Protein AF-A0A0F7PSS3-F1 (afdb_monomer)

Secondary structure (DSSP, 8-state):
--EEEEETTEEEEEEEETTEEEEEEEETTEE-SSS-EEESSHHHHHHHHHHHHHHHHHHHHHH-SBTTB--HHHHHHHHHHS---HHHHHHHHHHHHHSEEEHHHHHHTTT-SSHHHHHHHHHHHHHHHHHHHT--PEEETTEEEEGGGGTEEEEPPGGGPPPEEEE-HHHHHHHHHTTSS-HHHHHHHHTTS---TT-TTS--EEEEEES---TTT--EEEESSHHHHHHHHHH--TT-EEEEEE-TT-SS-GGGBTBEEEEEEEEEEEEEGGGSS-HHHHHHHHTSTTTTTTT-EEEEEEEEEEEPTT---BHHHH-HHHH--SSSTT--HHHHHHH-EEPPGGGTHHHHT-EEEEE--TTS--------EEHHHHHH--PPPPP--S----------BEEEEEEEES-HHHHHT--GGGSTTEEEEEEEEES-HHHHHHHHHHHS-SSS-EEEEEEE-TTPPPBSSHHHHHHHHHHHHHHHHHTTPEEEETTEEEEEHHHHHHHHHHHHHHHHHHTT-----TT--HHHHHHHTT--

Nearest PDB structures (foldseek):
  4hbr-assembly4_D  TM=8.908E-01  e=3.730E+00  Bacteroides eggerthii DSM 20697
  1r7j-assembly1_A-2  TM=4.989E-01  e=1.096E+00  Saccharolobus solfataricus

pLDDT: mean 86.73, std 15.4, range [31.45, 98.56]

Foldseek 3Di:
DWDWDDALQWIKIWDADPNWIWIFTDQLNHTDDDRIQTDNDSVVRSVVVNVVVVVVLVVQCVVAPALLEGALVLLLSPLQNDDDDPLRLQLLQQCLLPQKDFLCSSCVSVPHPDSVVSQVVLLVVLVVSCSSSVGQAPQDPVGHHRSNSHFFDWDPDPPPDGIMTGGDLSNLSSCCSNVSYDVVSNCVRVPVVPPQCLPLVHHLEWEAEDLDDDQQAFQWFFALDVVLVVVLVVVGDQQRKYFYAYDCPRPPCNVRHQWGFWIFGWHADKAFRCVFGDPVSLVVQCVDPVRNSGRGTTTGTQWMKTQDPPLTDRCCVLQVQFQDDPDDPNGCRVVRHRRITGGNSVRSVSQQQGWIAIDDGGVHDDDDGRGTGGPSCVSPDPDDPPPCPDPDDPPPPQAFKKKFKKWKDDQVCVVVVHPSVVQPQKIKMFTDMDPDVPVVQVVVQVVDDPDRIGIDTPDIPPPDTGQGGVVLLVQLRVQLVVQCVVVVFDDPDDRITIDHPVSNVRSNVRSVVRSCVVSVNDDPDPDDDPVVVVVVVVVD

Mean predicted aligned error: 18.33 Å

Sequence (540 aa):
MRQEEEHKGYQIIGDVRNGKAQAVILSSGKPVGPRRFEADTVDAALAEAKAWVDASRGQTAQARRSPNIATAAEYEEYFRSVELADHERSMLAAHAANTILTAGKLSDAVGWQDYRGANRYYGELGMKIAKHFGLTPLSGNHADNVWTTVLAEGQEGEGGEFYRWTIHPEVVEGLAAAGVISRPTVASIIGKVFPDPFDTANPNIWLTSMWGFDALNWGFVGFTNEADRKWLLDQISPGCLLAVYVTDDSKRAPALHGKLAGFLQLNEQIGFAKDFMPGDAYARIEANSEESGRWNYAIGASRAWQIVDGAQPRIDLIAPETVGPSSGPGNMRQLIGRRGVRFAASEIANIRELPVIEVPCFGGRRTFNTTPQPLVRSVQTSSAVPRSSEPYTVQEDDGPKHLYMLQLDGDLSHFLGRPAAAVHSLSIIKVGYSGEPTARCYAFNKALPACAFHWHLLRIEDGNPPWANWKVAQVGEDAMKYQLQRLDAEPLGGEFFLATSGQIEHAWMRGRNAAMAANGIVISHPDLSLQEIAQRLRTA

Structure (mmCIF, N/CA/C/O backbone):
data_AF-A0A0F7PSS3-F1
#
_entry.id   AF-A0A0F7PSS3-F1
#
loop_
_atom_site.group_PDB
_atom_site.id
_atom_site.type_symbol
_atom_site.label_atom_id
_atom_site.label_alt_id
_atom_site.label_comp_id
_atom_site.label_asym_id
_atom_site.label_entity_id
_atom_site.label_seq_id
_atom_site.pdbx_PDB_ins_code
_atom_site.Cartn_x
_atom_site.Cartn_y
_atom_site.Cartn_z
_atom_site.occupancy
_atom_site.B_iso_or_equiv
_atom_site.auth_seq_id
_atom_site.auth_comp_id
_atom_site.auth_asym_id
_atom_site.auth_atom_id
_atom_site.pdbx_PDB_model_num
ATOM 1 N N . MET A 1 1 ? -57.475 -0.569 18.179 1.00 85.12 1 MET A N 1
ATOM 2 C CA . MET A 1 1 ? -57.224 -0.197 16.771 1.00 85.12 1 MET A CA 1
ATOM 3 C C . MET A 1 1 ? -55.723 -0.280 16.556 1.00 85.12 1 MET A C 1
ATOM 5 O O . MET A 1 1 ? -55.009 0.215 17.417 1.00 85.12 1 MET A O 1
ATOM 9 N N . ARG A 1 2 ? -55.260 -0.985 15.517 1.00 96.12 2 ARG A N 1
ATOM 10 C CA . ARG A 1 2 ? -53.837 -1.098 15.164 1.00 96.12 2 ARG A CA 1
ATOM 11 C C . ARG A 1 2 ? -53.613 -0.292 13.888 1.00 96.12 2 ARG A C 1
ATOM 13 O O . ARG A 1 2 ? -54.378 -0.472 12.945 1.00 96.12 2 ARG A O 1
ATOM 20 N N . GLN A 1 3 ? -52.625 0.588 13.895 1.00 97.19 3 GLN A N 1
ATOM 21 C CA . GLN A 1 3 ? -52.194 1.384 12.751 1.00 97.19 3 GLN A CA 1
ATOM 22 C C . GLN A 1 3 ? -50.732 1.049 12.450 1.00 97.19 3 GLN A C 1
ATOM 24 O O . GLN A 1 3 ? -49.947 0.820 13.371 1.00 97.19 3 GLN A O 1
ATOM 29 N N . GLU A 1 4 ? -50.377 0.993 11.172 1.00 97.44 4 GLU A N 1
ATOM 30 C CA . GLU A 1 4 ? -49.014 0.721 10.718 1.00 97.44 4 GLU A CA 1
ATOM 31 C C . GLU A 1 4 ? -48.626 1.745 9.666 1.00 97.44 4 GLU A C 1
ATOM 33 O O . GLU A 1 4 ? -49.378 1.975 8.721 1.00 97.44 4 GLU A O 1
ATOM 38 N N . GLU A 1 5 ? -47.452 2.342 9.832 1.00 96.75 5 GLU A N 1
ATOM 39 C CA . GLU A 1 5 ? -46.927 3.343 8.914 1.00 96.75 5 GLU A CA 1
ATOM 40 C C . GLU A 1 5 ? -45.443 3.104 8.636 1.00 96.75 5 GLU A C 1
ATOM 42 O O . GLU A 1 5 ? -44.689 2.732 9.535 1.00 96.75 5 GLU A O 1
ATOM 47 N N . GLU A 1 6 ? -45.006 3.360 7.404 1.00 93.44 6 GLU A N 1
ATOM 48 C CA . GLU A 1 6 ? -43.581 3.449 7.084 1.00 93.44 6 GLU A CA 1
ATOM 49 C C . GLU A 1 6 ? -43.092 4.889 7.249 1.00 93.44 6 GLU A C 1
ATOM 51 O O . GLU A 1 6 ? -43.653 5.825 6.678 1.00 93.44 6 GLU A O 1
ATOM 56 N N . HIS A 1 7 ? -42.010 5.074 8.003 1.00 92.00 7 HIS A N 1
ATOM 57 C CA . HIS A 1 7 ? -41.370 6.372 8.187 1.00 92.00 7 HIS A CA 1
ATOM 58 C C . HIS A 1 7 ? -39.851 6.233 8.123 1.00 92.00 7 HIS A C 1
ATOM 60 O O . HIS A 1 7 ? -39.233 5.617 8.989 1.00 92.00 7 HIS A O 1
ATOM 66 N N . LYS A 1 8 ? -39.238 6.808 7.079 1.00 84.06 8 LYS A N 1
ATOM 67 C CA . LYS A 1 8 ? -37.777 6.825 6.860 1.00 84.06 8 LYS A CA 1
ATOM 68 C C . LYS A 1 8 ? -37.112 5.444 6.977 1.00 84.06 8 LYS A C 1
ATOM 70 O O . LYS A 1 8 ? -36.051 5.320 7.576 1.00 84.06 8 LYS A O 1
ATOM 75 N N . GLY A 1 9 ? -37.734 4.416 6.402 1.00 79.38 9 GLY A N 1
ATOM 76 C CA . GLY A 1 9 ? -37.210 3.044 6.414 1.00 79.38 9 GLY A CA 1
ATOM 77 C C . GLY A 1 9 ? -37.527 2.241 7.680 1.00 79.38 9 GLY A C 1
ATOM 78 O O . GLY A 1 9 ? -37.144 1.078 7.750 1.00 79.38 9 GLY A O 1
ATOM 79 N N . TYR A 1 10 ? -38.246 2.823 8.644 1.00 87.25 10 TYR A N 1
ATOM 80 C CA . TYR A 1 10 ? -38.776 2.111 9.805 1.00 87.25 10 TYR A CA 1
ATOM 81 C C . TYR A 1 10 ? -40.264 1.834 9.641 1.00 87.25 10 TYR A C 1
ATOM 83 O O . TYR A 1 10 ? -41.006 2.670 9.126 1.00 87.25 10 TYR A O 1
ATOM 91 N N . GLN A 1 11 ? -40.708 0.693 10.155 1.00 93.94 11 GLN A N 1
ATOM 92 C CA . GLN A 1 11 ? -42.125 0.406 10.331 1.00 93.94 11 GLN A CA 1
ATOM 93 C C . GLN A 1 11 ? -42.531 0.844 11.739 1.00 93.94 11 GLN A C 1
ATOM 95 O O . GLN A 1 11 ? -41.999 0.343 12.728 1.00 93.94 11 GLN A O 1
ATOM 100 N N . ILE A 1 12 ? -43.469 1.778 11.848 1.00 96.75 12 ILE A N 1
ATOM 101 C CA . ILE A 1 12 ? -44.004 2.248 13.123 1.00 96.75 12 ILE A CA 1
ATOM 102 C C . ILE A 1 12 ? -45.390 1.640 13.305 1.00 96.75 12 ILE A C 1
ATOM 104 O O . ILE A 1 12 ? -46.283 1.839 12.483 1.00 96.75 12 ILE A O 1
ATOM 108 N N . ILE A 1 13 ? -45.563 0.877 14.383 1.00 97.44 13 ILE A N 1
ATOM 109 C CA . ILE A 1 13 ? -46.819 0.196 14.704 1.00 97.44 13 ILE A CA 1
ATOM 110 C C . ILE A 1 13 ? -47.420 0.840 15.943 1.00 97.44 13 ILE A C 1
ATOM 112 O O . ILE A 1 13 ? -46.842 0.754 17.027 1.00 97.44 13 ILE A O 1
ATOM 116 N N . GLY A 1 14 ? -48.590 1.448 15.778 1.00 97.31 14 GLY A N 1
ATOM 117 C CA . GLY A 1 14 ? -49.410 1.990 16.853 1.00 97.31 14 GLY A CA 1
ATOM 118 C C . GLY A 1 14 ? -50.532 1.024 17.235 1.00 97.31 14 GLY A C 1
ATOM 119 O O . GLY A 1 14 ? -51.256 0.542 16.366 1.00 97.31 14 GLY A O 1
ATOM 120 N N . ASP A 1 15 ? -50.714 0.726 18.519 1.00 97.56 15 ASP A N 1
ATOM 121 C CA . ASP A 1 15 ? -51.856 -0.043 19.027 1.00 97.56 15 ASP A CA 1
ATOM 122 C C . ASP A 1 15 ? -52.345 0.477 20.392 1.00 97.56 15 ASP A C 1
ATOM 124 O O . ASP A 1 15 ? -51.806 1.424 20.960 1.00 97.56 15 ASP A O 1
ATOM 128 N N . VAL A 1 16 ? -53.430 -0.111 20.907 1.00 96.69 16 VAL A N 1
ATOM 129 C CA . VAL A 1 16 ? -53.926 0.158 22.265 1.00 96.69 16 VAL A CA 1
ATOM 130 C C . VAL A 1 16 ? -53.764 -1.111 23.090 1.00 96.69 16 VAL A C 1
ATOM 132 O O . VAL A 1 16 ? -54.329 -2.147 22.733 1.00 96.69 16 VAL A O 1
ATOM 135 N N . ARG A 1 17 ? -53.031 -1.038 24.207 1.00 92.69 17 ARG A N 1
ATOM 136 C CA . ARG A 1 17 ? -52.885 -2.143 25.168 1.00 92.69 17 ARG A CA 1
ATOM 137 C C . ARG A 1 17 ? -53.146 -1.665 26.585 1.00 92.69 17 ARG A C 1
ATOM 139 O O . ARG A 1 17 ? -52.653 -0.622 26.994 1.00 92.69 17 ARG A O 1
ATOM 146 N N . ASN A 1 18 ? -53.919 -2.446 27.340 1.00 91.38 18 ASN A N 1
ATOM 147 C CA . ASN A 1 18 ? -54.299 -2.133 28.724 1.00 91.38 18 ASN A CA 1
ATOM 148 C C . ASN A 1 18 ? -54.882 -0.715 28.891 1.00 91.38 18 ASN A C 1
ATOM 150 O O . ASN A 1 18 ? -54.602 -0.036 29.873 1.00 91.38 18 ASN A O 1
ATOM 154 N N . GLY A 1 19 ? -55.665 -0.256 27.908 1.00 92.19 19 GLY A N 1
ATOM 155 C CA . GLY A 1 19 ? -56.285 1.072 27.925 1.00 92.19 19 GLY A CA 1
ATOM 156 C C . GLY A 1 19 ? -55.357 2.240 27.575 1.00 92.19 19 GLY A C 1
ATOM 157 O O . GLY A 1 19 ? -55.821 3.372 27.591 1.00 92.19 19 GLY A O 1
ATOM 158 N N . LYS A 1 20 ? -54.088 1.992 27.228 1.00 94.94 20 LYS A N 1
ATOM 159 C CA . LYS A 1 20 ? -53.137 3.024 26.796 1.00 94.94 20 LYS A CA 1
ATOM 160 C C . LYS A 1 20 ? -52.812 2.898 25.316 1.00 94.94 20 LYS A C 1
ATOM 162 O O . LYS A 1 20 ? -52.583 1.783 24.834 1.00 94.94 20 LYS A O 1
ATOM 167 N N . ALA A 1 21 ? -52.785 4.023 24.607 1.00 97.38 21 ALA A N 1
ATOM 168 C CA . ALA A 1 21 ? -52.274 4.054 23.248 1.00 97.38 21 ALA A CA 1
ATOM 169 C C . ALA A 1 21 ? -50.746 4.054 23.273 1.00 97.38 21 ALA A C 1
ATOM 171 O O . ALA A 1 21 ? -50.121 4.710 24.108 1.00 97.38 21 ALA A O 1
ATOM 172 N N . GLN A 1 22 ? -50.149 3.278 22.378 1.00 97.31 22 GLN A N 1
ATOM 173 C CA . GLN A 1 22 ? -48.709 3.111 22.325 1.00 97.31 22 GLN A CA 1
ATOM 174 C C . GLN A 1 22 ? -48.218 2.903 20.893 1.00 97.31 22 GLN A C 1
ATOM 176 O O . GLN A 1 22 ? -48.956 2.385 20.057 1.00 97.31 22 GLN A O 1
ATOM 181 N N . ALA A 1 23 ? -46.961 3.250 20.627 1.00 97.75 23 ALA A N 1
ATOM 182 C CA . ALA A 1 23 ? -46.284 2.982 19.364 1.00 97.75 23 ALA A CA 1
ATOM 183 C C . ALA A 1 23 ? -44.922 2.309 19.577 1.00 97.75 23 ALA A C 1
ATOM 185 O O . ALA A 1 23 ? -44.243 2.535 20.582 1.00 97.75 23 ALA A O 1
ATOM 186 N N . VAL A 1 24 ? -44.529 1.467 18.622 1.00 96.88 24 VAL A N 1
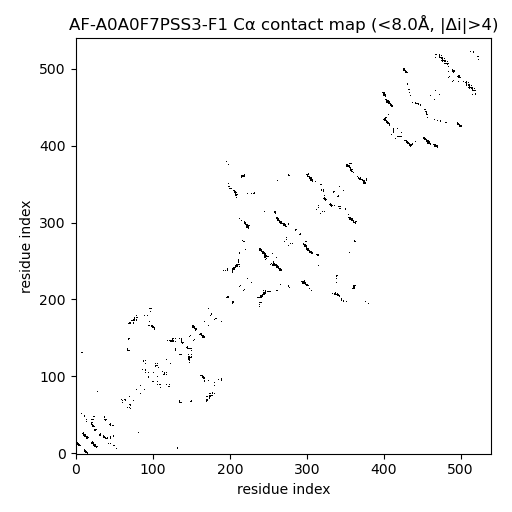ATOM 187 C CA . VAL A 1 24 ? -43.226 0.790 18.569 1.00 96.88 24 VAL A CA 1
ATOM 188 C C . VAL A 1 24 ? -42.607 1.023 17.199 1.00 96.88 24 VAL A C 1
ATOM 190 O O . VAL A 1 24 ? -43.295 0.929 16.186 1.00 96.88 24 VAL A O 1
ATOM 193 N N . ILE A 1 25 ? -41.304 1.290 17.177 1.00 94.62 25 ILE A N 1
ATOM 194 C CA . ILE A 1 25 ? -40.518 1.453 15.954 1.00 94.62 25 ILE A CA 1
ATOM 195 C C . ILE A 1 25 ? -39.814 0.129 15.666 1.00 94.62 25 ILE A C 1
ATOM 197 O O . ILE A 1 25 ? -39.152 -0.427 16.544 1.00 94.62 25 ILE A O 1
ATOM 201 N N . LEU A 1 26 ? -39.954 -0.374 14.445 1.00 89.94 26 LEU A N 1
ATOM 202 C CA . LEU A 1 26 ? -39.322 -1.598 13.976 1.00 89.94 26 LEU A CA 1
ATOM 203 C C . LEU A 1 26 ? -38.366 -1.306 12.812 1.00 89.94 26 LEU A C 1
ATOM 205 O O . LEU A 1 26 ? -38.723 -0.602 11.869 1.00 89.94 26 LEU A O 1
ATOM 209 N N . SER A 1 27 ? -37.180 -1.911 12.856 1.00 83.44 27 SER A N 1
ATOM 210 C CA . SER A 1 27 ? -36.225 -2.010 11.744 1.00 83.44 27 SER A CA 1
ATOM 211 C C . SER A 1 27 ? -36.119 -3.480 11.341 1.00 83.44 27 SER A C 1
ATOM 213 O O . SER A 1 27 ? -35.773 -4.328 12.170 1.00 83.44 27 SER A O 1
ATOM 215 N N . SER A 1 28 ? -36.543 -3.815 10.118 1.00 77.75 28 SER A N 1
ATOM 216 C CA . SER A 1 28 ? -36.703 -5.203 9.640 1.00 77.75 28 SER A CA 1
ATOM 217 C C . SER A 1 28 ? -37.387 -6.129 10.657 1.00 77.75 28 SER A C 1
ATOM 219 O O . SER A 1 28 ? -36.896 -7.206 10.998 1.00 77.75 28 SER A O 1
ATOM 221 N N . GLY A 1 29 ? -38.513 -5.666 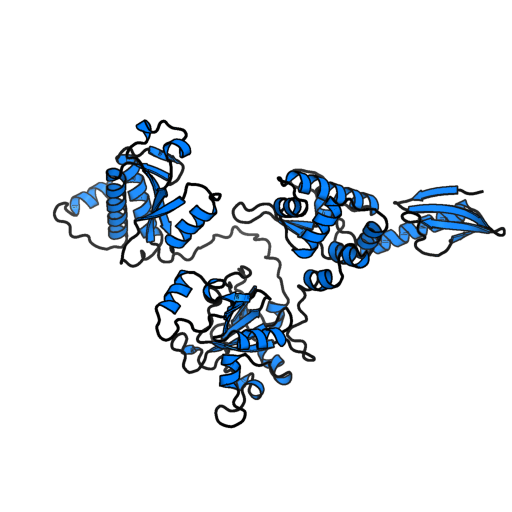11.209 1.00 83.38 29 GLY A N 1
ATOM 222 C CA . GLY A 1 29 ? -39.327 -6.418 12.168 1.00 83.38 29 GLY A CA 1
ATOM 223 C C . GLY A 1 29 ? -38.756 -6.517 13.590 1.00 83.38 29 GLY A C 1
ATOM 224 O O . GLY A 1 29 ? -39.390 -7.129 14.449 1.00 83.38 29 GLY A O 1
ATOM 225 N N . LYS A 1 30 ? -37.596 -5.910 13.878 1.00 82.44 30 LYS A N 1
ATOM 226 C CA . LYS A 1 30 ? -36.998 -5.867 15.223 1.00 82.44 30 LYS A CA 1
ATOM 227 C C . LYS A 1 30 ? -37.205 -4.496 15.879 1.00 82.44 30 LYS A C 1
ATOM 229 O O . LYS A 1 30 ? -36.983 -3.490 15.212 1.00 82.44 30 LYS A O 1
ATOM 234 N N . PRO A 1 31 ? -37.581 -4.426 17.171 1.00 87.50 31 PRO A N 1
ATOM 235 C CA . PRO A 1 31 ? -37.731 -3.153 17.874 1.00 87.50 31 PRO A CA 1
ATOM 236 C C . PRO A 1 31 ? -36.423 -2.364 17.938 1.00 87.50 31 PRO A C 1
ATOM 238 O O . PRO A 1 31 ? -35.391 -2.925 18.310 1.00 87.50 31 PRO A O 1
ATOM 241 N N . VAL A 1 32 ? -36.487 -1.068 17.638 1.00 83.50 32 VAL A N 1
ATOM 242 C CA . VAL A 1 32 ? -35.367 -0.123 17.754 1.00 83.50 32 VAL A CA 1
ATOM 243 C C . VAL A 1 32 ? -35.772 1.090 18.596 1.00 83.50 32 VAL A C 1
ATOM 245 O O . VAL A 1 32 ? -36.921 1.525 18.562 1.00 83.50 32 VAL A O 1
ATOM 248 N N . GLY A 1 33 ? -34.825 1.632 19.366 1.00 82.06 33 GLY A N 1
ATOM 249 C CA . GLY A 1 33 ? -35.065 2.790 20.232 1.00 82.06 33 GLY A CA 1
ATOM 250 C C . GLY A 1 33 ? -35.804 2.467 21.543 1.00 82.06 33 GLY A C 1
ATOM 251 O O . GLY A 1 33 ? -35.721 1.341 22.049 1.00 82.06 33 GLY A O 1
ATOM 252 N N . PRO A 1 34 ? -36.486 3.463 22.146 1.00 82.62 34 PRO A N 1
ATOM 253 C CA . PRO A 1 34 ? -37.325 3.274 23.322 1.00 82.62 34 PRO A CA 1
ATOM 254 C C . PRO A 1 34 ? -38.310 2.128 23.116 1.00 82.62 34 PRO A C 1
ATOM 256 O O . PRO A 1 34 ? -38.901 1.981 22.049 1.00 82.62 34 PRO A O 1
ATOM 259 N N . ARG A 1 35 ? -38.515 1.317 24.162 1.00 84.12 35 ARG A N 1
ATOM 260 C CA . ARG A 1 35 ? -39.356 0.115 24.061 1.00 84.12 35 ARG A CA 1
ATOM 261 C C . ARG A 1 35 ? -40.755 0.421 23.530 1.00 84.12 35 ARG A C 1
ATOM 263 O O . ARG A 1 35 ? -41.277 -0.418 22.800 1.00 84.12 35 ARG A O 1
ATOM 270 N N . ARG A 1 36 ? -41.352 1.547 23.949 1.00 92.81 36 ARG A N 1
ATOM 271 C CA . ARG A 1 36 ? -42.677 2.044 23.545 1.00 92.81 36 ARG A CA 1
ATOM 272 C C . ARG A 1 36 ? -42.768 3.555 23.742 1.00 92.81 36 ARG A C 1
ATOM 274 O O . ARG A 1 36 ? -42.197 4.070 24.699 1.00 92.81 36 ARG A O 1
ATOM 281 N N . PHE A 1 37 ? -43.533 4.211 22.881 1.00 95.75 37 PHE A N 1
ATOM 282 C CA . PHE A 1 37 ? -44.012 5.584 23.053 1.00 95.75 37 PHE A CA 1
ATOM 283 C C . PHE A 1 37 ? -45.453 5.490 23.540 1.00 95.75 37 PHE A C 1
ATOM 285 O O . PHE A 1 37 ? -46.232 4.808 22.885 1.00 95.75 37 PHE A O 1
ATOM 292 N N . GLU A 1 38 ? -45.796 6.071 24.688 1.00 96.31 38 GLU A N 1
ATOM 293 C CA . GLU A 1 38 ? -47.154 6.030 25.253 1.00 96.31 38 GLU A CA 1
ATOM 294 C C . GLU A 1 38 ? -47.785 7.419 25.168 1.00 96.31 38 GLU A C 1
ATOM 296 O O . GLU A 1 38 ? -47.162 8.392 25.577 1.00 96.31 38 GLU A O 1
ATOM 301 N N . ALA A 1 39 ? -49.028 7.497 24.695 1.00 95.06 39 ALA A N 1
ATOM 302 C CA . ALA A 1 39 ? -49.779 8.748 24.620 1.00 95.06 39 ALA A CA 1
ATOM 303 C C . ALA A 1 39 ? -51.283 8.510 24.837 1.00 95.06 39 ALA A C 1
ATOM 305 O O . ALA A 1 39 ? -51.746 7.371 24.946 1.00 95.06 39 ALA A O 1
ATOM 306 N N . ASP A 1 40 ? -52.063 9.593 24.864 1.00 95.31 40 ASP A N 1
ATOM 307 C CA . ASP A 1 40 ? -53.521 9.529 25.039 1.00 95.31 40 ASP A CA 1
ATOM 308 C C . ASP A 1 40 ? -54.246 8.956 23.809 1.00 95.31 40 ASP A C 1
ATOM 310 O O . ASP A 1 40 ? -55.351 8.422 23.912 1.00 95.31 40 ASP A O 1
ATOM 314 N N . THR A 1 41 ? -53.627 9.043 22.628 1.00 96.75 41 THR A N 1
ATOM 315 C CA . THR A 1 41 ? -54.176 8.536 21.363 1.00 96.75 41 THR A CA 1
ATOM 316 C C . THR A 1 41 ? -53.110 7.805 20.551 1.00 96.75 41 THR A C 1
ATOM 318 O O . THR A 1 41 ? -51.913 8.034 20.727 1.00 96.75 41 THR A O 1
ATOM 321 N N . VAL A 1 42 ? -53.543 6.909 19.655 1.00 96.88 42 VAL A N 1
ATOM 322 C CA . VAL A 1 42 ? -52.625 6.167 18.770 1.00 96.88 42 VAL A CA 1
ATOM 323 C C . VAL A 1 42 ? -51.864 7.134 17.863 1.00 96.88 42 VAL A C 1
ATOM 325 O O . VAL A 1 42 ? -50.653 7.004 17.732 1.00 96.88 42 VAL A O 1
ATOM 328 N N . ASP A 1 43 ? -52.543 8.150 17.329 1.00 96.81 43 ASP A N 1
ATOM 329 C CA . ASP A 1 43 ? -51.938 9.154 16.449 1.00 96.81 43 ASP A CA 1
ATOM 330 C C . ASP A 1 43 ? -50.861 9.976 17.176 1.00 96.81 43 ASP A C 1
ATOM 332 O O . ASP A 1 43 ? -49.795 10.227 16.615 1.00 96.81 43 ASP A O 1
ATOM 336 N N . ALA A 1 44 ? -51.092 10.341 18.444 1.00 96.56 44 ALA A N 1
ATOM 337 C CA . ALA A 1 44 ? -50.089 11.025 19.261 1.00 96.56 44 ALA A CA 1
ATOM 338 C C . ALA A 1 44 ? -48.865 10.133 19.530 1.00 96.56 44 ALA A C 1
ATOM 340 O O . ALA A 1 44 ? -47.733 10.584 19.365 1.00 96.56 44 ALA A O 1
ATOM 341 N N . ALA A 1 45 ? -49.074 8.851 19.851 1.00 96.62 45 ALA A N 1
ATOM 342 C CA . ALA A 1 45 ? -47.974 7.907 20.056 1.00 96.62 45 ALA A CA 1
ATOM 343 C C . ALA A 1 45 ? -47.161 7.680 18.764 1.00 96.62 45 ALA A C 1
ATOM 345 O O . ALA A 1 45 ? -45.932 7.615 18.802 1.00 96.62 45 ALA A O 1
ATOM 346 N N . LEU A 1 46 ? -47.831 7.599 17.607 1.00 97.19 46 LEU A N 1
ATOM 347 C CA . LEU A 1 46 ? -47.186 7.514 16.293 1.00 97.19 46 LEU A CA 1
ATOM 348 C C . LEU A 1 46 ? -46.388 8.782 15.967 1.00 97.19 46 LEU A C 1
ATOM 350 O O . LEU A 1 46 ? -45.267 8.684 15.466 1.00 97.19 46 LEU A O 1
ATOM 354 N N . ALA A 1 47 ? -46.936 9.966 16.253 1.00 96.62 47 ALA A N 1
ATOM 355 C CA . ALA A 1 47 ? -46.255 11.239 16.035 1.00 96.62 47 ALA A CA 1
ATOM 356 C C . ALA A 1 47 ? -44.987 11.366 16.894 1.00 96.62 47 ALA A C 1
ATOM 358 O O . ALA A 1 47 ? -43.941 11.759 16.376 1.00 96.62 47 ALA A O 1
ATOM 359 N N . GLU A 1 48 ? -45.044 10.972 18.169 1.00 96.06 48 GLU A N 1
ATOM 360 C CA . GLU A 1 48 ? -43.867 10.933 19.043 1.00 96.06 48 GLU A CA 1
ATOM 361 C C . GLU A 1 48 ? -42.809 9.942 18.547 1.00 96.06 48 GLU A C 1
ATOM 363 O O . GLU A 1 48 ? -41.624 10.280 18.494 1.00 96.06 48 GLU A O 1
ATOM 368 N N . ALA A 1 49 ? -43.224 8.748 18.114 1.00 96.06 49 ALA A N 1
ATOM 369 C CA . ALA A 1 49 ? -42.315 7.764 17.535 1.00 96.06 49 ALA A CA 1
ATOM 370 C C . ALA A 1 49 ? -41.618 8.305 16.269 1.00 96.06 49 ALA A C 1
ATOM 372 O O . ALA A 1 49 ? -40.402 8.172 16.131 1.00 96.06 49 ALA A O 1
ATOM 373 N N . LYS A 1 50 ? -42.352 8.979 15.369 1.00 95.88 50 LYS A N 1
ATOM 374 C CA . LYS A 1 50 ? -41.784 9.635 14.173 1.00 95.88 50 LYS A CA 1
ATOM 375 C C . LYS A 1 50 ? -40.813 10.755 14.540 1.00 95.88 50 LYS A C 1
ATOM 377 O O . LYS A 1 50 ? -39.720 10.814 13.980 1.00 95.88 50 LYS A O 1
ATOM 382 N N . ALA A 1 51 ? -41.179 11.603 15.500 1.00 94.31 51 ALA A N 1
ATOM 383 C CA . ALA A 1 51 ? -40.321 12.682 15.981 1.00 94.31 51 ALA A CA 1
ATOM 384 C C . ALA A 1 51 ? -39.017 12.139 16.583 1.00 94.31 51 ALA A C 1
ATOM 386 O O . ALA A 1 51 ? -37.946 12.701 16.353 1.00 94.31 51 ALA A O 1
ATOM 387 N N . TRP A 1 52 ? -39.083 11.009 17.293 1.00 94.06 52 TRP A N 1
ATOM 388 C CA . TRP A 1 52 ? -37.895 10.325 17.791 1.00 94.06 52 TRP A CA 1
ATOM 389 C C . TRP A 1 52 ? -37.018 9.784 16.656 1.00 94.06 52 TRP A C 1
ATOM 391 O O . TRP A 1 52 ? -35.807 10.000 16.689 1.00 94.06 52 TRP A O 1
ATOM 401 N N . VAL A 1 53 ? -37.600 9.148 15.627 1.00 90.44 53 VAL A N 1
ATOM 402 C CA . VAL A 1 53 ? -36.852 8.699 14.432 1.00 90.44 53 VAL A CA 1
ATOM 403 C C . VAL A 1 53 ? -36.156 9.881 13.759 1.00 90.44 53 VAL A C 1
ATOM 405 O O . VAL A 1 53 ? -34.986 9.789 13.390 1.00 90.44 53 VAL A O 1
ATOM 408 N N . ASP A 1 54 ? -36.851 11.009 13.624 1.00 90.06 54 ASP A N 1
ATOM 409 C CA . ASP A 1 54 ? -36.316 12.214 12.997 1.00 90.06 54 ASP A CA 1
ATOM 410 C C . ASP A 1 54 ? -35.162 12.818 13.799 1.00 90.06 54 ASP A C 1
ATOM 412 O O . ASP A 1 54 ? -34.119 13.135 13.224 1.00 90.06 54 ASP A O 1
ATOM 416 N N . ALA A 1 55 ? -35.318 12.923 15.119 1.00 87.94 55 ALA A N 1
ATOM 417 C CA . ALA A 1 55 ? -34.275 13.407 16.015 1.00 87.94 55 ALA A CA 1
ATOM 418 C C . ALA A 1 55 ? -33.059 12.469 16.026 1.00 87.94 55 ALA A C 1
ATOM 420 O O . ALA A 1 55 ? -31.923 12.934 15.913 1.00 87.94 55 ALA A O 1
ATOM 421 N N . SER A 1 56 ? -33.291 11.154 16.098 1.00 86.00 56 SER A N 1
ATOM 422 C CA . SER A 1 56 ? -32.234 10.142 16.072 1.00 86.00 56 SER A CA 1
ATOM 423 C C . SER A 1 56 ? -31.457 10.192 14.757 1.00 86.00 56 SER A C 1
ATOM 425 O O . SER A 1 56 ? -30.230 10.262 14.783 1.00 86.00 56 SER A O 1
ATOM 427 N N . ARG A 1 57 ? -32.140 10.274 13.607 1.00 83.88 57 ARG A N 1
ATOM 428 C CA . ARG A 1 57 ? -31.466 10.428 12.310 1.00 83.88 57 ARG A CA 1
ATOM 429 C C . ARG A 1 57 ? -30.754 11.764 12.162 1.00 83.88 57 ARG A C 1
ATOM 431 O O . ARG A 1 57 ? -29.692 11.800 11.551 1.00 83.88 57 ARG A O 1
ATOM 438 N N . GLY A 1 58 ? -31.298 12.844 12.719 1.00 83.44 58 GLY A N 1
ATOM 439 C CA . GLY A 1 58 ? -30.643 14.152 12.729 1.00 83.44 58 GLY A CA 1
ATOM 440 C C . GLY A 1 58 ? -29.309 14.127 13.476 1.00 83.44 58 GLY A C 1
ATOM 441 O O . GLY A 1 58 ? -28.311 14.626 12.962 1.00 83.44 58 GLY A O 1
ATOM 442 N N . GLN A 1 59 ? -29.271 13.488 14.649 1.00 81.69 59 GLN A N 1
ATOM 443 C CA . GLN A 1 59 ? -28.040 13.312 15.425 1.00 81.69 59 GLN A CA 1
ATOM 444 C C . GLN A 1 59 ? -27.032 12.415 14.699 1.00 81.69 59 GLN A C 1
ATOM 446 O O . GLN A 1 59 ? -25.868 12.788 14.566 1.00 81.69 59 GLN A O 1
ATOM 451 N N . THR A 1 60 ? -27.469 11.271 14.163 1.00 82.69 60 THR A N 1
ATOM 452 C CA . THR A 1 60 ? -26.572 10.364 13.433 1.00 82.69 60 THR A CA 1
ATOM 453 C C . THR A 1 60 ? -26.022 11.005 12.159 1.00 82.69 60 THR A C 1
ATOM 455 O O . THR A 1 60 ? -24.838 10.865 11.870 1.00 82.69 60 THR A O 1
ATOM 458 N N . ALA A 1 61 ? -26.833 11.778 11.430 1.00 84.81 61 ALA A N 1
ATOM 459 C CA . ALA A 1 61 ? -26.386 12.495 10.239 1.00 84.81 61 ALA A CA 1
ATOM 460 C C . ALA A 1 61 ? -25.280 13.521 10.542 1.00 84.81 61 ALA A C 1
ATOM 462 O O . ALA A 1 61 ? -24.378 13.683 9.724 1.00 84.81 61 ALA A O 1
ATOM 463 N N . GLN A 1 62 ? -25.311 14.170 11.712 1.00 85.12 62 GLN A N 1
ATOM 464 C CA . GLN A 1 62 ? -24.244 15.078 12.159 1.00 85.12 62 GLN A CA 1
ATOM 465 C C . GLN A 1 62 ? -22.946 14.344 12.525 1.00 85.12 62 GLN A C 1
ATOM 467 O O . GLN A 1 62 ? -21.875 14.939 12.453 1.00 85.12 62 GLN A O 1
ATOM 472 N N . ALA A 1 63 ? -23.031 13.066 12.903 1.00 87.38 63 ALA A N 1
ATOM 473 C CA . ALA A 1 63 ? -21.874 12.235 13.229 1.00 87.38 63 ALA A CA 1
ATOM 474 C C . ALA A 1 63 ? -21.198 11.614 11.992 1.00 87.38 63 ALA A C 1
ATOM 476 O O . ALA A 1 63 ? -20.124 11.022 12.110 1.00 87.38 63 ALA A O 1
ATOM 477 N N . ARG A 1 64 ? -21.807 11.721 10.804 1.00 93.50 64 ARG A N 1
ATOM 478 C CA . ARG A 1 64 ? -21.224 11.207 9.560 1.00 93.50 64 ARG A CA 1
ATOM 479 C C . ARG A 1 64 ? -19.994 12.024 9.176 1.00 93.50 64 ARG A C 1
ATOM 481 O O . ARG A 1 64 ? -20.026 13.251 9.164 1.00 93.50 64 ARG A O 1
ATOM 488 N N . ARG A 1 65 ? -18.931 11.333 8.758 1.00 93.12 65 ARG A N 1
ATOM 489 C CA . ARG A 1 65 ? -17.712 11.964 8.226 1.00 93.12 65 ARG A CA 1
ATOM 490 C C . ARG A 1 65 ? -17.972 12.747 6.933 1.00 93.12 65 ARG A C 1
ATOM 492 O O . ARG A 1 65 ? -17.284 13.726 6.664 1.00 93.12 65 ARG A O 1
ATOM 499 N N . SER A 1 66 ? -18.944 12.313 6.129 1.00 94.31 66 SER A N 1
ATOM 500 C CA . SER A 1 66 ? -19.350 12.962 4.878 1.00 94.31 66 SER A CA 1
ATOM 501 C C . SER A 1 66 ? -20.809 12.612 4.536 1.00 94.31 66 SER A C 1
ATOM 503 O O . SER A 1 66 ? -21.251 11.520 4.897 1.00 94.31 66 SER A O 1
ATOM 505 N N . PRO A 1 67 ? -21.570 13.457 3.807 1.00 93.75 67 PRO A N 1
ATOM 506 C CA . PRO A 1 67 ? -22.974 13.188 3.463 1.00 93.75 67 PRO A CA 1
ATOM 507 C C . PRO A 1 67 ? -23.229 11.894 2.672 1.00 93.75 67 PRO A C 1
ATOM 509 O O . PRO A 1 67 ? -24.345 11.371 2.700 1.00 93.75 67 PRO A O 1
ATOM 512 N N . ASN A 1 68 ? -22.217 11.377 1.969 1.00 96.69 68 ASN A N 1
ATOM 513 C CA . ASN A 1 68 ? -22.286 10.116 1.227 1.00 96.69 68 ASN A CA 1
ATOM 514 C C . ASN A 1 68 ? -21.954 8.878 2.075 1.00 96.69 68 ASN A C 1
ATOM 516 O O . ASN A 1 68 ? -22.142 7.773 1.578 1.00 96.69 68 ASN A O 1
ATOM 520 N N . ILE A 1 69 ? -21.445 9.030 3.302 1.00 96.94 69 ILE A N 1
ATOM 521 C CA . ILE A 1 69 ? -20.888 7.933 4.109 1.00 96.94 69 ILE A CA 1
ATOM 522 C C . ILE A 1 69 ? -21.746 7.751 5.362 1.00 96.94 69 ILE A C 1
ATOM 524 O O . ILE A 1 69 ? -21.877 8.676 6.163 1.00 96.94 69 ILE A O 1
ATOM 528 N N . ALA A 1 70 ? -22.329 6.564 5.543 1.00 96.56 70 ALA A N 1
ATOM 529 C CA . ALA A 1 70 ? -23.031 6.228 6.780 1.00 96.56 70 ALA A CA 1
ATOM 530 C C . ALA A 1 70 ? -22.043 6.059 7.948 1.00 96.56 70 ALA A C 1
ATOM 532 O O . ALA A 1 70 ? -20.858 5.790 7.751 1.00 96.56 70 ALA A O 1
ATOM 533 N N . THR A 1 71 ? -22.525 6.180 9.179 1.00 94.88 71 THR A N 1
ATOM 534 C CA . THR A 1 71 ? -21.733 5.803 10.359 1.00 94.88 71 THR A CA 1
ATOM 535 C C . THR A 1 71 ? -21.557 4.281 10.444 1.00 94.88 71 THR A C 1
ATOM 537 O O . THR A 1 71 ? -22.334 3.520 9.863 1.00 94.88 71 THR A O 1
ATOM 540 N N . ALA A 1 72 ? -20.576 3.808 11.217 1.00 94.12 72 ALA A N 1
ATOM 541 C CA . ALA A 1 72 ? -20.387 2.374 11.455 1.00 94.12 72 ALA A CA 1
ATOM 542 C C . ALA A 1 72 ? -21.642 1.692 12.037 1.00 94.12 72 ALA A C 1
ATOM 544 O O . ALA A 1 72 ? -21.983 0.579 11.639 1.00 94.12 72 ALA A O 1
ATOM 545 N N . ALA A 1 73 ? -22.365 2.384 12.925 1.00 90.44 73 ALA A N 1
ATOM 546 C CA . ALA A 1 73 ? -23.614 1.896 13.512 1.00 90.44 73 ALA A CA 1
ATOM 547 C C . ALA A 1 73 ? -24.748 1.782 12.476 1.00 90.44 73 ALA A C 1
ATOM 549 O O . ALA A 1 73 ? -25.510 0.819 12.505 1.00 90.44 73 ALA A O 1
ATOM 550 N N . GLU A 1 74 ? -24.839 2.722 11.530 1.00 93.94 74 GLU A N 1
ATOM 551 C CA . GLU A 1 74 ? -25.790 2.632 10.413 1.00 93.94 74 GLU A CA 1
ATOM 552 C C . GLU A 1 74 ? -25.443 1.453 9.490 1.00 93.94 74 GLU A C 1
ATOM 554 O O . GLU A 1 74 ? -26.319 0.672 9.121 1.00 93.94 74 GLU A O 1
ATOM 559 N N . TYR A 1 75 ? -24.164 1.245 9.165 1.00 96.69 75 TYR A N 1
ATOM 560 C CA . TYR A 1 75 ? -23.758 0.062 8.401 1.00 96.69 75 TYR A CA 1
ATOM 561 C C . TYR A 1 75 ? -24.073 -1.248 9.136 1.00 96.69 75 TYR A C 1
ATOM 563 O O . TYR A 1 75 ? -24.614 -2.169 8.525 1.00 96.69 75 TYR A O 1
ATOM 571 N N . GLU A 1 76 ? -23.788 -1.336 10.439 1.00 94.31 76 GLU A N 1
ATOM 572 C CA . GLU A 1 76 ? -24.158 -2.487 11.274 1.00 94.31 76 GLU A CA 1
ATOM 573 C C . GLU A 1 76 ? -25.668 -2.755 11.230 1.00 94.31 76 GLU A C 1
ATOM 575 O O . GLU A 1 76 ? -26.085 -3.900 11.026 1.00 94.31 76 GLU A O 1
ATOM 580 N N . GLU A 1 77 ? -26.486 -1.711 11.412 1.00 90.06 77 GLU A N 1
ATOM 581 C CA . GLU A 1 77 ? -27.945 -1.805 11.343 1.00 90.06 77 GLU A CA 1
ATOM 582 C C . GLU A 1 77 ? -28.383 -2.377 9.993 1.00 90.06 77 GLU A C 1
ATOM 584 O O . GLU A 1 77 ? -29.138 -3.353 9.952 1.00 90.06 77 GLU A O 1
ATOM 589 N N . TYR A 1 78 ? -27.876 -1.830 8.888 1.00 94.06 78 TYR A N 1
ATOM 590 C CA . TYR A 1 78 ? -28.231 -2.284 7.546 1.00 94.06 78 TYR A CA 1
ATOM 591 C C . TYR A 1 78 ? -27.843 -3.748 7.315 1.00 94.06 78 TYR A C 1
ATOM 593 O O . TYR A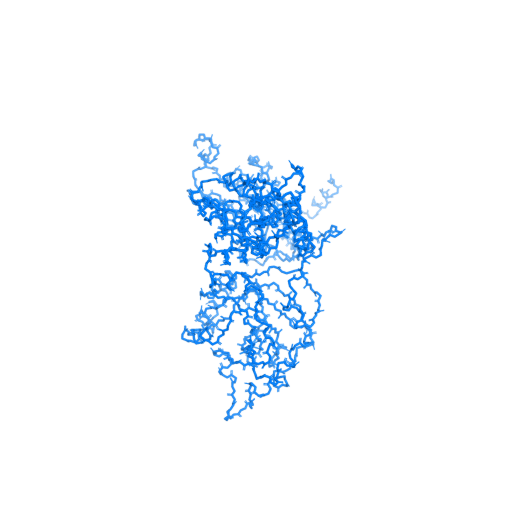 1 78 ? -28.674 -4.558 6.910 1.00 94.06 78 TYR A O 1
ATOM 601 N N . PHE A 1 79 ? -26.608 -4.130 7.637 1.00 95.25 79 PHE A N 1
ATOM 602 C CA . PHE A 1 79 ? -26.120 -5.491 7.400 1.00 95.25 79 PHE A CA 1
ATOM 603 C C . PHE A 1 79 ? -26.771 -6.552 8.299 1.00 95.25 79 PHE A C 1
ATOM 605 O O . PHE A 1 79 ? -26.738 -7.736 7.965 1.00 95.25 79 PHE A O 1
ATOM 612 N N . ARG A 1 80 ? -27.379 -6.161 9.427 1.00 91.94 80 ARG A N 1
ATOM 613 C CA . ARG A 1 80 ? -28.198 -7.060 10.263 1.00 91.94 80 ARG A CA 1
ATOM 614 C C . ARG A 1 80 ? -29.660 -7.134 9.842 1.00 91.94 80 ARG A C 1
ATOM 616 O O . ARG A 1 80 ? -30.345 -8.088 10.221 1.00 91.94 80 ARG A O 1
ATOM 623 N N . SER A 1 81 ? -30.153 -6.095 9.182 1.00 85.00 81 SER A N 1
ATOM 624 C CA . SER A 1 81 ? -31.568 -5.918 8.858 1.00 85.00 81 SER A CA 1
ATOM 625 C C . SER A 1 81 ? -31.897 -6.355 7.429 1.00 85.00 81 SER A C 1
ATOM 627 O O . SER A 1 81 ? -33.043 -6.717 7.161 1.00 85.00 81 SER A O 1
ATOM 629 N N . VAL A 1 82 ? -30.906 -6.383 6.535 1.00 90.00 82 VAL A N 1
ATOM 630 C CA . VAL A 1 82 ? -31.045 -6.787 5.134 1.00 90.00 82 VAL A CA 1
ATOM 631 C C . VAL A 1 82 ? -30.217 -8.042 4.866 1.00 90.00 82 VAL A C 1
ATOM 633 O O . VAL A 1 82 ? -29.032 -8.107 5.192 1.00 90.00 82 VAL A O 1
ATOM 636 N N . GLU A 1 83 ? -30.835 -9.048 4.246 1.00 92.50 83 GLU A N 1
ATOM 637 C CA . GLU A 1 83 ? -30.120 -10.228 3.762 1.00 92.50 83 GLU A CA 1
ATOM 638 C C . GLU A 1 83 ? -29.281 -9.853 2.534 1.00 92.50 83 GLU A C 1
ATOM 640 O O . GLU A 1 83 ? -29.813 -9.532 1.472 1.00 92.50 83 GLU A O 1
ATOM 645 N N . LEU A 1 84 ? -27.957 -9.858 2.702 1.00 95.44 84 LEU A N 1
ATOM 646 C CA . LEU A 1 84 ? -27.015 -9.642 1.605 1.00 95.44 84 LEU A CA 1
ATOM 647 C C . LEU A 1 84 ? -27.005 -10.850 0.675 1.00 95.44 84 LEU A C 1
ATOM 649 O O . LEU A 1 84 ? -26.854 -11.982 1.144 1.00 95.44 84 LEU A O 1
ATOM 653 N N . ALA A 1 85 ? -27.055 -10.598 -0.631 1.00 95.88 85 ALA A N 1
ATOM 654 C CA . ALA A 1 85 ? -26.820 -11.646 -1.613 1.00 95.88 85 ALA A CA 1
ATOM 655 C C . ALA A 1 85 ? -25.384 -12.192 -1.492 1.00 95.88 85 ALA A C 1
ATOM 657 O O . ALA A 1 85 ? -24.462 -11.467 -1.107 1.00 95.88 85 ALA A O 1
ATOM 658 N N . ASP A 1 86 ? -25.164 -13.450 -1.886 1.00 93.75 86 ASP A N 1
ATOM 659 C CA . ASP A 1 86 ? -23.850 -14.102 -1.762 1.00 93.75 86 ASP A CA 1
ATOM 660 C C . ASP A 1 86 ? -22.725 -13.308 -2.440 1.00 93.75 86 ASP A C 1
ATOM 662 O O . ASP A 1 86 ? -21.640 -13.154 -1.886 1.00 93.75 86 ASP A O 1
ATOM 666 N N . HIS A 1 87 ? -22.994 -12.728 -3.613 1.00 92.38 87 HIS A N 1
ATOM 667 C CA . HIS A 1 87 ? -22.019 -11.904 -4.326 1.00 92.38 87 HIS A CA 1
ATOM 668 C C . HIS A 1 87 ? -21.740 -10.562 -3.629 1.00 92.38 87 HIS A C 1
ATOM 670 O O . HIS A 1 87 ? -20.593 -10.120 -3.612 1.00 92.38 87 HIS A O 1
ATOM 676 N N . GLU A 1 88 ? -22.750 -9.920 -3.028 1.00 97.06 88 GLU A N 1
ATOM 677 C CA . GLU A 1 88 ? -22.569 -8.694 -2.234 1.00 97.06 88 GLU A CA 1
ATOM 678 C C . GLU A 1 88 ? -21.685 -8.997 -1.016 1.00 97.06 88 GLU A C 1
ATOM 680 O O . GLU A 1 88 ? -20.708 -8.291 -0.762 1.00 97.06 88 GLU A O 1
ATOM 685 N N . ARG A 1 89 ? -21.969 -10.104 -0.317 1.00 95.06 89 ARG A N 1
ATOM 686 C CA . ARG A 1 89 ? -21.182 -10.579 0.826 1.00 95.06 89 ARG A CA 1
ATOM 687 C C . ARG A 1 89 ? -19.733 -10.882 0.440 1.00 95.06 89 ARG A C 1
ATOM 689 O O . ARG A 1 89 ? -18.828 -10.409 1.125 1.00 95.06 89 ARG A O 1
ATOM 696 N N . SER A 1 90 ? -19.504 -11.622 -0.644 1.00 90.50 90 SER A N 1
ATOM 697 C CA . SER A 1 90 ? -18.154 -11.975 -1.106 1.00 90.50 90 SER A CA 1
ATOM 698 C C . SER A 1 90 ? -17.345 -10.748 -1.523 1.00 90.50 90 SER A C 1
ATOM 700 O O . SER A 1 90 ? -16.188 -10.618 -1.122 1.00 90.50 90 SER A O 1
ATOM 702 N N . MET A 1 91 ? -17.951 -9.802 -2.251 1.00 96.06 91 MET A N 1
ATOM 703 C CA . MET A 1 91 ? -17.291 -8.543 -2.615 1.00 96.06 91 MET A CA 1
ATOM 704 C C . MET A 1 91 ? -16.917 -7.715 -1.383 1.00 96.06 91 MET A C 1
ATOM 706 O O . MET A 1 91 ? -15.775 -7.274 -1.271 1.00 96.06 91 MET A O 1
ATOM 710 N N . LEU A 1 92 ? -17.849 -7.522 -0.442 1.00 96.44 92 LEU A N 1
ATOM 711 C CA . LEU A 1 92 ? -17.594 -6.767 0.790 1.00 96.44 92 LEU A CA 1
ATOM 712 C C . LEU A 1 92 ? -16.506 -7.426 1.640 1.00 96.44 92 LEU A C 1
ATOM 714 O O . LEU A 1 92 ? -15.621 -6.732 2.132 1.00 96.44 92 LEU A O 1
ATOM 718 N N . ALA A 1 93 ? -16.532 -8.754 1.776 1.00 90.56 93 ALA A N 1
ATOM 719 C CA . ALA A 1 93 ? -15.519 -9.495 2.518 1.00 90.56 93 ALA A CA 1
ATOM 720 C C . ALA A 1 93 ? -14.130 -9.368 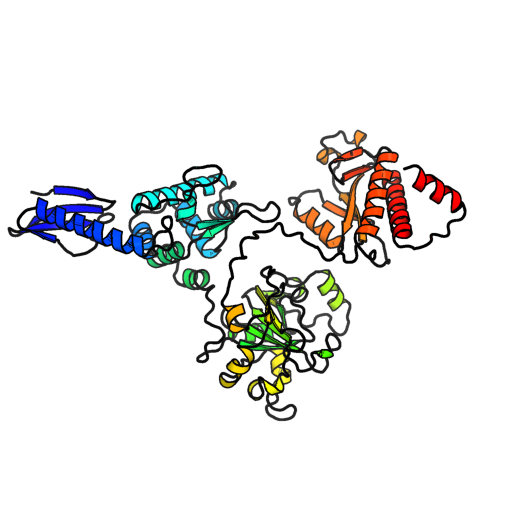1.876 1.00 90.56 93 ALA A C 1
ATOM 722 O O . ALA A 1 93 ? -13.155 -9.087 2.573 1.00 90.56 93 ALA A O 1
ATOM 723 N N . ALA A 1 94 ? -14.037 -9.512 0.552 1.00 88.94 94 ALA A N 1
ATOM 724 C CA . ALA A 1 94 ? -12.779 -9.364 -0.173 1.00 88.94 94 ALA A CA 1
ATOM 725 C C . ALA A 1 94 ? -12.233 -7.933 -0.105 1.00 88.94 94 ALA A C 1
ATOM 727 O O . ALA A 1 94 ? -11.031 -7.735 0.088 1.00 88.94 94 ALA A O 1
ATOM 728 N N . HIS A 1 95 ? -13.108 -6.935 -0.239 1.00 94.00 95 HIS A N 1
ATOM 729 C CA . HIS A 1 95 ? -12.722 -5.530 -0.193 1.00 94.00 95 HIS A CA 1
ATOM 730 C C . HIS A 1 95 ? -12.302 -5.097 1.201 1.00 94.00 95 HIS A C 1
ATOM 732 O O . HIS A 1 95 ? -11.265 -4.454 1.340 1.00 94.00 95 HIS A O 1
ATOM 738 N N . ALA A 1 96 ? -13.042 -5.526 2.225 1.00 89.88 96 ALA A N 1
ATOM 739 C CA . ALA A 1 96 ? -12.619 -5.378 3.604 1.00 89.88 96 ALA A CA 1
ATOM 740 C C . ALA A 1 96 ? -11.217 -5.983 3.770 1.00 89.88 96 ALA A C 1
ATOM 742 O O . ALA A 1 96 ? -10.307 -5.267 4.162 1.00 89.88 96 ALA A O 1
ATOM 743 N N . ALA A 1 97 ? -10.997 -7.238 3.362 1.00 81.94 97 ALA A N 1
ATOM 744 C CA . ALA A 1 97 ? -9.705 -7.918 3.504 1.00 81.94 97 ALA A CA 1
ATOM 745 C C . ALA A 1 97 ? -8.519 -7.225 2.812 1.00 81.94 97 ALA A C 1
ATOM 747 O O . ALA A 1 97 ? -7.386 -7.404 3.249 1.00 81.94 97 ALA A O 1
ATOM 748 N N . ASN A 1 98 ? -8.754 -6.448 1.752 1.00 71.56 98 ASN A N 1
ATOM 749 C CA . ASN A 1 98 ? -7.676 -5.891 0.934 1.00 71.56 98 ASN A CA 1
ATOM 750 C C . ASN A 1 98 ? -7.576 -4.365 0.957 1.00 71.56 98 ASN A C 1
ATOM 752 O O . ASN A 1 98 ? -6.645 -3.844 0.349 1.00 71.56 98 ASN A O 1
ATOM 756 N N . THR A 1 99 ? -8.469 -3.667 1.671 1.00 81.50 99 THR A N 1
ATOM 757 C CA . THR A 1 99 ? -8.628 -2.200 1.796 1.00 81.50 99 THR A CA 1
ATOM 758 C C . THR A 1 99 ? -8.802 -1.444 0.475 1.00 81.50 99 THR A C 1
ATOM 760 O O . THR A 1 99 ? -9.680 -0.597 0.389 1.00 81.50 99 THR A O 1
ATOM 763 N N . ILE A 1 100 ? -7.985 -1.738 -0.538 1.00 87.69 100 ILE A N 1
ATOM 764 C CA . ILE A 1 100 ? -7.951 -1.142 -1.865 1.00 87.69 100 ILE A CA 1
ATOM 765 C C . ILE A 1 100 ? -8.097 -2.250 -2.912 1.00 87.69 100 ILE A C 1
ATOM 767 O O . ILE A 1 100 ? -7.207 -3.092 -3.058 1.00 87.69 100 ILE A O 1
ATOM 771 N N . LEU A 1 101 ? -9.176 -2.230 -3.690 1.00 88.88 101 LEU A N 1
ATOM 772 C CA . LEU A 1 101 ? -9.401 -3.157 -4.800 1.00 88.88 101 LEU A CA 1
ATOM 773 C C . LEU A 1 101 ? -9.830 -2.431 -6.073 1.00 88.88 101 LEU A C 1
ATOM 775 O O . LEU A 1 101 ? -10.446 -1.374 -6.040 1.00 88.88 101 LEU A O 1
ATOM 779 N N . THR A 1 102 ? -9.531 -3.032 -7.222 1.00 93.00 102 THR A N 1
ATOM 780 C CA . THR A 1 102 ? -10.149 -2.642 -8.494 1.00 93.00 102 THR A CA 1
ATOM 781 C C . THR A 1 102 ? -11.470 -3.392 -8.669 1.00 93.00 102 THR A C 1
ATOM 783 O O . THR A 1 102 ? -11.684 -4.446 -8.063 1.00 93.00 102 THR A O 1
ATOM 786 N N . ALA A 1 103 ? -12.337 -2.909 -9.561 1.00 91.69 103 ALA A N 1
ATOM 787 C CA . ALA A 1 103 ? -13.556 -3.629 -9.939 1.00 91.69 103 ALA A CA 1
ATOM 788 C C . ALA A 1 103 ? -13.270 -5.048 -10.483 1.00 91.69 103 ALA A C 1
ATOM 790 O O . ALA A 1 103 ? -14.056 -5.968 -10.263 1.00 91.69 103 ALA A O 1
ATOM 791 N N . GLY A 1 104 ? -12.119 -5.242 -11.140 1.00 90.25 104 GLY A N 1
ATOM 792 C CA . GLY A 1 104 ? -11.648 -6.560 -11.575 1.00 90.25 104 GLY A CA 1
ATOM 793 C C . GLY A 1 104 ? -11.403 -7.499 -10.394 1.00 90.25 104 GLY A C 1
ATOM 794 O O . GLY A 1 104 ? -12.024 -8.550 -10.319 1.00 90.25 104 GLY A O 1
ATOM 795 N N . LYS A 1 105 ? -10.618 -7.069 -9.398 1.00 89.75 105 LYS A N 1
ATOM 796 C CA . LYS A 1 105 ? -10.340 -7.896 -8.210 1.00 89.75 105 LYS A CA 1
ATOM 797 C C . LYS A 1 105 ? -11.590 -8.207 -7.379 1.00 89.75 105 LYS A C 1
ATOM 799 O O . LYS A 1 105 ? -11.686 -9.268 -6.772 1.00 89.75 105 LYS A O 1
ATOM 804 N N . LEU A 1 106 ? -12.553 -7.286 -7.343 1.00 92.12 106 LEU A N 1
ATOM 805 C CA . LEU A 1 106 ? -13.862 -7.544 -6.739 1.00 92.12 106 LEU A CA 1
ATOM 806 C C . LEU A 1 106 ? -14.658 -8.602 -7.504 1.00 92.12 106 LEU A C 1
ATOM 808 O O . LEU A 1 106 ? -15.342 -9.410 -6.888 1.00 92.12 106 LEU A O 1
ATOM 812 N N . SER A 1 107 ? -14.557 -8.607 -8.830 1.00 90.62 107 SER A N 1
ATOM 813 C CA . SER A 1 107 ? -15.207 -9.607 -9.680 1.00 90.62 107 SER A CA 1
ATOM 814 C C . SER A 1 107 ? -14.560 -10.980 -9.518 1.00 90.62 107 SER A C 1
ATOM 816 O O . SER A 1 107 ? -15.277 -11.971 -9.379 1.00 90.62 107 SER A O 1
ATOM 818 N N . ASP A 1 108 ? -13.229 -11.030 -9.410 1.00 85.62 108 ASP A N 1
ATOM 819 C CA . ASP A 1 108 ? -12.475 -12.257 -9.130 1.00 85.62 108 ASP A CA 1
ATOM 820 C C . ASP A 1 108 ? -12.930 -12.908 -7.816 1.00 85.62 108 ASP A C 1
ATOM 822 O O . ASP A 1 108 ? -13.104 -14.124 -7.750 1.00 85.62 108 ASP A O 1
ATOM 826 N N . ALA A 1 109 ? -13.208 -12.101 -6.784 1.00 87.50 109 ALA A N 1
ATOM 827 C CA . ALA A 1 109 ? -13.698 -12.586 -5.492 1.00 87.50 109 ALA A CA 1
ATOM 828 C C . ALA A 1 109 ? -15.068 -13.286 -5.565 1.00 87.50 109 ALA A C 1
ATOM 830 O O . ALA A 1 109 ? -15.431 -14.0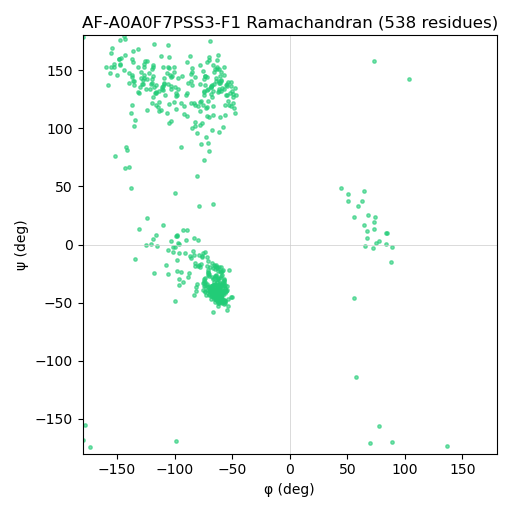29 -4.655 1.00 87.50 109 ALA A O 1
ATOM 831 N N . VAL A 1 110 ? -15.828 -13.054 -6.636 1.00 90.12 110 VAL A N 1
ATOM 832 C CA . VAL A 1 110 ? -17.130 -13.685 -6.902 1.00 90.12 110 VAL A CA 1
ATOM 833 C C . VAL A 1 110 ? -17.023 -14.753 -8.006 1.00 90.12 110 VAL A C 1
ATOM 835 O O . VAL A 1 110 ? -17.990 -15.456 -8.289 1.00 90.12 110 VAL A O 1
ATOM 838 N N . GLY A 1 111 ? -15.852 -14.913 -8.631 1.00 84.75 111 GLY A N 1
ATOM 839 C CA . GLY A 1 111 ? -15.652 -15.819 -9.765 1.00 84.75 111 GLY A CA 1
ATOM 840 C C . GLY A 1 111 ? -16.249 -15.307 -11.080 1.00 84.75 111 GLY A C 1
ATOM 841 O O . GLY A 1 111 ? -16.573 -16.102 -11.964 1.00 84.75 111 GLY A O 1
ATOM 842 N N . TRP A 1 112 ? -16.429 -13.993 -11.224 1.00 90.56 112 TRP A N 1
ATOM 843 C CA . TRP A 1 112 ? -16.866 -13.377 -12.478 1.00 90.56 112 TRP A CA 1
ATOM 844 C C . TRP A 1 112 ? -15.683 -13.092 -13.401 1.00 90.56 112 TRP A C 1
ATOM 846 O O . TRP A 1 112 ? -14.595 -12.761 -12.948 1.00 90.56 112 TRP A O 1
ATOM 856 N N . GLN A 1 113 ? -15.911 -13.193 -14.712 1.00 82.31 113 GLN A N 1
ATOM 857 C CA . GLN A 1 113 ? -14.854 -13.017 -15.716 1.00 82.31 113 GLN A CA 1
ATOM 858 C C . GLN A 1 113 ? -14.617 -11.560 -16.130 1.00 82.31 113 GLN A C 1
ATOM 860 O O . GLN A 1 113 ? -13.636 -11.272 -16.811 1.00 82.31 113 GLN A O 1
ATOM 865 N N . ASP A 1 114 ? -15.510 -10.639 -15.757 1.00 86.56 114 ASP A N 1
ATOM 866 C CA . ASP A 1 114 ? -15.382 -9.225 -16.092 1.00 86.56 114 ASP A CA 1
ATOM 867 C C . ASP A 1 114 ? -15.726 -8.309 -14.914 1.00 86.56 114 ASP A C 1
ATOM 869 O O . ASP A 1 114 ? -16.426 -8.689 -13.978 1.00 86.56 1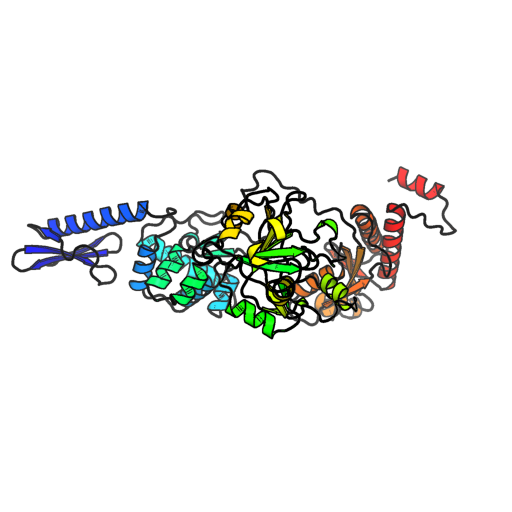14 ASP A O 1
ATOM 873 N N . TYR A 1 115 ? -15.244 -7.068 -14.997 1.00 88.19 115 TYR A N 1
ATOM 874 C CA . TYR A 1 115 ? -15.429 -6.035 -13.977 1.00 88.19 115 TYR A CA 1
ATOM 875 C C . TYR A 1 115 ? -16.833 -5.401 -13.974 1.00 88.19 115 TYR A C 1
ATOM 877 O O . TYR A 1 115 ? -17.163 -4.620 -13.075 1.00 88.19 115 TYR A O 1
ATOM 885 N N . ARG A 1 116 ? -17.661 -5.667 -14.996 1.00 88.31 116 ARG A N 1
ATOM 886 C CA . ARG A 1 116 ? -18.964 -5.003 -15.172 1.00 88.31 116 ARG A CA 1
ATOM 887 C C . ARG A 1 116 ? -19.949 -5.485 -14.119 1.00 88.31 116 ARG A C 1
ATOM 889 O O . ARG A 1 116 ? -20.723 -4.674 -13.608 1.00 88.31 116 ARG A O 1
ATOM 896 N N . GLY A 1 117 ? -19.875 -6.772 -13.773 1.00 87.50 117 GLY A N 1
ATOM 897 C CA . GLY A 1 117 ? -20.613 -7.356 -12.656 1.00 87.50 117 GLY A CA 1
ATOM 898 C C . GLY A 1 117 ? -20.348 -6.599 -11.356 1.00 87.50 117 GLY A C 1
ATOM 899 O O . GLY A 1 117 ? -21.286 -6.057 -10.768 1.00 87.50 117 GLY A O 1
ATOM 900 N N . ALA A 1 118 ? -19.080 -6.466 -10.948 1.00 91.06 118 ALA A N 1
ATOM 901 C CA . ALA A 1 118 ? -18.738 -5.740 -9.724 1.00 91.06 118 ALA A CA 1
ATOM 902 C C . ALA A 1 118 ? -19.210 -4.282 -9.762 1.00 91.06 118 ALA A C 1
ATOM 904 O O . ALA A 1 118 ? -19.881 -3.851 -8.832 1.00 91.06 118 ALA A O 1
ATOM 905 N N . ASN A 1 119 ? -18.956 -3.540 -10.847 1.00 91.62 119 ASN A N 1
ATOM 906 C CA . ASN A 1 119 ? -19.426 -2.153 -10.978 1.00 91.62 119 ASN A CA 1
ATOM 907 C C . ASN A 1 119 ? -20.937 -2.020 -10.752 1.00 91.62 119 ASN A C 1
ATOM 909 O O . ASN A 1 119 ? -21.383 -1.140 -10.014 1.00 91.62 119 ASN A O 1
ATOM 913 N N . ARG A 1 120 ? -21.725 -2.899 -11.380 1.00 94.06 120 ARG A N 1
ATOM 914 C CA . ARG A 1 120 ? -23.183 -2.874 -11.276 1.00 94.06 120 ARG A CA 1
ATOM 915 C C . ARG A 1 120 ? -23.648 -3.207 -9.863 1.00 94.06 120 ARG A C 1
ATOM 917 O O . ARG A 1 120 ? -24.356 -2.405 -9.264 1.00 94.06 120 ARG A O 1
ATOM 924 N N . TYR A 1 121 ? -23.273 -4.373 -9.343 1.00 96.38 121 TYR A N 1
ATOM 925 C CA . TYR A 1 121 ? -23.835 -4.879 -8.089 1.00 96.38 121 TYR A CA 1
ATOM 926 C C . TYR A 1 121 ? -23.278 -4.147 -6.863 1.00 96.38 121 TYR A C 1
ATOM 928 O O . TYR A 1 121 ? -24.013 -3.897 -5.912 1.00 96.38 121 TYR A O 1
ATOM 936 N N . TYR A 1 122 ? -22.017 -3.712 -6.904 1.00 96.31 122 TYR A N 1
ATOM 937 C CA . TYR A 1 122 ? -21.434 -2.897 -5.838 1.00 96.31 122 TYR A CA 1
ATOM 938 C C . TYR A 1 122 ? -22.066 -1.495 -5.792 1.00 96.31 122 TYR A C 1
ATOM 940 O O . TYR A 1 122 ? -22.372 -0.977 -4.717 1.00 96.31 122 TYR A O 1
ATOM 948 N N . GLY A 1 123 ? -22.344 -0.897 -6.958 1.00 96.19 123 GLY A N 1
ATOM 949 C CA . GLY A 1 123 ? -23.101 0.353 -7.052 1.00 96.19 123 GLY A CA 1
ATOM 950 C C . GLY A 1 123 ? -24.560 0.203 -6.609 1.00 96.19 123 GLY A C 1
ATOM 951 O O . GLY A 1 123 ? -25.074 1.058 -5.891 1.00 96.19 123 GLY A O 1
ATOM 952 N N . GLU A 1 124 ? -25.225 -0.893 -6.981 1.00 97.06 124 GLU A N 1
ATOM 953 C CA . GLU A 1 124 ? -26.601 -1.183 -6.564 1.00 97.06 124 GLU A CA 1
ATOM 954 C C . GLU A 1 124 ? -26.717 -1.312 -5.039 1.00 97.06 124 GLU A C 1
ATOM 956 O O . GLU A 1 124 ? -27.623 -0.729 -4.442 1.00 97.06 124 GLU A O 1
ATOM 961 N N . LEU A 1 125 ? -25.770 -2.002 -4.397 1.00 97.81 125 LEU A N 1
ATOM 962 C CA . LEU A 1 125 ? -25.697 -2.080 -2.941 1.00 97.81 125 LEU A CA 1
ATOM 963 C C . LEU A 1 125 ? -25.527 -0.689 -2.311 1.00 97.81 125 LEU A C 1
ATOM 965 O O . LEU A 1 125 ? -26.272 -0.335 -1.395 1.00 97.81 125 LEU A O 1
ATOM 969 N N . GLY A 1 126 ? -24.602 0.125 -2.832 1.00 97.50 126 GLY A N 1
ATOM 970 C CA . GLY A 1 126 ? -24.423 1.510 -2.384 1.00 97.50 126 GLY A CA 1
ATOM 971 C C . GLY A 1 126 ? -25.707 2.339 -2.510 1.00 97.50 126 GLY A C 1
ATOM 972 O O . GLY A 1 126 ? -26.061 3.080 -1.595 1.00 97.50 126 GLY A O 1
ATOM 973 N N . MET A 1 127 ? -26.469 2.153 -3.592 1.00 96.75 127 MET A N 1
ATOM 974 C CA . MET A 1 127 ? -27.768 2.801 -3.791 1.00 96.75 127 MET A CA 1
ATOM 975 C C . MET A 1 127 ? -28.810 2.351 -2.760 1.00 96.75 127 MET A C 1
ATOM 977 O O . MET A 1 127 ? -29.541 3.194 -2.237 1.00 96.75 127 MET A O 1
ATOM 981 N N . LYS A 1 128 ? -28.904 1.047 -2.464 1.00 95.31 128 LYS A N 1
ATOM 982 C CA . LYS A 1 128 ? -29.845 0.520 -1.458 1.00 95.31 128 LYS A CA 1
ATOM 983 C C . LYS A 1 128 ? -29.567 1.135 -0.084 1.00 95.31 128 LYS A C 1
ATOM 985 O O . LYS A 1 128 ? -30.489 1.643 0.553 1.00 95.31 128 LYS A O 1
ATOM 990 N N . ILE A 1 129 ? -28.296 1.179 0.321 1.00 95.94 129 ILE A N 1
ATOM 991 C CA . ILE A 1 129 ? -27.865 1.775 1.594 1.00 95.94 129 ILE A CA 1
ATOM 992 C C . ILE A 1 129 ? -28.139 3.282 1.614 1.00 95.94 129 ILE A C 1
ATOM 994 O O . ILE A 1 129 ? -28.711 3.796 2.577 1.00 95.94 129 ILE A O 1
ATOM 998 N N . ALA A 1 130 ? -27.794 3.997 0.539 1.00 95.44 130 ALA A N 1
ATOM 999 C CA . ALA A 1 130 ? -28.030 5.433 0.454 1.00 95.44 130 ALA A CA 1
ATOM 1000 C C . ALA A 1 130 ? -29.511 5.789 0.573 1.00 95.44 130 ALA A C 1
ATOM 1002 O O . ALA A 1 130 ? -29.861 6.698 1.323 1.00 95.44 130 ALA A O 1
ATOM 1003 N N . LYS A 1 131 ? -30.393 5.045 -0.099 1.00 92.62 131 LYS A N 1
ATOM 1004 C CA . LYS A 1 131 ? -31.844 5.225 0.037 1.00 92.62 131 LYS A CA 1
ATOM 1005 C C . LYS A 1 131 ? -32.322 4.915 1.452 1.00 92.62 131 LYS A C 1
ATOM 1007 O O . LYS A 1 131 ? -33.151 5.651 1.977 1.00 92.62 131 LYS A O 1
ATOM 1012 N N . HIS A 1 132 ? -31.778 3.871 2.077 1.00 89.81 132 HIS A N 1
ATOM 1013 C CA . HIS A 1 132 ? -32.160 3.476 3.428 1.00 89.81 132 HIS A CA 1
ATOM 1014 C C . HIS A 1 132 ? -31.836 4.567 4.463 1.00 89.81 132 HIS A C 1
ATOM 1016 O O . HIS A 1 132 ? -32.685 4.880 5.297 1.00 89.81 132 HIS A O 1
ATOM 1022 N N . PHE A 1 133 ? -30.663 5.207 4.383 1.00 91.00 133 PHE A N 1
ATOM 1023 C CA . PHE A 1 133 ? -30.221 6.223 5.357 1.00 91.00 133 PHE A CA 1
ATOM 1024 C C . PHE A 1 133 ? -30.374 7.683 4.909 1.00 91.00 133 PHE A C 1
ATOM 1026 O O . PHE A 1 133 ? -30.090 8.596 5.692 1.00 91.00 133 PHE A O 1
ATOM 1033 N N . GLY A 1 134 ? -30.838 7.924 3.681 1.00 90.75 134 GLY A N 1
ATOM 1034 C CA . GLY A 1 134 ? -30.890 9.262 3.090 1.00 90.75 134 GLY A CA 1
ATOM 1035 C C . GLY A 1 134 ? -29.494 9.858 2.890 1.00 90.75 134 GLY A C 1
ATOM 1036 O O . GLY A 1 134 ? -29.249 10.989 3.303 1.00 90.75 134 GLY A O 1
ATOM 1037 N N . LEU A 1 135 ? -28.566 9.072 2.337 1.00 94.44 135 LEU A N 1
ATOM 1038 C CA . LEU A 1 135 ? -27.218 9.526 1.983 1.00 94.44 135 LEU A CA 1
ATOM 1039 C C . LEU A 1 135 ? -27.226 10.170 0.599 1.00 94.44 135 LEU A C 1
ATOM 1041 O O . LEU A 1 135 ? -27.958 9.736 -0.294 1.00 94.44 135 LEU A O 1
ATOM 1045 N N . THR A 1 136 ? -26.349 11.148 0.405 1.00 95.50 136 THR A N 1
ATOM 1046 C CA . THR A 1 136 ? -26.181 11.826 -0.884 1.00 95.50 136 THR A CA 1
ATOM 1047 C C . THR A 1 136 ? -24.896 11.324 -1.533 1.00 95.50 136 THR A C 1
ATOM 1049 O O . THR A 1 136 ? -23.832 11.715 -1.058 1.00 95.50 136 THR A O 1
ATOM 1052 N N . PRO A 1 137 ? -24.937 10.455 -2.563 1.00 96.00 137 PRO A N 1
ATOM 1053 C CA . PRO A 1 137 ? -23.723 10.000 -3.244 1.00 96.00 137 PRO A CA 1
ATOM 1054 C C . PRO A 1 137 ? -23.012 11.176 -3.924 1.00 96.00 137 PRO A C 1
ATOM 1056 O O . PRO A 1 137 ? -23.626 12.203 -4.213 1.00 96.00 137 PRO A O 1
ATOM 1059 N N . LEU A 1 138 ? -21.718 11.024 -4.208 1.00 93.31 138 LEU A N 1
ATOM 1060 C CA . LEU A 1 138 ? -20.997 12.046 -4.964 1.00 93.31 138 LEU A CA 1
ATOM 1061 C C . LEU A 1 138 ? -21.369 11.965 -6.448 1.00 93.31 138 LEU A C 1
ATOM 1063 O O . LEU A 1 138 ? -21.637 10.884 -6.980 1.00 93.31 138 LEU A O 1
ATOM 1067 N N . SER A 1 139 ? -21.336 13.107 -7.125 1.00 90.06 139 SER A N 1
ATOM 1068 C CA . SER A 1 139 ? -21.425 13.173 -8.584 1.00 90.06 139 SER A CA 1
ATOM 1069 C C . SER A 1 139 ? -20.055 12.912 -9.207 1.00 90.06 139 SER A C 1
ATOM 1071 O O . SER A 1 139 ? -19.026 13.315 -8.666 1.00 90.06 139 SER A O 1
ATOM 1073 N N . GLY A 1 140 ? -20.035 12.228 -10.347 1.00 80.00 140 GLY A N 1
ATOM 1074 C CA . GLY A 1 140 ? -18.826 11.959 -11.121 1.00 80.00 140 GLY A CA 1
ATOM 1075 C C . GLY A 1 140 ? -18.895 12.583 -12.509 1.00 80.00 140 GLY A C 1
ATOM 1076 O O . GLY A 1 140 ? -19.946 13.039 -12.950 1.00 80.00 140 GLY A O 1
ATOM 1077 N N . ASN A 1 141 ? -17.785 12.523 -13.245 1.00 75.50 141 ASN A N 1
ATOM 1078 C CA . ASN A 1 141 ? -17.674 13.087 -14.600 1.00 75.50 141 ASN A CA 1
ATOM 1079 C C . ASN A 1 141 ? -18.667 12.483 -15.615 1.00 75.50 141 ASN A C 1
ATOM 1081 O O . ASN A 1 141 ? -18.909 13.071 -16.665 1.00 75.50 141 ASN A O 1
ATOM 1085 N N . HIS A 1 142 ? -19.212 11.298 -15.323 1.00 71.81 142 HIS A N 1
ATOM 1086 C CA . HIS A 1 142 ? -20.056 10.526 -16.242 1.00 71.81 142 HIS A CA 1
ATOM 1087 C C . HIS A 1 142 ? -21.427 10.146 -15.664 1.00 71.81 142 HIS A C 1
ATOM 1089 O O . HIS A 1 142 ? -22.203 9.482 -16.347 1.00 71.81 142 HIS A O 1
ATOM 1095 N N . ALA A 1 143 ? -21.724 10.520 -14.416 1.00 78.38 143 ALA A N 1
ATOM 1096 C CA . ALA A 1 143 ? -22.996 10.210 -13.772 1.00 78.38 143 ALA A CA 1
ATOM 1097 C C . ALA A 1 143 ? -23.277 11.179 -12.621 1.00 78.38 143 ALA A C 1
ATOM 1099 O O . ALA A 1 143 ? -22.407 11.422 -11.784 1.00 78.38 143 ALA A O 1
ATOM 1100 N N . ASP A 1 144 ? -24.525 11.634 -12.523 1.00 79.31 144 ASP A N 1
ATOM 1101 C CA . ASP A 1 144 ? -24.963 12.541 -11.455 1.00 79.31 144 ASP A CA 1
ATOM 1102 C C . ASP A 1 144 ? -24.867 11.897 -10.064 1.00 79.31 144 ASP A C 1
ATOM 1104 O O . ASP A 1 144 ? -24.682 12.596 -9.072 1.00 79.31 144 ASP A O 1
ATOM 1108 N N . ASN A 1 145 ? -24.948 10.561 -9.994 1.00 90.00 145 ASN A N 1
ATOM 1109 C CA . ASN A 1 145 ? -24.892 9.786 -8.757 1.00 90.00 145 ASN A CA 1
ATOM 1110 C C . ASN A 1 145 ? -23.954 8.579 -8.904 1.00 90.00 145 ASN A C 1
ATOM 1112 O O . ASN A 1 145 ? -24.299 7.582 -9.546 1.00 90.00 145 ASN A O 1
ATOM 1116 N N . VAL A 1 146 ? -22.782 8.638 -8.272 1.00 92.94 146 VAL A N 1
ATOM 1117 C CA . VAL A 1 146 ? -21.812 7.536 -8.224 1.00 92.94 146 VAL A CA 1
ATOM 1118 C C . VAL A 1 146 ? -22.035 6.732 -6.947 1.00 92.94 146 VAL A C 1
ATOM 1120 O O . VAL A 1 146 ? -21.382 6.931 -5.930 1.00 92.94 146 VAL A O 1
ATOM 1123 N N . TRP A 1 147 ? -22.981 5.797 -6.979 1.00 96.19 147 TRP A N 1
ATOM 1124 C CA . TRP A 1 147 ? -23.429 5.070 -5.782 1.00 96.19 147 TRP A CA 1
ATOM 1125 C C . TRP A 1 147 ? -22.342 4.266 -5.057 1.00 96.19 147 TRP A C 1
ATOM 1127 O O . TRP A 1 147 ? -22.451 4.038 -3.854 1.00 96.19 147 TRP A O 1
ATOM 1137 N N . THR A 1 148 ? -21.263 3.881 -5.742 1.00 95.12 148 THR A N 1
ATOM 1138 C CA . THR A 1 148 ? -20.118 3.211 -5.107 1.00 95.12 148 THR A CA 1
ATOM 1139 C C . THR A 1 148 ? -19.429 4.091 -4.062 1.00 95.12 148 THR A C 1
ATOM 1141 O O . THR A 1 148 ? -18.825 3.546 -3.141 1.00 95.12 148 THR A O 1
ATOM 1144 N N . THR A 1 149 ? -19.576 5.424 -4.133 1.00 96.12 149 THR A N 1
ATOM 1145 C CA . THR A 1 149 ? -18.981 6.366 -3.164 1.00 96.12 149 THR A CA 1
ATOM 1146 C C . THR A 1 149 ? -19.537 6.200 -1.758 1.00 96.12 149 THR A C 1
ATOM 1148 O O . THR A 1 149 ? -18.950 6.688 -0.794 1.00 96.12 149 THR A O 1
ATOM 1151 N N . VAL A 1 150 ? -20.691 5.543 -1.639 1.00 97.88 150 VAL A N 1
ATOM 1152 C CA . VAL A 1 150 ? -21.289 5.184 -0.355 1.00 97.88 150 VAL A CA 1
ATOM 1153 C C . VAL A 1 150 ? -20.429 4.149 0.352 1.00 97.88 150 VAL A C 1
ATOM 1155 O O . VAL A 1 150 ? -20.219 4.257 1.546 1.00 97.88 150 VAL A O 1
ATOM 1158 N N . LEU A 1 151 ? -19.870 3.186 -0.380 1.00 97.94 151 LEU A N 1
ATOM 1159 C CA . LEU A 1 151 ? -19.115 2.071 0.192 1.00 97.94 151 LEU A CA 1
ATOM 1160 C C . LEU A 1 151 ? -17.600 2.303 0.202 1.00 97.94 151 LEU A C 1
ATOM 1162 O O . LEU A 1 151 ? -16.900 1.743 1.043 1.00 97.94 151 LEU A O 1
ATOM 1166 N N . ALA A 1 152 ? -17.082 3.074 -0.753 1.00 96.69 152 ALA A N 1
ATOM 1167 C CA . ALA A 1 152 ? -15.649 3.244 -0.952 1.00 96.69 152 ALA A CA 1
ATOM 1168 C C . ALA A 1 152 ? -15.303 4.597 -1.581 1.00 96.69 152 ALA A C 1
ATOM 1170 O O . ALA A 1 152 ? -16.105 5.176 -2.306 1.00 96.69 152 ALA A O 1
ATOM 1171 N N . GLU A 1 153 ? -14.088 5.083 -1.358 1.00 93.69 153 GLU A N 1
ATOM 1172 C CA . GLU A 1 153 ? -13.519 6.215 -2.089 1.00 93.69 153 GLU A CA 1
ATOM 1173 C C . GLU A 1 153 ? -12.807 5.730 -3.354 1.00 93.69 153 GLU A C 1
ATOM 1175 O O . GLU A 1 153 ? -12.142 4.698 -3.341 1.00 93.69 153 GLU A O 1
ATOM 1180 N N . GLY A 1 154 ? -12.968 6.446 -4.465 1.00 88.38 154 GLY A N 1
ATOM 1181 C CA . GLY A 1 154 ? -12.408 6.056 -5.753 1.00 88.38 154 GLY A CA 1
ATOM 1182 C C . GLY A 1 154 ? -11.256 6.947 -6.204 1.00 88.38 154 GLY A C 1
ATOM 1183 O O . GLY A 1 154 ? -11.336 8.167 -6.086 1.00 88.38 154 GLY A O 1
ATOM 1184 N N . GLN A 1 155 ? -10.213 6.341 -6.770 1.00 86.00 155 GLN A N 1
ATOM 1185 C CA . GLN A 1 155 ? -9.057 7.038 -7.331 1.00 86.00 155 GLN A CA 1
ATOM 1186 C C . GLN A 1 155 ? -8.683 6.446 -8.696 1.00 86.00 155 GLN A C 1
ATOM 1188 O O . GLN A 1 155 ? -8.713 5.227 -8.890 1.00 86.00 155 GLN A O 1
ATOM 1193 N N . GLU A 1 156 ? -8.311 7.308 -9.646 1.00 83.25 156 GLU A N 1
ATOM 1194 C CA . GLU A 1 156 ? -7.700 6.860 -10.901 1.00 83.25 156 GLU A CA 1
ATOM 1195 C C . GLU A 1 156 ? -6.389 6.116 -10.617 1.00 83.25 156 GLU A C 1
ATOM 1197 O O . GLU A 1 156 ? -5.611 6.501 -9.742 1.00 83.25 156 GLU A O 1
ATOM 1202 N N . GLY A 1 157 ? -6.153 5.020 -11.337 1.00 70.75 157 GLY A N 1
ATOM 1203 C CA . GLY A 1 157 ? -4.883 4.314 -11.258 1.00 70.75 157 GLY A CA 1
ATOM 1204 C C . GLY A 1 157 ? -3.784 5.102 -11.973 1.00 70.75 157 GLY A C 1
ATOM 1205 O O . GLY A 1 157 ? -3.991 5.613 -13.072 1.00 70.75 157 GLY A O 1
ATOM 1206 N N . GLU A 1 158 ? -2.598 5.190 -11.372 1.00 63.09 158 GLU A N 1
ATOM 1207 C CA . GLU A 1 158 ? -1.427 5.761 -12.046 1.00 63.09 158 GLU A CA 1
ATOM 1208 C C . GLU A 1 158 ? -1.026 4.911 -13.266 1.00 63.09 158 GLU A C 1
ATOM 1210 O O . GLU A 1 158 ? -1.118 3.685 -13.239 1.00 63.09 158 GLU A O 1
ATOM 1215 N N . GLY A 1 159 ? -0.572 5.554 -14.348 1.00 56.62 159 GLY A N 1
ATOM 1216 C CA . GLY A 1 159 ? 0.047 4.857 -15.485 1.00 56.62 159 GLY A CA 1
ATOM 1217 C C . GLY A 1 159 ? -0.888 3.972 -16.320 1.00 56.62 159 GLY A C 1
ATOM 1218 O O . GLY A 1 159 ? -0.418 3.024 -16.945 1.00 56.62 159 GLY A O 1
ATOM 1219 N N . GLY A 1 160 ? -2.195 4.256 -16.341 1.00 54.69 160 GLY A N 1
ATOM 1220 C CA . GLY A 1 160 ? -3.181 3.444 -17.068 1.00 54.69 160 GLY A CA 1
ATOM 1221 C C . GLY A 1 160 ? -3.689 2.232 -16.285 1.00 54.69 160 GLY A C 1
ATOM 1222 O O . GLY A 1 160 ? -4.379 1.383 -16.849 1.00 54.69 160 GLY A O 1
ATOM 1223 N N . GLU A 1 161 ? -3.373 2.139 -14.991 1.00 63.97 161 GLU A N 1
ATOM 1224 C CA . GLU A 1 161 ? -3.982 1.146 -14.115 1.00 63.97 161 GLU A CA 1
ATOM 1225 C C . GLU A 1 161 ? -5.493 1.373 -13.939 1.00 63.97 161 GLU A C 1
ATOM 1227 O O . GLU A 1 161 ? -6.002 2.495 -13.979 1.00 63.97 161 GLU A O 1
ATOM 1232 N N . PHE A 1 162 ? -6.226 0.282 -13.704 1.00 78.69 162 PHE A N 1
ATOM 1233 C CA . PHE A 1 162 ? -7.666 0.335 -13.469 1.00 78.69 162 PHE A CA 1
ATOM 1234 C C . PHE A 1 162 ? -8.015 1.186 -12.241 1.00 78.69 162 PHE A C 1
ATOM 1236 O O . PHE A 1 162 ? -7.286 1.206 -11.247 1.00 78.69 162 PHE A O 1
ATOM 1243 N N . TYR A 1 163 ? -9.182 1.834 -12.301 1.00 85.75 163 TYR A N 1
ATOM 1244 C CA . TYR A 1 163 ? -9.761 2.598 -11.198 1.00 85.75 163 TYR A CA 1
ATOM 1245 C C . TYR A 1 163 ? -9.765 1.776 -9.901 1.00 85.75 163 TYR A C 1
ATOM 1247 O O . TYR A 1 163 ? -10.207 0.618 -9.887 1.00 85.75 163 TYR A O 1
ATOM 1255 N N . ARG A 1 164 ? -9.247 2.366 -8.822 1.00 91.06 164 ARG A N 1
ATOM 1256 C CA . ARG A 1 164 ? -9.103 1.719 -7.516 1.00 91.06 164 ARG A CA 1
ATOM 1257 C C . ARG A 1 164 ? -10.147 2.266 -6.558 1.00 91.06 164 ARG A C 1
ATOM 1259 O O . ARG A 1 164 ? -10.385 3.469 -6.517 1.00 91.06 164 ARG A O 1
ATOM 1266 N N . TRP A 1 165 ? -10.738 1.383 -5.773 1.00 93.69 165 TRP A N 1
ATOM 1267 C CA . TRP A 1 165 ? -11.631 1.725 -4.682 1.00 93.69 165 TRP A CA 1
ATOM 1268 C C . TRP A 1 165 ? -10.974 1.390 -3.359 1.00 93.69 165 TRP A C 1
ATOM 1270 O O . TRP A 1 165 ? -10.439 0.298 -3.215 1.00 93.69 165 TRP A O 1
ATOM 1280 N N . THR A 1 166 ? -11.046 2.320 -2.417 1.00 92.88 166 THR A N 1
ATOM 1281 C CA . THR A 1 166 ? -10.634 2.157 -1.027 1.00 92.88 166 THR A CA 1
ATOM 1282 C C . THR A 1 166 ? -11.888 2.072 -0.169 1.00 92.88 166 THR A C 1
ATOM 1284 O O . THR A 1 166 ? -12.626 3.053 -0.084 1.00 92.88 166 THR A O 1
ATOM 1287 N N . ILE A 1 167 ? -12.173 0.921 0.442 1.00 95.31 167 ILE A N 1
ATOM 1288 C CA . ILE A 1 167 ? -13.372 0.750 1.276 1.00 95.31 167 ILE A CA 1
ATOM 1289 C C . ILE A 1 167 ? -13.351 1.713 2.467 1.00 95.31 167 ILE A C 1
ATOM 1291 O O . ILE A 1 167 ? -12.310 1.922 3.094 1.00 95.31 167 ILE A O 1
ATOM 1295 N N . HIS A 1 168 ? -14.504 2.297 2.796 1.00 95.06 168 HIS A N 1
ATOM 1296 C CA . HIS A 1 168 ? -14.602 3.166 3.966 1.00 95.06 168 HIS A CA 1
ATOM 1297 C C . HIS A 1 168 ? -14.422 2.354 5.257 1.00 95.06 168 HIS A C 1
ATOM 1299 O O . HIS A 1 168 ? -15.017 1.277 5.378 1.00 95.06 168 HIS A O 1
ATOM 1305 N N . PRO A 1 169 ? -13.659 2.854 6.247 1.00 90.44 169 PRO A N 1
ATOM 1306 C CA . PRO A 1 169 ? -13.482 2.160 7.521 1.00 90.44 169 PRO A CA 1
ATOM 1307 C C . PRO A 1 169 ? -14.819 1.913 8.232 1.00 90.44 169 PRO A C 1
ATOM 1309 O O . PRO A 1 169 ? -15.019 0.836 8.788 1.00 90.44 169 PRO A O 1
ATOM 1312 N N . GLU A 1 170 ? -15.779 2.837 8.113 1.00 95.50 170 GLU A N 1
ATOM 1313 C CA . GLU A 1 170 ? -17.120 2.698 8.689 1.00 95.50 170 GLU A CA 1
ATOM 1314 C C . GLU A 1 170 ? -17.867 1.463 8.148 1.00 95.50 170 GLU A C 1
ATOM 1316 O O . GLU A 1 170 ? -18.595 0.799 8.888 1.00 95.50 170 GLU A O 1
ATOM 1321 N N . VAL A 1 171 ? -17.658 1.108 6.873 1.00 96.50 171 VAL A N 1
ATOM 1322 C CA . VAL A 1 171 ? -18.247 -0.100 6.267 1.00 96.50 171 VAL A CA 1
ATOM 1323 C C . VAL A 1 171 ? -17.633 -1.349 6.888 1.00 96.50 171 VAL A C 1
ATOM 1325 O O . VAL A 1 171 ? -18.355 -2.282 7.233 1.00 96.50 171 VAL A O 1
ATOM 1328 N N . VAL A 1 172 ? -16.309 -1.370 7.058 1.00 93.25 172 VAL A N 1
ATOM 1329 C CA . VAL A 1 172 ? -15.588 -2.503 7.656 1.00 93.25 172 VAL A CA 1
ATOM 1330 C C . VAL A 1 172 ? -16.034 -2.724 9.103 1.00 93.25 172 VAL A C 1
ATOM 1332 O O . VAL A 1 172 ? -16.331 -3.858 9.482 1.00 93.25 172 VAL A O 1
ATOM 1335 N N . GLU A 1 173 ? -16.133 -1.653 9.893 1.00 88.81 173 GLU A N 1
ATOM 1336 C CA . GLU A 1 173 ? -16.649 -1.696 11.267 1.00 88.81 173 GLU A CA 1
ATOM 1337 C C . GLU A 1 173 ? -18.077 -2.242 11.314 1.00 88.81 173 GLU A C 1
ATOM 1339 O O . GLU A 1 173 ? -18.365 -3.162 12.084 1.00 88.81 173 GLU A O 1
ATOM 1344 N N . GLY A 1 174 ? -18.955 -1.735 10.443 1.00 95.06 174 GLY A N 1
ATOM 1345 C CA . GLY A 1 174 ? -20.336 -2.197 10.347 1.00 95.06 174 GLY A CA 1
ATOM 1346 C C . GLY A 1 174 ? -20.446 -3.678 9.980 1.00 95.06 174 GLY A C 1
ATOM 1347 O O . GLY A 1 174 ? -21.206 -4.416 10.609 1.00 95.06 174 GLY A O 1
ATOM 1348 N N . LEU A 1 175 ? -19.647 -4.155 9.016 1.00 95.38 175 LEU A N 1
ATOM 1349 C CA . LEU A 1 175 ? -19.589 -5.573 8.631 1.00 95.38 175 LEU A CA 1
ATOM 1350 C C . LEU A 1 175 ? -19.135 -6.460 9.797 1.00 95.38 175 LEU A C 1
ATOM 1352 O O . LEU A 1 175 ? -19.691 -7.542 10.008 1.00 95.38 175 LEU A O 1
ATOM 1356 N N . ALA A 1 176 ? -18.139 -6.003 10.561 1.00 90.25 176 ALA A N 1
ATOM 1357 C CA . ALA A 1 176 ? -17.631 -6.689 11.745 1.00 90.25 176 ALA A CA 1
ATOM 1358 C C . ALA A 1 176 ? -18.703 -6.828 12.822 1.00 90.25 176 ALA A C 1
ATOM 1360 O O . ALA A 1 176 ? -18.923 -7.905 13.379 1.00 90.25 176 ALA A O 1
ATOM 1361 N N . ALA A 1 177 ? -19.360 -5.711 13.134 1.00 89.75 177 ALA A N 1
ATOM 1362 C CA . ALA A 1 177 ? -20.365 -5.632 14.175 1.00 89.75 177 ALA A CA 1
ATOM 1363 C C . ALA A 1 177 ? -21.612 -6.441 13.793 1.00 89.75 177 ALA A C 1
ATOM 1365 O O . ALA A 1 177 ? -22.191 -7.130 14.638 1.00 89.75 177 ALA A O 1
ATOM 1366 N N . ALA A 1 178 ? -21.968 -6.465 12.508 1.00 93.12 178 ALA A N 1
ATOM 1367 C CA . ALA A 1 178 ? -23.034 -7.304 11.976 1.00 93.12 178 ALA A CA 1
ATOM 1368 C C . ALA A 1 178 ? -22.681 -8.804 11.912 1.00 93.12 178 ALA A C 1
ATOM 1370 O O . ALA A 1 178 ? -23.574 -9.621 11.702 1.00 93.12 178 ALA A O 1
ATOM 1371 N N . GLY A 1 179 ? -21.413 -9.183 12.116 1.00 92.12 179 GLY A N 1
ATOM 1372 C CA . GLY A 1 179 ? -20.953 -10.571 12.010 1.00 92.12 179 GLY A CA 1
ATOM 1373 C C . GLY A 1 179 ? -20.868 -11.078 10.567 1.00 92.12 179 GLY A C 1
ATOM 1374 O O . GLY A 1 179 ? -20.861 -12.286 10.343 1.00 92.12 179 GLY A O 1
ATOM 1375 N N . VAL A 1 180 ? -20.819 -10.171 9.585 1.00 90.56 180 VAL A N 1
ATOM 1376 C CA . VAL A 1 180 ? -20.636 -10.512 8.165 1.00 90.56 180 VAL A CA 1
ATOM 1377 C C . VAL A 1 180 ? -19.193 -10.933 7.892 1.00 90.56 180 VAL A C 1
ATOM 1379 O O . VAL A 1 180 ? -18.961 -11.847 7.103 1.00 90.56 180 VAL A O 1
ATOM 1382 N N . ILE A 1 181 ? -18.239 -10.297 8.575 1.00 87.81 181 ILE A N 1
ATOM 1383 C CA . ILE A 1 181 ? -16.815 -10.650 8.576 1.00 87.81 181 ILE A CA 1
ATOM 1384 C C . ILE A 1 181 ? -16.325 -10.847 10.014 1.00 87.81 181 ILE A C 1
ATOM 1386 O O . ILE A 1 181 ? -16.921 -10.340 10.966 1.00 87.81 181 ILE A O 1
ATOM 1390 N N . SER A 1 182 ? -15.231 -11.592 10.193 1.00 77.12 182 SER A N 1
ATOM 1391 C CA . SER A 1 182 ? -14.715 -11.893 11.531 1.00 77.12 182 SER A CA 1
ATOM 1392 C C . SER A 1 182 ? -14.013 -10.680 12.167 1.00 77.12 182 SER A C 1
ATOM 1394 O O . SER A 1 182 ? -13.298 -9.938 11.494 1.00 77.12 182 SER A O 1
ATOM 1396 N N . ARG A 1 183 ? -14.167 -10.479 13.485 1.00 56.25 183 ARG A N 1
ATOM 1397 C CA . ARG A 1 183 ? -13.436 -9.428 14.227 1.00 56.25 183 ARG A CA 1
ATOM 1398 C C . ARG A 1 183 ? -11.901 -9.531 14.118 1.00 56.25 183 ARG A C 1
ATOM 1400 O O . ARG A 1 183 ? -11.275 -8.481 14.037 1.00 56.25 183 ARG A O 1
ATOM 1407 N N . PRO A 1 184 ? -11.279 -10.727 14.070 1.00 48.09 184 PRO A N 1
ATOM 1408 C CA . PRO A 1 184 ? -9.851 -10.862 13.764 1.00 48.09 184 PRO A CA 1
ATOM 1409 C C . PRO A 1 184 ? -9.464 -10.287 12.396 1.00 48.09 184 PRO A C 1
ATOM 1411 O O . PRO A 1 184 ? -8.459 -9.594 12.286 1.00 48.09 184 PRO A O 1
ATOM 1414 N N . THR A 1 185 ? -10.299 -10.501 11.374 1.00 50.31 185 THR A N 1
ATOM 1415 C CA . THR A 1 185 ? -10.148 -9.882 10.046 1.00 50.31 185 THR A CA 1
ATOM 1416 C C . THR A 1 185 ? -10.234 -8.361 10.167 1.00 50.31 185 THR A C 1
ATOM 1418 O O . THR A 1 185 ? -9.448 -7.631 9.593 1.00 50.31 185 THR A O 1
ATOM 1421 N N . VAL A 1 186 ? -11.128 -7.853 11.005 1.00 43.06 186 VAL A N 1
ATOM 1422 C CA . VAL A 1 186 ? -11.330 -6.412 11.204 1.00 43.06 186 VAL A CA 1
ATOM 1423 C C . VAL A 1 186 ? -10.180 -5.773 11.981 1.00 43.06 186 VAL A C 1
ATOM 1425 O O . VAL A 1 186 ? -9.771 -4.676 11.636 1.00 43.06 186 VAL A O 1
ATOM 1428 N N . ALA A 1 187 ? -9.575 -6.464 12.947 1.00 38.41 187 ALA A N 1
ATOM 1429 C CA . ALA A 1 187 ? -8.344 -6.013 13.595 1.00 38.41 187 ALA A CA 1
ATOM 1430 C C . ALA A 1 187 ? -7.154 -5.968 12.616 1.00 38.41 187 ALA A C 1
ATOM 1432 O O . ALA A 1 187 ? -6.337 -5.058 12.713 1.00 38.41 187 ALA A O 1
ATOM 1433 N N . SER A 1 188 ? -7.091 -6.879 11.634 1.00 43.88 188 SER A N 1
ATOM 1434 C CA . SER A 1 188 ? -6.078 -6.832 10.567 1.00 43.88 188 SER A CA 1
ATOM 1435 C C . SER A 1 188 ? -6.377 -5.793 9.472 1.00 43.88 188 SER A C 1
ATOM 1437 O O . SER A 1 188 ? -5.470 -5.418 8.736 1.00 43.88 188 SER A O 1
ATOM 1439 N N . ILE A 1 189 ? -7.632 -5.337 9.338 1.00 42.16 189 ILE A N 1
ATOM 1440 C CA . ILE A 1 189 ? -8.089 -4.403 8.287 1.00 42.16 189 ILE A CA 1
ATOM 1441 C C . ILE A 1 189 ? -8.192 -2.956 8.791 1.00 42.16 189 ILE A C 1
ATOM 1443 O O . ILE A 1 189 ? -7.708 -2.037 8.136 1.00 42.16 189 ILE A O 1
ATOM 1447 N N . ILE A 1 190 ? -8.831 -2.740 9.943 1.00 42.50 190 ILE A N 1
ATOM 1448 C CA . ILE A 1 190 ? -8.950 -1.438 10.623 1.00 42.50 190 ILE A CA 1
ATOM 1449 C C . ILE A 1 190 ? -7.604 -1.057 11.255 1.00 42.50 190 ILE A C 1
ATOM 1451 O O . ILE A 1 190 ? -7.227 0.114 11.307 1.00 42.50 190 ILE A O 1
ATOM 1455 N N . GLY A 1 191 ? -6.808 -2.057 11.637 1.00 41.38 191 GLY A N 1
ATOM 1456 C CA . GLY A 1 191 ? -5.429 -1.920 12.093 1.00 41.38 191 GLY A CA 1
ATOM 1457 C C . GLY A 1 191 ? -4.410 -1.779 10.960 1.00 41.38 191 GLY A C 1
ATOM 1458 O O . GLY A 1 191 ? -3.462 -2.551 10.885 1.00 41.38 191 GLY A O 1
ATOM 1459 N N . LYS A 1 192 ? -4.546 -0.753 10.114 1.00 42.66 192 LYS A N 1
ATOM 1460 C CA . LYS A 1 192 ? -3.358 0.020 9.693 1.00 42.66 192 LYS A CA 1
ATOM 1461 C C . LYS A 1 192 ? -3.189 1.304 10.508 1.00 42.66 192 LYS A C 1
ATOM 1463 O O . LYS A 1 192 ? -2.272 2.074 10.243 1.00 42.66 192 LYS A O 1
ATOM 1468 N N . VAL A 1 193 ? -3.994 1.504 11.555 1.00 44.12 193 VAL A N 1
ATOM 1469 C CA . VAL A 1 193 ? -3.481 2.149 12.768 1.00 44.12 193 VAL A CA 1
ATOM 1470 C C . VAL A 1 193 ? -2.674 1.079 13.484 1.00 44.12 193 VAL A C 1
ATOM 1472 O O . VAL A 1 193 ? -3.194 0.312 14.291 1.00 44.12 193 VAL A O 1
ATOM 1475 N N . PHE A 1 194 ? -1.404 0.957 13.107 1.00 52.94 194 PHE A N 1
ATOM 1476 C CA . PHE A 1 194 ? -0.473 0.215 13.938 1.00 52.94 194 PHE A CA 1
ATOM 1477 C C . PHE A 1 194 ? -0.525 0.832 15.342 1.00 52.94 194 PHE A C 1
ATOM 1479 O O . PHE A 1 194 ? -0.602 2.064 15.431 1.00 52.94 194 PHE A O 1
ATOM 1486 N N . PRO A 1 195 ? -0.539 0.028 16.425 1.00 58.16 195 PRO A N 1
ATOM 1487 C CA . PRO A 1 195 ? -0.361 0.586 17.761 1.00 58.16 195 PRO A CA 1
ATOM 1488 C C . PRO A 1 195 ? 0.843 1.527 17.717 1.00 58.16 195 PRO A C 1
ATOM 1490 O O . PRO A 1 195 ? 1.834 1.189 17.064 1.00 58.16 195 PRO A O 1
ATOM 1493 N N . ASP A 1 196 ? 0.710 2.721 18.314 1.00 68.00 196 ASP A N 1
ATOM 1494 C CA . ASP A 1 196 ? 1.761 3.742 18.272 1.00 68.00 196 ASP A CA 1
ATOM 1495 C C . ASP A 1 196 ? 3.084 3.058 18.635 1.00 68.00 196 ASP A C 1
ATOM 1497 O O . ASP A 1 196 ? 3.215 2.574 19.763 1.00 68.00 196 ASP A O 1
ATOM 1501 N N . PRO A 1 197 ? 4.054 2.944 17.706 1.00 76.00 197 PRO A N 1
ATOM 1502 C CA . PRO A 1 197 ? 5.280 2.216 18.000 1.00 76.00 197 PRO A CA 1
ATOM 1503 C C . PRO A 1 197 ? 6.033 2.866 19.165 1.00 76.00 197 PRO A C 1
ATOM 1505 O O . PRO A 1 197 ? 6.827 2.200 19.825 1.00 76.00 197 PRO A O 1
ATOM 1508 N N . PHE A 1 198 ? 5.737 4.136 19.458 1.00 78.50 198 PHE A N 1
ATOM 1509 C CA . PHE A 1 198 ? 6.274 4.885 20.578 1.00 78.50 198 PHE A CA 1
ATOM 1510 C C . PHE A 1 198 ? 5.452 4.777 21.876 1.00 78.50 198 PHE A C 1
ATOM 1512 O O . PHE A 1 198 ? 5.694 5.571 22.793 1.00 78.50 198 PHE A O 1
ATOM 1519 N N . ASP A 1 199 ? 4.499 3.846 21.986 1.00 76.12 199 ASP A N 1
ATOM 1520 C CA . ASP A 1 199 ? 3.850 3.526 23.260 1.00 76.12 199 ASP A CA 1
ATOM 1521 C C . ASP A 1 199 ? 4.903 3.025 24.258 1.00 76.12 199 ASP A C 1
ATOM 1523 O O . ASP A 1 199 ? 5.460 1.936 24.128 1.00 76.12 199 ASP A O 1
ATOM 1527 N N . THR A 1 200 ? 5.189 3.834 25.276 1.00 68.88 200 THR A N 1
ATOM 1528 C CA . THR A 1 200 ? 6.224 3.540 26.270 1.00 68.88 200 THR A CA 1
ATOM 1529 C C . THR A 1 200 ? 5.890 2.336 27.148 1.00 68.88 200 THR A C 1
ATOM 1531 O O . THR A 1 200 ? 6.802 1.768 27.745 1.00 68.88 200 THR A O 1
ATOM 1534 N N . ALA A 1 201 ? 4.616 1.937 27.250 1.00 68.94 201 ALA A N 1
ATOM 1535 C CA . ALA A 1 201 ? 4.220 0.761 28.024 1.00 68.94 201 ALA A CA 1
ATOM 1536 C C . ALA A 1 201 ? 4.597 -0.549 27.315 1.00 68.94 201 ALA A C 1
ATOM 1538 O O . ALA A 1 201 ? 4.914 -1.539 27.975 1.00 68.94 201 ALA A O 1
ATOM 1539 N N . ASN A 1 202 ? 4.589 -0.558 25.979 1.00 72.69 202 ASN A N 1
ATOM 1540 C CA . ASN A 1 202 ? 5.014 -1.699 25.174 1.00 72.69 202 ASN A CA 1
ATOM 1541 C C . ASN A 1 202 ? 5.563 -1.235 23.815 1.00 72.69 202 ASN A C 1
ATOM 1543 O O . ASN A 1 202 ? 4.886 -1.361 22.791 1.00 72.69 202 ASN A O 1
ATOM 1547 N N . PRO A 1 203 ? 6.791 -0.704 23.788 1.00 79.50 203 PRO A N 1
ATOM 1548 C CA . PRO A 1 203 ? 7.334 -0.120 22.578 1.00 79.50 203 PRO A CA 1
ATOM 1549 C C . PRO A 1 203 ? 7.608 -1.178 21.525 1.00 79.50 203 PRO A C 1
ATOM 1551 O O . PRO A 1 203 ? 8.297 -2.172 21.771 1.00 79.50 203 PRO A O 1
ATOM 1554 N N . ASN A 1 204 ? 7.109 -0.928 20.319 1.00 90.25 204 ASN A N 1
ATOM 1555 C CA . ASN A 1 204 ? 7.314 -1.801 19.169 1.00 90.25 204 ASN A CA 1
ATOM 1556 C C . ASN A 1 204 ? 8.440 -1.260 18.276 1.00 90.25 204 ASN A C 1
ATOM 1558 O O . ASN A 1 204 ? 8.308 -1.181 17.053 1.00 90.25 204 ASN A O 1
ATOM 1562 N N . ILE A 1 205 ? 9.536 -0.842 18.919 1.00 94.94 205 ILE A N 1
ATOM 1563 C CA . ILE A 1 205 ? 10.732 -0.314 18.264 1.00 94.94 205 ILE A CA 1
ATOM 1564 C C . ILE A 1 205 ? 11.912 -1.214 18.591 1.00 94.94 205 ILE A C 1
ATOM 1566 O O . ILE A 1 205 ? 12.217 -1.495 19.752 1.00 94.94 205 ILE A O 1
ATOM 1570 N N . TRP A 1 206 ? 12.582 -1.655 17.541 1.00 97.06 206 TRP A N 1
ATOM 1571 C CA . TRP A 1 206 ? 13.683 -2.596 17.595 1.00 97.06 206 TRP A CA 1
ATOM 1572 C C . TRP A 1 206 ? 14.917 -1.980 16.957 1.00 97.06 206 TRP A C 1
ATOM 1574 O O . TRP A 1 206 ? 14.814 -1.189 16.030 1.00 97.06 206 TRP A O 1
ATOM 1584 N N . LEU A 1 207 ? 16.089 -2.335 17.454 1.00 97.75 207 LEU A N 1
ATOM 1585 C CA . LEU A 1 207 ? 17.379 -1.935 16.923 1.00 97.75 207 LEU A CA 1
ATOM 1586 C C . LEU A 1 207 ? 17.984 -3.105 16.154 1.00 97.75 207 LEU A C 1
ATOM 1588 O O . LEU A 1 207 ? 18.027 -4.219 16.673 1.00 97.75 207 LEU A O 1
ATOM 1592 N N . THR A 1 208 ? 18.500 -2.849 14.957 1.00 97.44 208 THR A N 1
ATOM 1593 C CA . THR A 1 208 ? 19.371 -3.769 14.217 1.00 97.44 208 THR A CA 1
ATOM 1594 C C . THR A 1 208 ? 20.606 -3.041 13.695 1.00 97.44 208 THR A C 1
ATOM 1596 O O . THR A 1 208 ? 20.672 -1.808 13.710 1.00 97.44 208 THR A O 1
ATOM 1599 N N . SER A 1 209 ? 21.587 -3.809 13.224 1.00 95.50 209 SER A N 1
ATOM 1600 C CA . SER A 1 209 ? 22.777 -3.276 12.578 1.00 95.50 209 SER A CA 1
ATOM 1601 C C . SER A 1 209 ? 22.914 -3.794 11.153 1.00 95.50 209 SER A C 1
ATOM 1603 O O . SER A 1 209 ? 22.660 -4.963 10.868 1.00 95.50 209 SER A O 1
ATOM 1605 N N . MET A 1 210 ? 23.292 -2.901 10.242 1.00 94.94 210 MET A N 1
ATOM 1606 C CA . MET A 1 210 ? 23.465 -3.205 8.821 1.00 94.94 210 MET A CA 1
ATOM 1607 C C . MET A 1 210 ? 24.750 -2.562 8.300 1.00 94.94 210 MET A C 1
ATOM 1609 O O . MET A 1 210 ? 25.342 -1.697 8.943 1.00 94.94 210 MET A O 1
ATOM 1613 N N . TRP A 1 211 ? 25.195 -2.967 7.113 1.00 92.50 211 TRP A N 1
ATOM 1614 C CA . TRP A 1 211 ? 26.362 -2.351 6.474 1.00 92.50 211 TRP A CA 1
ATOM 1615 C C . TRP A 1 211 ? 26.041 -1.008 5.805 1.00 92.50 211 TRP A C 1
ATOM 1617 O O . TRP A 1 211 ? 26.937 -0.272 5.413 1.00 92.50 211 TRP A O 1
ATOM 1627 N N . GLY A 1 212 ? 24.778 -0.632 5.695 1.00 93.88 212 GLY A N 1
ATOM 1628 C CA . GLY A 1 212 ? 24.366 0.656 5.158 1.00 93.88 212 GLY A CA 1
ATOM 1629 C C . GLY A 1 212 ? 22.868 0.834 5.324 1.00 93.88 212 GLY A C 1
ATOM 1630 O O . GLY A 1 212 ? 22.207 -0.007 5.933 1.00 93.88 212 GLY A O 1
ATOM 1631 N N . PHE A 1 213 ? 22.344 1.916 4.764 1.00 95.50 213 PHE A N 1
ATOM 1632 C CA . PHE A 1 213 ? 20.913 2.175 4.728 1.00 95.50 213 PHE A CA 1
ATOM 1633 C C . PHE A 1 213 ? 20.533 2.651 3.327 1.00 95.50 213 PHE A C 1
ATOM 1635 O O . PHE A 1 213 ? 20.798 3.789 2.960 1.00 95.50 213 PHE A O 1
ATOM 1642 N N . ASP A 1 214 ? 19.964 1.742 2.541 1.00 94.06 214 ASP A N 1
ATOM 1643 C CA . ASP A 1 214 ? 19.490 1.994 1.181 1.00 94.06 214 ASP A CA 1
ATOM 1644 C C . ASP A 1 214 ? 18.186 1.221 0.987 1.00 94.06 214 ASP A C 1
ATOM 1646 O O . ASP A 1 214 ? 18.170 0.103 0.480 1.00 94.06 214 ASP A O 1
ATOM 1650 N N . ALA A 1 215 ? 17.083 1.789 1.468 1.00 93.56 215 ALA A N 1
ATOM 1651 C CA . ALA A 1 215 ? 15.790 1.111 1.454 1.00 93.56 215 ALA A CA 1
ATOM 1652 C C . ALA A 1 215 ? 15.254 0.855 0.033 1.00 93.56 215 ALA A C 1
ATOM 1654 O O . ALA A 1 215 ? 14.419 -0.033 -0.153 1.00 93.56 215 ALA A O 1
ATOM 1655 N N . LEU A 1 216 ? 15.735 1.594 -0.973 1.00 89.44 216 LEU A N 1
ATOM 1656 C CA . LEU A 1 216 ? 15.330 1.421 -2.367 1.00 89.44 216 LEU A CA 1
ATOM 1657 C C . LEU A 1 216 ? 15.944 0.161 -2.987 1.00 89.44 216 LEU A C 1
ATOM 1659 O O . LEU A 1 216 ? 15.286 -0.499 -3.786 1.00 89.44 216 LEU A O 1
ATOM 1663 N N . ASN A 1 217 ? 17.176 -0.185 -2.609 1.00 91.44 217 ASN A N 1
ATOM 1664 C CA . ASN A 1 217 ? 17.835 -1.419 -3.048 1.00 91.44 217 ASN A CA 1
ATOM 1665 C C . ASN A 1 217 ? 17.812 -2.530 -1.988 1.00 91.44 217 ASN A C 1
ATOM 1667 O O . ASN A 1 217 ? 18.240 -3.649 -2.259 1.00 91.44 217 ASN A O 1
ATOM 1671 N N . TRP A 1 218 ? 17.338 -2.231 -0.779 1.00 93.75 218 TRP A N 1
ATOM 1672 C CA . TRP A 1 218 ? 17.319 -3.133 0.367 1.00 93.75 218 TRP A CA 1
ATOM 1673 C C . TRP A 1 218 ? 16.040 -2.918 1.193 1.00 93.75 218 TRP A C 1
ATOM 1675 O O . TRP A 1 218 ? 16.068 -2.455 2.333 1.00 93.75 218 TRP A O 1
ATOM 1685 N N . GLY A 1 219 ? 14.883 -3.237 0.606 1.00 94.12 219 GLY A N 1
ATOM 1686 C CA . GLY A 1 219 ? 13.560 -3.010 1.206 1.00 94.12 219 GLY A CA 1
ATOM 1687 C C . GLY A 1 219 ? 13.141 -4.045 2.255 1.00 94.12 219 GLY A C 1
ATOM 1688 O O . GLY A 1 219 ? 11.966 -4.396 2.338 1.00 94.12 219 GLY A O 1
ATOM 1689 N N . PHE A 1 220 ? 14.086 -4.595 3.020 1.00 96.19 220 PHE A N 1
ATOM 1690 C CA . PHE A 1 220 ? 13.845 -5.678 3.977 1.00 96.19 220 PHE A CA 1
ATOM 1691 C C . PHE A 1 220 ? 14.882 -5.698 5.104 1.00 96.19 220 PHE A C 1
ATOM 1693 O O . PHE A 1 220 ? 15.965 -5.129 4.992 1.00 96.19 220 PHE A O 1
ATOM 1700 N N . VAL A 1 221 ? 14.587 -6.428 6.179 1.00 96.38 221 VAL A N 1
ATOM 1701 C CA . VAL A 1 221 ? 15.609 -6.887 7.131 1.00 96.38 221 VAL A CA 1
ATOM 1702 C C . VAL A 1 221 ? 15.976 -8.335 6.817 1.00 96.38 221 VAL A C 1
ATOM 1704 O O . VAL A 1 221 ? 15.100 -9.191 6.669 1.00 96.38 221 VAL A O 1
ATOM 1707 N N . GLY A 1 222 ? 17.275 -8.598 6.664 1.00 95.75 222 GLY A N 1
ATOM 1708 C CA . GLY A 1 222 ? 17.802 -9.890 6.232 1.00 95.75 222 GLY A CA 1
ATOM 1709 C C . GLY A 1 222 ? 18.517 -10.653 7.346 1.00 95.75 222 GLY A C 1
ATOM 1710 O O . GLY A 1 222 ? 19.239 -10.077 8.155 1.00 95.75 222 GLY A O 1
ATOM 1711 N N . PHE A 1 223 ? 18.364 -11.974 7.347 1.00 96.06 223 PHE A N 1
ATOM 1712 C CA . PHE A 1 223 ? 18.924 -12.898 8.329 1.00 96.06 223 PHE A CA 1
ATOM 1713 C C . PHE A 1 223 ? 19.698 -14.002 7.622 1.00 96.06 223 PHE A C 1
ATOM 1715 O O . PHE A 1 223 ? 19.263 -14.541 6.605 1.00 96.06 223 PHE A O 1
ATOM 1722 N N . THR A 1 224 ? 20.864 -14.356 8.161 1.00 93.94 224 THR A N 1
ATOM 1723 C CA . THR A 1 224 ? 21.652 -15.469 7.603 1.00 93.94 224 THR A CA 1
ATOM 1724 C C . THR A 1 224 ? 20.984 -16.813 7.900 1.00 93.94 224 THR A C 1
ATOM 1726 O O . THR A 1 224 ? 21.000 -17.705 7.060 1.00 93.94 224 THR A O 1
ATOM 1729 N N . ASN A 1 225 ? 20.333 -16.942 9.061 1.00 94.88 225 ASN A N 1
ATOM 1730 C CA . ASN A 1 225 ? 19.633 -18.159 9.463 1.00 94.88 225 ASN A CA 1
ATOM 1731 C C . ASN A 1 225 ? 18.132 -17.907 9.593 1.00 94.88 225 ASN A C 1
ATOM 1733 O O . ASN A 1 225 ? 17.711 -16.942 10.233 1.00 94.88 225 ASN A O 1
ATOM 1737 N N . GLU A 1 226 ? 17.319 -18.838 9.100 1.00 96.31 226 GLU A N 1
ATOM 1738 C CA . GLU A 1 226 ? 15.862 -18.759 9.220 1.00 96.31 226 GLU A CA 1
ATOM 1739 C C . GLU A 1 226 ? 15.382 -18.736 10.676 1.00 96.31 226 GLU A C 1
ATOM 1741 O O . GLU A 1 226 ? 14.431 -18.033 11.007 1.00 96.31 226 GLU A O 1
ATOM 1746 N N . ALA A 1 227 ? 16.063 -19.464 11.565 1.00 96.62 227 ALA A N 1
ATOM 1747 C CA . ALA A 1 227 ? 15.726 -19.488 12.985 1.00 96.62 227 ALA A CA 1
ATOM 1748 C C . ALA A 1 227 ? 15.824 -18.098 13.638 1.00 96.62 227 ALA A C 1
ATOM 1750 O O . ALA A 1 227 ? 15.048 -17.790 14.538 1.00 96.62 227 ALA A O 1
ATOM 1751 N N . ASP A 1 228 ? 16.752 -17.255 13.173 1.00 96.75 228 ASP A N 1
ATOM 1752 C CA . ASP A 1 228 ? 16.917 -15.890 13.676 1.00 96.75 228 ASP A CA 1
ATOM 1753 C C . ASP A 1 228 ? 15.778 -14.982 13.165 1.00 96.75 228 ASP A C 1
ATOM 1755 O O . ASP A 1 228 ? 15.205 -14.227 13.951 1.00 96.75 228 ASP A O 1
ATOM 1759 N N . ARG A 1 229 ? 15.362 -15.143 11.896 1.00 96.31 229 ARG A N 1
ATOM 1760 C CA . ARG A 1 229 ? 14.161 -14.492 11.337 1.00 96.31 229 ARG A CA 1
ATOM 1761 C C . ARG A 1 229 ? 12.900 -14.874 12.111 1.00 96.31 229 ARG A C 1
ATOM 1763 O O . ARG A 1 229 ? 12.126 -14.005 12.500 1.00 96.31 229 ARG A O 1
ATOM 1770 N N . LYS A 1 230 ? 12.691 -16.180 12.317 1.00 94.75 230 LYS A N 1
ATOM 1771 C CA . LYS A 1 230 ? 11.524 -16.714 13.027 1.00 94.75 230 LYS A CA 1
ATOM 1772 C C . LYS A 1 230 ? 11.461 -16.184 14.454 1.00 94.75 230 LYS A C 1
ATOM 1774 O O . LYS A 1 230 ? 10.404 -15.749 14.885 1.00 94.75 230 LYS A O 1
ATOM 1779 N N . TRP A 1 231 ? 12.603 -16.157 15.141 1.00 95.50 231 TRP A N 1
ATOM 1780 C CA . TRP A 1 231 ? 12.680 -15.577 16.473 1.00 95.50 231 TRP A CA 1
ATOM 1781 C C . TRP A 1 231 ? 12.202 -14.124 16.477 1.00 95.50 231 TRP A C 1
ATOM 1783 O O . TRP A 1 231 ? 11.356 -13.799 17.296 1.00 95.50 231 TRP A O 1
ATOM 1793 N N . LEU A 1 232 ? 12.672 -13.266 15.559 1.00 94.56 232 LEU A N 1
ATOM 1794 C CA . LEU A 1 232 ? 12.222 -11.870 15.537 1.00 94.56 232 LEU A CA 1
ATOM 1795 C C . LEU A 1 232 ? 10.714 -11.765 15.267 1.00 94.56 232 LEU A C 1
ATOM 1797 O O . LEU A 1 232 ? 10.036 -11.018 15.965 1.00 94.56 232 LEU A O 1
ATOM 1801 N N . LEU A 1 233 ? 10.187 -12.533 14.306 1.00 91.94 233 LEU A N 1
ATOM 1802 C CA . LEU A 1 233 ? 8.750 -12.569 14.000 1.00 91.94 233 LEU A CA 1
ATOM 1803 C C . LEU A 1 233 ? 7.901 -12.938 15.223 1.00 91.94 233 LEU A C 1
ATOM 1805 O O . LEU A 1 233 ? 6.857 -12.333 15.434 1.00 91.94 233 LEU A O 1
ATOM 1809 N N . ASP A 1 234 ? 8.377 -13.865 16.057 1.00 92.88 234 ASP A N 1
ATOM 1810 C CA . ASP A 1 234 ? 7.698 -14.261 17.296 1.00 92.88 234 ASP A CA 1
ATOM 1811 C C . ASP A 1 234 ? 7.752 -13.164 18.388 1.00 92.88 234 ASP A C 1
ATOM 1813 O O . ASP A 1 234 ? 7.044 -13.260 19.391 1.00 92.88 234 ASP A O 1
ATOM 1817 N N . GLN A 1 235 ? 8.611 -12.144 18.245 1.00 91.75 235 GLN A N 1
ATOM 1818 C CA . GLN A 1 235 ? 8.792 -11.066 19.230 1.00 91.75 235 GLN A CA 1
ATOM 1819 C C . GLN A 1 235 ? 8.176 -9.718 18.834 1.00 91.75 235 GLN A C 1
ATOM 1821 O O . GLN A 1 235 ? 7.910 -8.885 19.712 1.00 91.75 235 GLN A O 1
ATOM 1826 N N . ILE A 1 236 ? 8.022 -9.460 17.535 1.00 89.81 236 ILE A N 1
ATOM 1827 C CA . ILE A 1 236 ? 7.497 -8.193 17.018 1.00 89.81 236 ILE A CA 1
ATOM 1828 C C . ILE A 1 236 ? 5.975 -8.241 16.889 1.00 89.81 236 ILE A C 1
ATOM 1830 O O . ILE A 1 236 ? 5.363 -9.299 16.791 1.00 89.81 236 ILE A O 1
ATOM 1834 N N . SER A 1 237 ? 5.347 -7.070 16.888 1.00 84.50 237 SER A N 1
ATOM 1835 C CA . SER A 1 237 ? 3.928 -6.918 16.549 1.00 84.50 237 SER A CA 1
ATOM 1836 C C . SER A 1 237 ? 3.778 -6.160 15.224 1.00 84.50 237 SER A C 1
ATOM 1838 O O . SER A 1 237 ? 4.732 -5.489 14.805 1.00 84.50 237 SER A O 1
ATOM 1840 N N . PRO A 1 238 ? 2.610 -6.225 14.558 1.00 77.50 238 PRO A N 1
ATOM 1841 C CA . PRO A 1 238 ? 2.378 -5.509 13.306 1.00 77.50 238 PRO A CA 1
ATOM 1842 C C . PRO A 1 238 ? 2.738 -4.023 13.427 1.00 77.50 238 PRO A C 1
ATOM 1844 O O . PRO A 1 238 ? 2.424 -3.377 14.428 1.00 77.50 238 PRO A O 1
ATOM 1847 N N . GLY A 1 239 ? 3.417 -3.482 12.412 1.00 75.75 239 GLY A N 1
ATOM 1848 C CA . GLY A 1 239 ? 3.840 -2.076 12.388 1.00 75.75 239 GLY A CA 1
ATOM 1849 C C . GLY A 1 239 ? 5.137 -1.767 13.119 1.00 75.75 239 GLY A C 1
ATOM 1850 O O . GLY A 1 239 ? 5.451 -0.589 13.287 1.00 75.75 239 GLY A O 1
ATOM 1851 N N . CYS A 1 240 ? 5.873 -2.804 13.529 1.00 91.88 240 CYS A N 1
ATOM 1852 C CA . CYS A 1 240 ? 7.189 -2.697 14.147 1.00 91.88 240 CYS A CA 1
ATOM 1853 C C . CYS A 1 240 ? 8.099 -1.735 13.375 1.00 91.88 240 CYS A C 1
ATOM 1855 O O . CYS A 1 240 ? 8.291 -1.882 12.164 1.00 91.88 240 CYS A O 1
ATOM 1857 N N . LEU A 1 241 ? 8.695 -0.787 14.100 1.00 95.50 241 LEU A N 1
ATOM 1858 C CA . LEU A 1 241 ? 9.752 0.072 13.578 1.00 95.50 241 LEU A CA 1
ATOM 1859 C C . LEU A 1 241 ? 11.111 -0.522 13.923 1.00 95.50 241 LEU A C 1
ATOM 1861 O O . LEU A 1 241 ? 11.452 -0.705 15.088 1.00 95.50 241 LEU A O 1
ATOM 1865 N N . LEU A 1 242 ? 11.911 -0.787 12.903 1.00 97.06 242 LEU A N 1
ATOM 1866 C CA . LEU A 1 242 ? 13.273 -1.263 13.039 1.00 97.06 242 LEU A CA 1
ATOM 1867 C C . LEU A 1 242 ? 14.237 -0.103 12.781 1.00 97.06 242 LEU A C 1
ATOM 1869 O O . LEU A 1 242 ? 14.400 0.329 11.642 1.00 97.06 242 LEU A O 1
ATOM 1873 N N . ALA A 1 243 ? 14.861 0.416 13.831 1.00 98.00 243 ALA A N 1
ATOM 1874 C CA . ALA A 1 243 ? 15.939 1.384 13.731 1.00 98.00 243 ALA A CA 1
ATOM 1875 C C . ALA A 1 243 ? 17.221 0.681 13.268 1.00 98.00 243 ALA A C 1
ATOM 1877 O O . ALA A 1 243 ? 17.605 -0.364 13.801 1.00 98.00 243 ALA A O 1
ATOM 1878 N N . VAL A 1 244 ? 17.890 1.265 12.281 1.00 98.12 244 VAL A N 1
ATOM 1879 C CA . VAL A 1 244 ? 19.079 0.701 11.646 1.00 98.12 244 VAL A CA 1
ATOM 1880 C C . VAL A 1 244 ? 20.273 1.591 11.944 1.00 98.12 244 VAL A C 1
ATOM 1882 O O . VAL A 1 244 ? 20.305 2.751 11.524 1.00 98.12 244 VAL A O 1
ATOM 1885 N N . TYR A 1 245 ? 21.276 1.050 12.635 1.00 97.50 245 TYR A N 1
ATOM 1886 C CA . TYR A 1 245 ? 22.584 1.694 12.737 1.00 97.50 245 TYR A CA 1
ATOM 1887 C C . TYR A 1 245 ? 23.618 0.985 11.861 1.00 97.50 245 TYR A C 1
ATOM 1889 O O . TYR A 1 245 ? 23.510 -0.215 11.594 1.00 97.50 245 TYR A O 1
ATOM 1897 N N . VAL A 1 246 ? 24.623 1.728 11.399 1.00 97.00 246 VAL A N 1
ATOM 1898 C CA . VAL A 1 246 ? 25.669 1.161 10.538 1.00 97.00 246 VAL A CA 1
ATOM 1899 C C . VAL A 1 246 ? 26.816 0.613 11.380 1.00 97.00 246 VAL A C 1
ATOM 1901 O O . VAL A 1 246 ? 27.321 1.295 12.273 1.00 97.00 246 VAL A O 1
ATOM 1904 N N . THR A 1 247 ? 27.229 -0.625 11.112 1.00 92.88 247 THR A N 1
ATOM 1905 C CA . THR A 1 247 ? 28.328 -1.270 11.844 1.00 92.88 247 THR A CA 1
ATOM 1906 C C . THR A 1 247 ? 29.669 -0.575 11.600 1.00 92.88 247 THR A C 1
ATOM 1908 O O . THR A 1 247 ? 29.924 -0.049 10.517 1.00 92.88 247 THR A O 1
ATOM 1911 N N . ASP A 1 248 ? 30.546 -0.593 12.608 1.00 87.88 248 ASP A N 1
ATOM 1912 C CA . ASP A 1 248 ? 31.864 0.064 12.560 1.00 87.88 248 ASP A CA 1
ATOM 1913 C C . ASP A 1 248 ? 32.838 -0.595 11.555 1.00 87.88 248 ASP A C 1
ATOM 1915 O O . ASP A 1 248 ? 33.849 -0.010 11.183 1.00 87.88 248 ASP A O 1
ATOM 1919 N N . ASP A 1 249 ? 32.544 -1.815 11.098 1.00 85.88 249 ASP A N 1
ATOM 1920 C CA . ASP A 1 249 ? 33.328 -2.567 10.112 1.00 85.88 249 ASP A CA 1
ATOM 1921 C C . ASP A 1 249 ? 32.806 -2.421 8.671 1.00 85.88 249 ASP A C 1
ATOM 1923 O O . ASP A 1 249 ? 33.376 -2.994 7.739 1.00 85.88 249 ASP A O 1
ATOM 1927 N N . SER A 1 250 ? 31.734 -1.651 8.458 1.00 86.00 250 SER A N 1
ATOM 1928 C CA . SER A 1 250 ? 31.139 -1.519 7.131 1.00 86.00 250 SER A CA 1
ATOM 1929 C C . SER A 1 250 ? 32.051 -0.777 6.151 1.00 86.00 250 SER A C 1
ATOM 1931 O O . SER A 1 250 ? 32.425 0.374 6.364 1.00 86.00 250 SER A O 1
ATOM 1933 N N . LYS A 1 251 ? 32.314 -1.371 4.987 1.00 86.31 251 LYS A N 1
ATOM 1934 C CA . LYS A 1 251 ? 32.995 -0.676 3.880 1.00 86.31 251 LYS A CA 1
ATOM 1935 C C . LYS A 1 251 ? 32.046 0.197 3.043 1.00 86.31 251 LYS A C 1
ATOM 1937 O O . LYS A 1 251 ? 32.517 1.039 2.287 1.00 86.31 251 LYS A O 1
ATOM 1942 N N . ARG A 1 252 ? 30.723 0.003 3.158 1.00 84.56 252 ARG A N 1
ATOM 1943 C CA . ARG A 1 252 ? 29.715 0.640 2.285 1.00 84.56 252 ARG A CA 1
ATOM 1944 C C . ARG A 1 252 ? 29.369 2.068 2.703 1.00 84.56 252 ARG A C 1
ATOM 1946 O O . ARG A 1 252 ? 29.141 2.906 1.841 1.00 84.56 252 ARG A O 1
ATOM 1953 N N . ALA A 1 253 ? 29.334 2.347 4.006 1.00 90.25 253 ALA A N 1
ATOM 1954 C CA . ALA A 1 253 ? 28.970 3.669 4.519 1.00 90.25 253 ALA A CA 1
ATOM 1955 C C . ALA A 1 253 ? 29.848 4.114 5.709 1.00 90.25 253 ALA A C 1
ATOM 1957 O O . ALA A 1 253 ? 29.333 4.281 6.818 1.00 90.25 253 ALA A O 1
ATOM 1958 N N . PRO A 1 254 ? 31.162 4.361 5.507 1.00 92.75 254 PRO A N 1
ATOM 1959 C CA . PRO A 1 254 ? 32.075 4.726 6.597 1.00 92.75 254 PRO A CA 1
ATOM 1960 C C . PRO A 1 254 ? 31.663 5.976 7.387 1.00 92.75 254 PRO A C 1
ATOM 1962 O O . PRO A 1 254 ? 31.847 6.053 8.597 1.00 92.75 254 PRO A O 1
ATOM 1965 N N . ALA A 1 255 ? 31.031 6.952 6.728 1.00 92.94 255 ALA A N 1
ATOM 1966 C CA . ALA A 1 255 ? 30.556 8.178 7.377 1.00 92.94 255 ALA A CA 1
ATOM 1967 C C . ALA A 1 255 ? 29.446 7.942 8.428 1.00 92.94 255 ALA A C 1
ATOM 1969 O O . ALA A 1 255 ? 29.203 8.806 9.285 1.00 92.94 255 ALA A O 1
ATOM 1970 N N . LEU A 1 256 ? 28.784 6.780 8.364 1.00 95.94 256 LEU A N 1
ATOM 1971 C CA . LEU A 1 256 ? 27.689 6.374 9.242 1.00 95.94 256 LEU A CA 1
ATOM 1972 C C . LEU A 1 256 ? 28.117 5.369 10.321 1.00 95.94 256 LEU A C 1
ATOM 1974 O O . LEU A 1 256 ? 27.268 4.947 11.099 1.00 95.94 256 LEU A O 1
ATOM 1978 N N . HIS A 1 257 ? 29.400 5.004 10.420 1.00 96.31 257 HIS A N 1
ATOM 1979 C CA . HIS A 1 257 ? 29.895 4.053 11.428 1.00 96.31 257 HIS A CA 1
ATOM 1980 C C . HIS A 1 257 ? 29.432 4.382 12.849 1.00 96.31 257 HIS A C 1
ATOM 1982 O O . HIS A 1 257 ? 29.664 5.478 13.373 1.00 96.31 257 HIS A O 1
ATOM 1988 N N . GLY A 1 258 ? 28.741 3.419 13.459 1.00 95.19 258 GLY A N 1
ATOM 1989 C CA . GLY A 1 258 ? 28.192 3.523 14.804 1.00 95.19 258 GLY A CA 1
ATOM 1990 C C . GLY A 1 258 ? 27.066 4.550 14.935 1.00 95.19 258 GLY A C 1
ATOM 1991 O O . GLY A 1 258 ? 26.705 4.901 16.059 1.00 95.19 258 GLY A O 1
ATOM 1992 N N . LYS A 1 259 ? 26.521 5.066 13.828 1.00 97.62 259 LYS A N 1
ATOM 1993 C CA . LYS A 1 259 ? 25.421 6.034 13.813 1.00 97.62 259 LYS A CA 1
ATOM 1994 C C . LYS A 1 259 ? 24.118 5.390 13.375 1.00 97.62 259 LYS A C 1
ATOM 1996 O O . LYS A 1 259 ? 24.107 4.492 12.532 1.00 97.62 259 LYS A O 1
ATOM 2001 N N . LEU A 1 260 ? 23.019 5.890 13.929 1.00 97.94 260 LEU A N 1
ATOM 2002 C CA . LEU A 1 260 ? 21.674 5.551 13.485 1.00 97.94 260 LEU A CA 1
ATOM 2003 C C . LEU A 1 260 ? 21.412 6.222 12.132 1.00 97.94 260 LEU A C 1
ATOM 2005 O O . LEU A 1 260 ? 21.468 7.445 12.031 1.00 97.94 260 LEU A O 1
ATOM 2009 N N . ALA A 1 261 ? 21.166 5.422 11.097 1.00 97.75 261 ALA A N 1
ATOM 2010 C CA . ALA A 1 261 ? 21.013 5.895 9.722 1.00 97.75 261 ALA A CA 1
ATOM 2011 C C . ALA A 1 261 ? 19.544 6.096 9.326 1.00 97.75 261 ALA A C 1
ATOM 2013 O O . ALA A 1 261 ? 19.220 7.025 8.586 1.00 97.75 261 ALA A O 1
ATOM 2014 N N . GLY A 1 262 ? 18.646 5.254 9.838 1.00 97.81 262 GLY A N 1
ATOM 2015 C CA . GLY A 1 262 ? 17.239 5.318 9.474 1.00 97.81 262 GLY A CA 1
ATOM 2016 C C . GLY A 1 262 ? 16.374 4.279 10.170 1.00 97.81 262 GLY A C 1
ATOM 2017 O O . GLY A 1 262 ? 16.798 3.621 11.122 1.00 97.81 262 GLY A O 1
ATOM 2018 N N . PHE A 1 263 ? 15.146 4.150 9.680 1.00 97.88 263 PHE A N 1
ATOM 2019 C CA . PHE A 1 263 ? 14.105 3.287 10.222 1.00 97.88 263 PHE A CA 1
ATOM 2020 C C . PHE A 1 263 ? 13.386 2.549 9.095 1.00 97.88 263 PHE A C 1
ATOM 2022 O O . PHE A 1 263 ? 13.091 3.139 8.057 1.00 97.88 263 PHE A O 1
ATOM 2029 N N . LEU A 1 264 ? 13.049 1.283 9.320 1.00 96.88 264 LEU A N 1
ATOM 2030 C CA . LEU A 1 264 ? 12.177 0.487 8.458 1.00 96.88 264 LEU A CA 1
ATOM 2031 C C . LEU A 1 264 ? 10.891 0.163 9.214 1.00 96.88 264 LEU A C 1
ATOM 2033 O O . LEU A 1 264 ? 10.952 -0.307 10.347 1.00 96.88 264 LEU A O 1
ATOM 2037 N N . GLN A 1 265 ? 9.727 0.363 8.600 1.00 94.81 265 GLN A N 1
ATOM 2038 C CA . GLN A 1 265 ? 8.489 -0.229 9.108 1.00 94.81 265 GLN A CA 1
ATOM 2039 C C . GLN A 1 265 ? 8.317 -1.600 8.476 1.00 94.81 265 GLN A C 1
ATOM 2041 O O . GLN A 1 265 ? 8.073 -1.693 7.270 1.00 94.81 265 GLN A O 1
ATOM 2046 N N . LEU A 1 266 ? 8.455 -2.648 9.285 1.00 93.12 266 LEU A N 1
ATOM 2047 C CA . LEU A 1 266 ? 8.342 -4.021 8.810 1.00 93.12 266 LEU A CA 1
ATOM 2048 C C . LEU A 1 266 ? 6.890 -4.362 8.475 1.00 93.12 266 LEU A C 1
ATOM 2050 O O . LEU A 1 266 ? 5.952 -3.933 9.153 1.00 93.12 266 LEU A O 1
ATOM 2054 N N . ASN A 1 267 ? 6.724 -5.161 7.428 1.00 83.31 267 ASN A N 1
ATOM 2055 C CA . ASN A 1 267 ? 5.478 -5.831 7.102 1.00 83.31 267 ASN A CA 1
ATOM 2056 C C . ASN A 1 267 ? 5.589 -7.328 7.452 1.00 83.31 267 ASN A C 1
ATOM 2058 O O . ASN A 1 267 ? 6.653 -7.824 7.813 1.00 83.31 267 ASN A O 1
ATOM 2062 N N . GLU A 1 268 ? 4.479 -8.058 7.374 1.00 79.81 268 GLU A N 1
ATOM 2063 C CA . GLU A 1 268 ? 4.452 -9.497 7.683 1.00 79.81 268 GLU A CA 1
ATOM 2064 C C . GLU A 1 268 ? 4.889 -10.375 6.495 1.00 79.81 268 GLU A C 1
ATOM 2066 O O . GLU A 1 268 ? 4.798 -11.601 6.559 1.00 79.81 268 GLU A O 1
ATOM 2071 N N . GLN A 1 269 ? 5.351 -9.779 5.387 1.00 84.75 269 GLN A N 1
ATOM 2072 C CA . GLN A 1 269 ? 5.774 -10.547 4.221 1.00 84.75 269 GLN A CA 1
ATOM 2073 C C . GLN A 1 269 ? 7.135 -11.184 4.486 1.00 84.75 269 GLN A C 1
ATOM 2075 O O . GLN A 1 269 ? 8.140 -10.507 4.705 1.00 84.75 269 GLN A O 1
ATOM 2080 N N . ILE A 1 270 ? 7.160 -12.511 4.423 1.00 94.12 270 ILE A N 1
ATOM 2081 C CA . ILE A 1 270 ? 8.369 -13.321 4.542 1.00 94.12 270 ILE A CA 1
ATOM 2082 C C . ILE A 1 270 ? 8.787 -13.836 3.169 1.00 94.12 270 ILE A C 1
ATOM 2084 O O . ILE A 1 270 ? 7.950 -14.165 2.332 1.00 94.12 270 ILE A O 1
ATOM 2088 N N . GLY A 1 271 ? 10.090 -13.948 2.950 1.00 94.00 271 GLY A N 1
ATOM 2089 C CA . GLY A 1 271 ? 10.630 -14.451 1.689 1.00 94.00 271 GLY A CA 1
ATOM 2090 C C . GLY A 1 271 ? 12.145 -14.527 1.720 1.00 94.00 271 GLY A C 1
ATOM 2091 O O . GLY A 1 271 ? 12.745 -14.641 2.795 1.00 94.00 271 GLY A O 1
ATOM 2092 N N . PHE A 1 272 ? 12.756 -14.467 0.547 1.00 95.94 272 PHE A N 1
ATOM 2093 C CA . PHE A 1 272 ? 14.197 -14.390 0.387 1.00 95.94 272 PHE A CA 1
ATOM 2094 C C . PHE A 1 272 ? 14.641 -12.980 -0.006 1.00 95.94 272 PHE A C 1
ATOM 2096 O O . PHE A 1 272 ? 13.839 -12.192 -0.498 1.00 95.94 272 PHE A O 1
ATOM 2103 N N . ALA A 1 273 ? 15.921 -12.657 0.180 1.00 94.44 273 ALA A N 1
ATOM 2104 C CA . ALA A 1 273 ? 16.481 -11.342 -0.148 1.00 94.44 273 ALA A CA 1
ATOM 2105 C C . ALA A 1 273 ? 16.115 -10.887 -1.575 1.00 94.44 273 ALA A C 1
ATOM 2107 O O . ALA A 1 273 ? 15.631 -9.775 -1.767 1.00 94.44 273 ALA A O 1
ATOM 2108 N N . LYS A 1 274 ? 16.231 -11.795 -2.555 1.00 94.25 274 LYS A N 1
ATOM 2109 C CA . LYS A 1 274 ? 15.875 -11.565 -3.968 1.00 94.25 274 LYS A CA 1
ATOM 2110 C C . LYS A 1 274 ? 14.417 -11.148 -4.210 1.00 94.25 274 LYS A C 1
ATOM 2112 O O . LYS A 1 274 ? 14.121 -10.597 -5.263 1.00 94.25 274 LYS A O 1
ATOM 2117 N N . ASP A 1 275 ? 13.514 -11.446 -3.277 1.00 90.56 275 ASP A N 1
ATOM 2118 C CA . ASP A 1 275 ? 12.094 -11.106 -3.394 1.00 90.56 275 ASP A CA 1
ATOM 2119 C C . ASP A 1 275 ? 11.835 -9.647 -2.969 1.00 90.56 275 ASP A C 1
ATOM 2121 O O . ASP A 1 275 ? 10.811 -9.066 -3.328 1.00 90.56 275 ASP A O 1
ATOM 2125 N N . PHE A 1 276 ? 12.775 -9.039 -2.234 1.00 94.12 276 PHE A N 1
ATOM 2126 C CA . PHE A 1 276 ? 12.657 -7.701 -1.646 1.00 94.12 276 PHE A CA 1
ATOM 2127 C C . PHE A 1 276 ? 13.787 -6.751 -2.062 1.00 94.12 276 PHE A C 1
ATOM 2129 O O . PHE A 1 276 ? 14.053 -5.752 -1.384 1.00 94.12 276 PHE A O 1
ATOM 2136 N N . MET A 1 277 ? 14.437 -7.029 -3.191 1.00 92.69 277 MET A N 1
ATOM 2137 C CA . MET A 1 277 ? 15.404 -6.118 -3.792 1.00 92.69 277 MET A CA 1
ATOM 2138 C C . MET A 1 277 ? 15.433 -6.211 -5.320 1.00 92.69 277 MET A C 1
ATOM 2140 O O . MET A 1 277 ? 15.008 -7.226 -5.878 1.00 92.69 277 MET A O 1
ATOM 2144 N N . PRO A 1 278 ? 15.951 -5.179 -6.011 1.00 89.56 278 PRO A N 1
ATOM 2145 C CA . PRO A 1 278 ? 16.172 -5.231 -7.450 1.00 89.56 278 PRO A CA 1
ATOM 2146 C C . PRO A 1 278 ? 17.089 -6.394 -7.854 1.00 89.56 278 PRO A C 1
ATOM 2148 O O . PRO A 1 278 ? 18.020 -6.760 -7.130 1.00 89.56 278 PRO A O 1
ATOM 2151 N N . GLY A 1 279 ? 16.836 -6.982 -9.026 1.00 86.56 279 GLY A N 1
ATOM 2152 C CA . GLY A 1 279 ? 17.577 -8.157 -9.493 1.00 86.56 279 GLY A CA 1
ATOM 2153 C C . GLY A 1 279 ? 19.069 -7.888 -9.709 1.00 86.56 279 GLY A C 1
ATOM 2154 O O . GLY A 1 279 ? 19.899 -8.749 -9.422 1.00 86.56 279 GLY A O 1
ATOM 2155 N N . ASP A 1 280 ? 19.425 -6.684 -10.154 1.00 85.50 280 ASP A N 1
ATOM 2156 C CA . ASP A 1 280 ? 20.807 -6.232 -10.314 1.00 85.50 280 ASP A CA 1
ATOM 2157 C C . ASP A 1 280 ? 21.508 -6.029 -8.956 1.00 85.50 280 ASP A C 1
ATOM 2159 O O . ASP A 1 280 ? 22.665 -6.418 -8.789 1.00 85.50 280 ASP A O 1
ATOM 2163 N N . ALA A 1 281 ? 20.803 -5.479 -7.961 1.00 87.56 281 ALA A N 1
ATOM 2164 C CA . ALA A 1 281 ? 21.292 -5.340 -6.594 1.00 87.56 281 ALA A CA 1
ATOM 2165 C C . ALA A 1 281 ? 21.561 -6.710 -5.964 1.00 87.56 281 ALA A C 1
ATOM 2167 O O . ALA A 1 281 ? 22.625 -6.908 -5.374 1.00 87.56 281 ALA A O 1
ATOM 2168 N N . TYR A 1 282 ? 20.652 -7.670 -6.158 1.00 90.81 282 TYR A N 1
ATOM 2169 C CA . TYR A 1 282 ? 20.851 -9.051 -5.722 1.00 90.81 282 TYR A CA 1
ATOM 2170 C C . TYR A 1 282 ? 22.046 -9.708 -6.427 1.00 90.81 282 TYR A C 1
ATOM 2172 O O . TYR A 1 282 ? 22.908 -10.293 -5.773 1.00 90.81 282 TYR A O 1
ATOM 2180 N N . ALA A 1 283 ? 22.159 -9.553 -7.750 1.00 88.75 283 ALA A N 1
ATOM 2181 C CA . ALA A 1 283 ? 23.273 -10.104 -8.517 1.00 88.75 283 ALA A CA 1
ATOM 2182 C C . ALA A 1 283 ? 24.638 -9.555 -8.061 1.00 88.75 283 ALA A C 1
ATOM 2184 O O . ALA A 1 283 ? 25.608 -10.310 -7.999 1.00 88.75 283 ALA A O 1
ATOM 2185 N N . ARG A 1 284 ? 24.726 -8.267 -7.688 1.00 87.88 284 ARG A N 1
ATOM 2186 C CA . ARG A 1 284 ? 25.954 -7.668 -7.128 1.00 87.88 284 ARG A CA 1
ATOM 2187 C C . ARG A 1 284 ? 26.375 -8.305 -5.801 1.00 87.88 284 ARG A C 1
ATOM 2189 O O . ARG A 1 284 ? 27.568 -8.485 -5.577 1.00 87.88 284 ARG A O 1
ATOM 2196 N N . ILE A 1 285 ? 25.413 -8.636 -4.940 1.00 88.00 285 ILE A N 1
ATOM 2197 C CA . ILE A 1 285 ? 25.663 -9.291 -3.645 1.00 88.00 285 ILE A CA 1
ATOM 2198 C C . ILE A 1 285 ? 26.162 -10.717 -3.868 1.00 88.00 285 ILE A C 1
ATOM 2200 O O . ILE A 1 285 ? 27.175 -11.110 -3.298 1.00 88.00 285 ILE A O 1
ATOM 2204 N N . GLU A 1 286 ? 25.502 -11.472 -4.746 1.00 90.06 286 GLU A N 1
ATOM 2205 C CA . GLU A 1 286 ? 25.900 -12.848 -5.065 1.00 90.06 286 GLU A CA 1
ATOM 2206 C C . GLU A 1 286 ? 27.249 -12.926 -5.799 1.00 90.06 286 GLU A C 1
ATOM 2208 O O . GLU A 1 286 ? 27.984 -13.897 -5.642 1.00 90.06 286 GLU A O 1
ATOM 2213 N N . ALA A 1 287 ? 27.628 -11.888 -6.551 1.00 88.94 287 ALA A N 1
ATOM 2214 C CA . ALA A 1 287 ? 28.958 -11.790 -7.152 1.00 88.94 287 ALA A CA 1
ATOM 2215 C C . ALA A 1 287 ? 30.073 -11.509 -6.123 1.00 88.94 287 ALA A C 1
ATOM 2217 O O . ALA A 1 287 ? 31.250 -11.726 -6.419 1.00 88.94 287 ALA A O 1
ATOM 2218 N N . ASN A 1 288 ? 29.733 -11.025 -4.924 1.00 86.56 288 ASN A N 1
ATOM 2219 C CA . ASN A 1 288 ? 30.689 -10.753 -3.858 1.00 86.56 288 ASN A CA 1
ATOM 2220 C C . ASN A 1 288 ? 30.838 -11.977 -2.944 1.00 86.56 288 ASN A C 1
ATOM 2222 O O . ASN A 1 288 ? 29.942 -12.310 -2.170 1.00 86.56 288 ASN A O 1
ATOM 2226 N N . SER A 1 289 ? 32.010 -12.614 -2.961 1.00 85.69 289 SER A N 1
ATOM 2227 C CA . SER A 1 289 ? 32.282 -13.818 -2.164 1.00 85.69 289 SER A CA 1
ATOM 2228 C C . SER A 1 289 ? 32.158 -13.630 -0.644 1.00 85.69 289 SER A C 1
ATOM 2230 O O . SER A 1 289 ? 31.971 -14.615 0.062 1.00 85.69 289 SER A O 1
ATOM 2232 N N . GLU A 1 290 ? 32.279 -12.403 -0.117 1.00 84.44 290 GLU A N 1
ATOM 2233 C CA . GLU A 1 290 ? 32.097 -12.117 1.321 1.00 84.44 290 GLU A CA 1
ATOM 2234 C C . GLU A 1 290 ? 30.612 -12.008 1.730 1.00 84.44 290 GLU A C 1
ATOM 2236 O O . GLU A 1 290 ? 30.285 -12.093 2.920 1.00 84.44 290 GLU A O 1
ATOM 2241 N N . GLU A 1 291 ? 29.718 -11.801 0.759 1.00 84.62 291 GLU A N 1
ATOM 2242 C CA . GLU A 1 291 ? 28.298 -11.502 0.975 1.00 84.62 291 GLU A CA 1
ATOM 2243 C C . GLU A 1 291 ? 27.349 -12.557 0.391 1.00 84.62 291 GLU A C 1
ATOM 2245 O O . GLU A 1 291 ? 26.237 -12.701 0.899 1.00 84.62 291 GLU A O 1
ATOM 2250 N N . SER A 1 292 ? 27.780 -13.308 -0.627 1.00 88.75 292 SER A N 1
ATOM 2251 C CA . SER A 1 292 ? 26.979 -14.352 -1.274 1.00 88.75 292 SER A CA 1
ATOM 2252 C C . SER A 1 292 ? 26.403 -15.330 -0.249 1.00 88.75 292 SER A C 1
ATOM 2254 O O . SER A 1 292 ? 27.091 -15.812 0.659 1.00 88.75 292 SER A O 1
ATOM 2256 N N . GLY A 1 293 ? 25.095 -15.579 -0.358 1.00 85.69 293 GLY A N 1
ATOM 2257 C CA . GLY A 1 293 ? 24.351 -16.447 0.552 1.00 85.69 293 GLY A CA 1
ATOM 2258 C C . GLY A 1 293 ? 24.104 -15.887 1.961 1.00 85.69 293 GLY A C 1
ATOM 2259 O O . GLY A 1 293 ? 23.412 -16.537 2.752 1.00 85.69 293 GLY A O 1
ATOM 2260 N N . ARG A 1 294 ? 24.612 -14.697 2.312 1.00 89.75 294 ARG A N 1
ATOM 2261 C CA . ARG A 1 294 ? 24.334 -14.056 3.609 1.00 89.75 294 ARG A CA 1
ATOM 2262 C C . ARG A 1 294 ? 23.027 -13.273 3.560 1.00 89.75 294 ARG A C 1
ATOM 2264 O O . ARG A 1 294 ? 22.601 -12.787 2.520 1.00 89.75 294 ARG A O 1
ATOM 2271 N N . TRP A 1 295 ? 22.380 -13.160 4.721 1.00 91.06 295 TRP A N 1
ATOM 2272 C CA . TRP A 1 295 ? 21.128 -12.403 4.902 1.00 91.06 295 TRP A CA 1
ATOM 2273 C C . TRP A 1 295 ? 19.968 -12.819 3.987 1.00 91.06 295 TRP A C 1
ATOM 2275 O O . TRP A 1 295 ? 19.055 -12.032 3.745 1.00 91.06 295 TRP A O 1
ATOM 2285 N N . ASN A 1 296 ? 19.988 -14.061 3.499 1.00 94.94 296 ASN A N 1
ATOM 2286 C CA . ASN A 1 296 ? 19.051 -14.510 2.481 1.00 94.94 296 ASN A CA 1
ATOM 2287 C C . ASN A 1 296 ? 17.613 -14.648 3.000 1.00 94.94 296 ASN A C 1
ATOM 2289 O O . ASN A 1 296 ? 16.688 -14.501 2.217 1.00 94.94 296 ASN A O 1
ATOM 2293 N N . TYR A 1 297 ? 17.383 -14.910 4.290 1.00 97.25 297 TYR A N 1
ATOM 2294 C CA . TYR A 1 297 ? 16.024 -14.971 4.841 1.00 97.25 297 TYR A CA 1
ATOM 2295 C C . TYR A 1 297 ? 15.540 -13.565 5.174 1.00 97.25 297 TYR A C 1
ATOM 2297 O O . TYR A 1 297 ? 16.151 -12.897 5.998 1.00 97.25 297 TYR A O 1
ATOM 2305 N N . ALA A 1 298 ? 14.433 -13.124 4.586 1.00 96.69 298 ALA A N 1
ATOM 2306 C CA . ALA A 1 298 ? 14.003 -11.732 4.656 1.00 96.69 298 ALA A CA 1
ATOM 2307 C C . ALA A 1 298 ? 12.622 -11.556 5.305 1.00 96.69 298 ALA A C 1
ATOM 2309 O O . ALA A 1 298 ? 11.771 -12.453 5.221 1.00 96.69 298 ALA A O 1
ATOM 2310 N N . ILE A 1 299 ? 12.433 -10.389 5.932 1.00 96.00 299 ILE A N 1
ATOM 2311 C CA . ILE A 1 299 ? 11.138 -9.801 6.310 1.00 96.00 299 ILE A CA 1
ATOM 2312 C C . ILE A 1 299 ? 11.028 -8.455 5.587 1.00 96.00 299 ILE A C 1
ATOM 2314 O O . ILE A 1 299 ? 11.896 -7.595 5.768 1.00 96.00 299 ILE A O 1
ATOM 2318 N N . GLY A 1 300 ? 9.995 -8.281 4.766 1.00 94.06 300 GLY A N 1
ATOM 2319 C CA . GLY A 1 300 ? 9.798 -7.081 3.956 1.00 94.06 300 GLY A CA 1
ATOM 2320 C C . GLY A 1 300 ? 9.522 -5.825 4.787 1.00 94.06 300 GLY A C 1
ATOM 2321 O O . GLY A 1 300 ? 9.009 -5.885 5.906 1.00 94.06 300 GLY A O 1
ATOM 2322 N N . ALA A 1 301 ? 9.842 -4.660 4.228 1.00 94.81 301 ALA A N 1
ATOM 2323 C CA . ALA A 1 301 ? 9.495 -3.361 4.793 1.00 94.81 301 ALA A CA 1
ATOM 2324 C C . ALA A 1 301 ? 8.444 -2.656 3.923 1.00 94.81 301 ALA A C 1
ATOM 2326 O O . ALA A 1 301 ? 8.524 -2.632 2.698 1.00 94.81 301 ALA A O 1
ATOM 2327 N N . SER A 1 302 ? 7.428 -2.066 4.555 1.00 89.12 302 SER A N 1
ATOM 2328 C CA . SER A 1 302 ? 6.384 -1.307 3.853 1.00 89.12 302 SER A CA 1
ATOM 2329 C C . SER A 1 302 ? 6.723 0.170 3.662 1.00 89.12 302 SER A C 1
ATOM 2331 O O . SER A 1 302 ? 6.209 0.795 2.732 1.00 89.12 302 SER A O 1
ATOM 2333 N N . ARG A 1 303 ? 7.535 0.742 4.559 1.00 92.38 303 ARG A N 1
ATOM 2334 C CA . ARG A 1 303 ? 7.956 2.153 4.569 1.00 92.38 303 ARG A CA 1
ATOM 2335 C C . ARG A 1 303 ? 9.373 2.249 5.122 1.00 92.38 303 ARG A C 1
ATOM 2337 O O . ARG A 1 303 ? 9.781 1.395 5.912 1.00 92.38 303 ARG A O 1
ATOM 2344 N N . ALA A 1 304 ? 10.083 3.302 4.745 1.00 95.12 304 ALA A N 1
ATOM 2345 C CA . ALA A 1 304 ? 11.414 3.587 5.248 1.00 95.12 304 ALA A CA 1
ATOM 2346 C C . ALA A 1 304 ? 11.591 5.084 5.499 1.00 95.12 304 ALA A C 1
ATOM 2348 O O . ALA A 1 304 ? 11.038 5.917 4.783 1.00 95.12 304 ALA A O 1
ATOM 2349 N N . TRP A 1 305 ? 12.396 5.421 6.500 1.00 96.88 305 TRP A N 1
ATOM 2350 C CA . TRP A 1 305 ? 12.767 6.794 6.811 1.00 96.88 305 TRP A CA 1
ATOM 2351 C C . TRP A 1 305 ? 14.269 6.903 6.972 1.00 96.88 305 TRP A C 1
ATOM 2353 O O . TRP A 1 305 ? 14.866 6.150 7.737 1.00 96.88 305 TRP A O 1
ATOM 2363 N N . GLN A 1 306 ? 14.866 7.869 6.293 1.00 96.81 306 GLN A N 1
ATOM 2364 C CA . GLN A 1 306 ? 16.268 8.217 6.461 1.00 96.81 306 GLN A CA 1
ATOM 2365 C C . GLN A 1 306 ? 16.376 9.396 7.425 1.00 96.81 306 GLN A C 1
ATOM 2367 O O . GLN A 1 306 ? 15.634 10.373 7.303 1.00 96.81 306 GLN A O 1
ATOM 2372 N N . ILE A 1 307 ? 17.294 9.317 8.389 1.00 97.50 307 ILE A N 1
ATOM 2373 C CA . ILE A 1 307 ? 17.635 10.472 9.226 1.00 97.50 307 ILE A CA 1
ATOM 2374 C C . ILE A 1 307 ? 18.416 11.460 8.362 1.00 97.50 307 ILE A C 1
ATOM 2376 O O . ILE A 1 307 ? 19.334 11.055 7.649 1.00 97.50 307 ILE A O 1
ATOM 2380 N N . VAL A 1 308 ? 18.046 12.741 8.433 1.00 94.94 308 VAL A N 1
ATOM 2381 C CA . VAL A 1 308 ? 18.661 13.814 7.636 1.00 94.94 308 VAL A CA 1
ATOM 2382 C C . VAL A 1 308 ? 20.181 13.827 7.806 1.00 94.94 308 VAL A C 1
ATOM 2384 O O . VAL A 1 308 ? 20.698 13.665 8.914 1.00 94.94 308 VAL A O 1
ATOM 2387 N N . ASP A 1 309 ? 20.892 14.064 6.705 1.00 91.69 309 ASP A N 1
ATOM 2388 C CA . ASP A 1 309 ? 22.350 14.144 6.692 1.00 91.69 309 ASP A CA 1
ATOM 2389 C C . ASP A 1 309 ? 22.889 15.182 7.677 1.00 91.69 309 ASP A C 1
ATOM 2391 O O . ASP A 1 309 ? 22.452 16.331 7.727 1.00 91.69 309 ASP A O 1
ATOM 2395 N N . GLY A 1 310 ? 23.836 14.742 8.506 1.00 91.44 310 GLY A N 1
ATOM 2396 C CA . GLY A 1 310 ? 24.409 15.530 9.596 1.00 91.44 310 GLY A CA 1
ATOM 2397 C C . GLY A 1 310 ? 23.646 15.424 10.920 1.00 91.44 310 GLY A C 1
ATOM 2398 O O . GLY A 1 310 ? 24.219 15.745 11.959 1.00 91.44 310 GLY A O 1
ATOM 2399 N N . ALA A 1 311 ? 22.410 14.917 10.918 1.00 95.38 311 ALA A N 1
ATOM 2400 C CA . ALA A 1 311 ? 21.610 14.706 12.125 1.00 95.38 311 ALA A CA 1
ATOM 2401 C C . ALA A 1 311 ? 21.676 13.266 12.665 1.00 95.38 311 ALA A C 1
ATOM 2403 O O . ALA A 1 311 ? 21.029 12.970 13.666 1.00 95.38 311 ALA A O 1
ATOM 2404 N N . GLN A 1 312 ? 22.445 12.368 12.035 1.00 97.56 312 GLN A N 1
ATOM 2405 C CA . GLN A 1 312 ? 22.575 10.969 12.458 1.00 97.56 312 GLN A CA 1
ATOM 2406 C C . GLN A 1 312 ? 23.352 10.839 13.788 1.00 97.56 312 GLN A C 1
ATOM 2408 O O . GLN A 1 312 ? 24.573 11.049 13.805 1.00 97.56 312 GLN A O 1
ATOM 2413 N N . PRO A 1 313 ? 22.700 10.472 14.910 1.00 97.44 313 PRO A N 1
ATOM 2414 C CA . PRO A 1 313 ? 23.363 10.379 16.206 1.00 97.44 313 PRO A CA 1
ATOM 2415 C C . PRO A 1 313 ? 24.180 9.088 16.326 1.00 97.44 313 PRO A C 1
ATOM 2417 O O . PRO A 1 313 ? 23.856 8.068 15.715 1.00 97.44 313 PRO A O 1
ATOM 2420 N N . ARG A 1 314 ? 25.215 9.097 17.176 1.00 96.88 314 ARG A N 1
ATOM 2421 C CA . ARG A 1 314 ? 25.902 7.859 17.580 1.00 96.88 314 ARG A CA 1
ATOM 2422 C C . ARG A 1 314 ? 24.964 6.984 18.405 1.00 96.88 314 ARG A C 1
ATOM 2424 O O . ARG A 1 314 ? 24.381 7.471 19.371 1.00 96.88 314 ARG A O 1
ATOM 2431 N N . ILE A 1 315 ? 24.890 5.695 18.078 1.00 96.12 315 ILE A N 1
ATOM 2432 C CA . ILE A 1 315 ? 23.982 4.756 18.744 1.00 96.12 315 ILE A CA 1
ATOM 2433 C C . ILE A 1 315 ? 24.290 4.619 20.240 1.00 96.12 315 ILE A C 1
ATOM 2435 O O . ILE A 1 315 ? 23.372 4.580 21.048 1.00 96.12 315 ILE A O 1
ATOM 2439 N N . ASP A 1 316 ? 25.568 4.689 20.620 1.00 94.75 316 ASP A N 1
ATOM 2440 C CA . ASP A 1 316 ? 26.017 4.634 22.020 1.00 94.75 316 ASP A CA 1
ATOM 2441 C C . ASP A 1 316 ? 25.516 5.811 22.875 1.00 94.75 316 ASP A C 1
ATOM 2443 O O . ASP A 1 316 ? 25.524 5.728 24.098 1.00 94.75 316 ASP A O 1
ATOM 2447 N N . LEU A 1 317 ? 25.121 6.924 22.244 1.00 94.88 317 LEU A N 1
ATOM 2448 C CA . LEU A 1 317 ? 24.616 8.108 22.945 1.00 94.88 317 LEU A CA 1
ATOM 2449 C C . LEU A 1 317 ? 23.093 8.098 23.075 1.00 94.88 317 LEU A C 1
ATOM 2451 O O . LEU A 1 317 ? 22.567 8.623 24.050 1.00 94.88 317 LEU A O 1
ATOM 2455 N N . ILE A 1 318 ? 22.390 7.528 22.095 1.00 95.69 318 ILE A N 1
ATOM 2456 C CA . ILE A 1 318 ? 20.921 7.505 22.079 1.00 95.69 318 ILE A CA 1
ATOM 2457 C C . ILE A 1 318 ? 20.330 6.224 22.667 1.00 95.69 318 ILE A C 1
ATOM 2459 O O . ILE A 1 318 ? 19.180 6.254 23.097 1.00 95.69 318 ILE A O 1
ATOM 2463 N N . ALA A 1 319 ? 21.093 5.129 22.676 1.00 96.31 319 ALA A N 1
ATOM 2464 C CA . ALA A 1 319 ? 20.654 3.818 23.140 1.00 96.31 319 ALA A CA 1
ATOM 2465 C C . ALA A 1 319 ? 21.719 3.082 24.002 1.00 96.31 319 ALA A C 1
ATOM 2467 O O . ALA A 1 319 ? 22.044 1.923 23.710 1.00 96.31 319 ALA A O 1
ATOM 2468 N N . PRO A 1 320 ? 22.332 3.737 25.015 1.00 95.88 320 PRO A N 1
ATOM 2469 C CA . PRO A 1 320 ? 23.392 3.139 25.836 1.00 95.88 320 PRO A CA 1
ATOM 2470 C C . PRO A 1 320 ? 22.973 1.867 26.600 1.00 95.88 320 PRO A C 1
ATOM 2472 O O . PRO A 1 320 ? 23.788 0.959 26.758 1.00 95.88 320 PRO A O 1
ATOM 2475 N N . GLU A 1 321 ? 21.729 1.776 27.066 1.00 95.56 321 GLU A N 1
ATOM 2476 C CA . GLU A 1 321 ? 21.155 0.609 27.745 1.00 95.56 321 GLU A CA 1
ATOM 2477 C C . GLU A 1 321 ? 20.886 -0.529 26.754 1.00 95.56 321 GLU A C 1
ATOM 2479 O O . GLU A 1 321 ? 21.234 -1.676 27.035 1.00 95.56 321 GLU A O 1
ATOM 2484 N N . THR A 1 322 ? 20.325 -0.226 25.576 1.00 95.62 322 THR A N 1
ATOM 2485 C CA . THR A 1 322 ? 20.050 -1.249 24.547 1.00 95.62 322 THR A CA 1
ATOM 2486 C C . THR A 1 322 ? 21.336 -1.833 23.952 1.00 95.62 322 THR A C 1
ATOM 2488 O O . THR A 1 322 ? 21.412 -3.038 23.702 1.00 95.62 322 THR A O 1
ATOM 2491 N N . VAL A 1 323 ? 22.358 -1.004 23.703 1.00 95.06 323 VAL A N 1
ATOM 2492 C CA . VAL A 1 323 ? 23.639 -1.449 23.118 1.00 95.06 323 VAL A CA 1
ATOM 2493 C C . VAL A 1 323 ? 24.566 -2.070 24.164 1.00 95.06 323 VAL A C 1
ATOM 2495 O O . VAL A 1 323 ? 25.301 -3.015 23.853 1.00 95.06 323 VAL A O 1
ATOM 2498 N N . GLY A 1 324 ? 24.526 -1.559 25.395 1.00 92.75 324 GLY A N 1
ATOM 2499 C CA . GLY A 1 324 ? 25.453 -1.931 26.453 1.00 92.75 324 GLY A CA 1
ATOM 2500 C C . GLY A 1 324 ? 26.887 -1.432 26.206 1.00 92.75 324 GLY A C 1
ATOM 2501 O O . GLY A 1 324 ? 27.141 -0.637 25.296 1.00 92.75 324 GLY A O 1
ATOM 2502 N N . PRO A 1 325 ? 27.863 -1.875 27.019 1.00 89.12 325 PRO A N 1
ATOM 2503 C CA . PRO A 1 325 ? 29.255 -1.459 26.878 1.00 89.12 325 PRO A CA 1
ATOM 2504 C C . PRO A 1 325 ? 29.857 -1.894 25.535 1.00 89.12 325 PRO A C 1
ATOM 2506 O O . PRO A 1 325 ? 29.528 -2.943 24.982 1.00 89.12 325 PRO A O 1
ATOM 2509 N N . SER A 1 326 ? 30.829 -1.125 25.037 1.00 82.50 326 SER A N 1
ATOM 2510 C CA . SER A 1 326 ? 31.541 -1.416 23.781 1.00 82.50 326 SER A CA 1
ATOM 2511 C C . SER A 1 326 ? 32.387 -2.695 23.828 1.00 82.50 326 SER A C 1
ATOM 2513 O O . SER A 1 326 ? 32.729 -3.250 22.785 1.00 82.50 326 SER A O 1
ATOM 2515 N N . SER A 1 327 ? 32.693 -3.208 25.021 1.00 82.94 327 SER A N 1
ATOM 2516 C CA . SER A 1 327 ? 33.422 -4.460 25.239 1.00 82.94 327 SER A CA 1
ATOM 2517 C C . SER A 1 327 ? 33.035 -5.098 26.573 1.00 82.94 327 SER A C 1
ATOM 2519 O O . SER A 1 327 ? 32.712 -4.385 27.521 1.00 82.94 327 SER A O 1
ATOM 2521 N N . GLY A 1 328 ? 33.141 -6.425 26.666 1.00 85.62 328 GLY A N 1
ATOM 2522 C CA . GLY A 1 328 ? 32.909 -7.169 27.905 1.00 85.62 328 GLY A CA 1
ATOM 2523 C C . GLY A 1 328 ? 31.453 -7.606 28.125 1.00 85.62 328 GLY A C 1
ATOM 2524 O O . GLY A 1 328 ? 30.637 -7.550 27.200 1.00 85.62 328 GLY A O 1
ATOM 2525 N N . PRO A 1 329 ? 31.132 -8.106 29.334 1.00 81.00 329 PRO A N 1
ATOM 2526 C CA . PRO A 1 329 ? 29.795 -8.580 29.679 1.00 81.00 329 PRO A CA 1
ATOM 2527 C C . PRO A 1 329 ? 28.732 -7.496 29.472 1.00 81.00 329 PRO A C 1
ATOM 2529 O O . PRO A 1 329 ? 28.918 -6.356 29.886 1.00 81.00 329 PRO A O 1
ATOM 2532 N N . GLY A 1 330 ? 27.616 -7.864 28.840 1.00 83.88 330 GLY A N 1
ATOM 2533 C CA . GLY A 1 330 ? 26.514 -6.943 28.542 1.00 83.88 330 GLY A CA 1
ATOM 2534 C C . GLY A 1 330 ? 26.623 -6.206 27.203 1.00 83.88 330 GLY A C 1
ATOM 2535 O O . GLY A 1 330 ? 25.702 -5.475 26.867 1.00 83.88 330 GLY A O 1
ATOM 2536 N N . ASN A 1 331 ? 27.692 -6.393 26.418 1.00 90.19 331 ASN A N 1
ATOM 2537 C CA . ASN A 1 331 ? 27.748 -5.891 25.041 1.00 90.19 331 ASN A CA 1
ATOM 2538 C C . ASN A 1 331 ? 26.732 -6.633 24.153 1.00 90.19 331 ASN A C 1
ATOM 2540 O O . ASN A 1 331 ? 26.841 -7.846 23.959 1.00 90.19 331 ASN A O 1
ATOM 2544 N N . MET A 1 332 ? 25.783 -5.898 23.569 1.00 93.06 332 MET A N 1
ATOM 2545 C CA . MET A 1 332 ? 24.681 -6.465 22.785 1.00 93.06 332 MET A CA 1
ATOM 2546 C C . MET A 1 332 ? 24.901 -6.413 21.267 1.00 93.06 332 MET A C 1
ATOM 2548 O O . MET A 1 332 ? 24.077 -6.930 20.515 1.00 93.06 332 MET A O 1
ATOM 2552 N N . ARG A 1 333 ? 26.009 -5.847 20.771 1.00 92.69 333 ARG A N 1
ATOM 2553 C CA . ARG A 1 333 ? 26.217 -5.542 19.337 1.00 92.69 333 ARG A CA 1
ATOM 2554 C C . ARG A 1 333 ? 26.114 -6.759 18.419 1.00 92.69 333 ARG A C 1
ATOM 2556 O O . ARG A 1 333 ? 25.515 -6.672 17.349 1.00 92.69 333 ARG A O 1
ATOM 2563 N N . GLN A 1 334 ? 26.647 -7.907 18.845 1.00 90.56 334 GLN A N 1
ATOM 2564 C CA . GLN A 1 334 ? 26.513 -9.157 18.085 1.00 90.56 334 GLN A CA 1
ATOM 2565 C C . GLN A 1 334 ? 25.060 -9.641 18.027 1.00 90.56 334 GLN A C 1
ATOM 2567 O O . GLN A 1 334 ? 24.611 -10.117 16.986 1.00 90.56 334 GLN A O 1
ATOM 2572 N N . LEU A 1 335 ? 24.314 -9.511 19.128 1.00 93.19 335 LEU A N 1
ATOM 2573 C CA . LEU A 1 335 ? 22.910 -9.910 19.170 1.00 93.19 335 LEU A CA 1
ATOM 2574 C C . LEU A 1 335 ? 22.047 -8.975 18.316 1.00 93.19 335 LEU A C 1
ATOM 2576 O O . LEU A 1 335 ? 21.206 -9.453 17.556 1.00 93.19 335 LEU A O 1
ATOM 2580 N N . ILE A 1 336 ? 22.317 -7.669 18.378 1.00 95.88 336 ILE A N 1
ATOM 2581 C CA . ILE A 1 336 ? 21.635 -6.645 17.584 1.00 95.88 336 ILE A CA 1
ATOM 2582 C C . ILE A 1 336 ? 21.763 -6.929 16.080 1.00 95.88 336 ILE A C 1
ATOM 2584 O O . ILE A 1 336 ? 20.755 -6.940 15.377 1.00 95.88 336 ILE A O 1
ATOM 2588 N N . GLY A 1 337 ? 22.969 -7.230 15.588 1.00 92.88 337 GLY A N 1
ATOM 2589 C CA . GLY A 1 337 ? 23.166 -7.570 14.172 1.00 92.88 337 GLY A CA 1
ATOM 2590 C C . GLY A 1 337 ? 22.601 -8.934 13.768 1.00 92.88 337 GLY A C 1
ATOM 2591 O O . GLY A 1 337 ? 22.260 -9.149 12.610 1.00 92.88 337 GLY A O 1
ATOM 2592 N N . ARG A 1 338 ? 22.488 -9.876 14.712 1.00 93.69 338 ARG A N 1
ATOM 2593 C CA . ARG A 1 338 ? 22.004 -11.232 14.421 1.00 93.69 338 ARG A CA 1
ATOM 2594 C C . ARG A 1 338 ? 20.480 -11.339 14.404 1.00 93.69 338 ARG A C 1
ATOM 2596 O O . ARG A 1 338 ? 19.939 -12.064 13.575 1.00 93.69 338 ARG A O 1
ATOM 2603 N N . ARG A 1 339 ? 19.804 -10.711 15.367 1.00 92.12 339 ARG A N 1
ATOM 2604 C CA . ARG A 1 339 ? 18.362 -10.893 15.623 1.00 92.12 339 ARG A CA 1
ATOM 2605 C C . ARG A 1 339 ? 17.598 -9.593 15.832 1.00 92.12 339 ARG A C 1
ATOM 2607 O O . ARG A 1 339 ? 16.375 -9.617 15.826 1.00 92.12 339 ARG A O 1
ATOM 2614 N N . GLY A 1 340 ? 18.304 -8.485 16.020 1.00 95.12 340 GLY A N 1
ATOM 2615 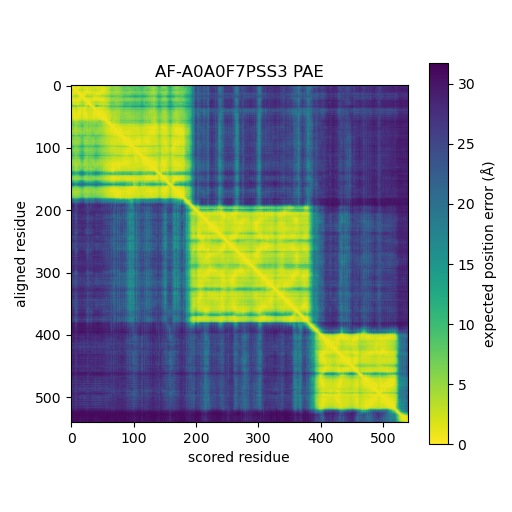C CA . GLY A 1 340 ? 17.731 -7.262 16.557 1.00 95.12 340 GLY A CA 1
ATOM 2616 C C . GLY A 1 340 ? 17.441 -7.355 18.058 1.00 95.12 340 GLY A C 1
ATOM 2617 O O . GLY A 1 340 ? 17.320 -8.440 18.631 1.00 95.12 340 GLY A O 1
ATOM 2618 N N . VAL A 1 341 ? 17.359 -6.200 18.713 1.00 96.00 341 VAL A N 1
ATOM 2619 C CA . VAL A 1 341 ? 17.056 -6.073 20.147 1.00 96.00 341 VAL A CA 1
ATOM 2620 C C . VAL A 1 341 ? 16.042 -4.954 20.336 1.00 96.00 341 VAL A C 1
ATOM 2622 O O . VAL A 1 341 ? 16.148 -3.915 19.694 1.00 96.00 341 VAL A O 1
ATOM 2625 N N . ARG A 1 342 ? 15.042 -5.156 21.193 1.00 95.56 342 ARG A N 1
ATOM 2626 C CA . ARG A 1 342 ? 14.038 -4.128 21.488 1.00 95.56 342 ARG A CA 1
ATOM 2627 C C . ARG A 1 342 ? 14.690 -2.938 22.199 1.00 95.56 342 ARG A C 1
ATOM 2629 O O . ARG A 1 342 ? 15.505 -3.149 23.092 1.00 95.56 342 ARG A O 1
ATOM 2636 N N . PHE A 1 343 ? 14.308 -1.716 21.830 1.00 95.00 343 PHE A N 1
ATOM 2637 C CA . PHE A 1 343 ? 14.738 -0.517 22.552 1.00 95.00 343 PHE A CA 1
ATOM 2638 C C . PHE A 1 343 ? 14.258 -0.545 24.006 1.00 95.00 343 PHE A C 1
ATOM 2640 O O . PHE A 1 343 ? 13.112 -0.917 24.283 1.00 95.00 343 PHE A O 1
ATOM 2647 N N . ALA A 1 344 ? 15.106 -0.089 24.926 1.00 93.75 344 ALA A N 1
ATOM 2648 C CA . ALA A 1 344 ? 14.686 0.205 26.287 1.00 93.75 344 ALA A CA 1
ATOM 2649 C C . ALA A 1 344 ? 13.666 1.356 26.289 1.00 93.75 344 ALA A C 1
ATOM 2651 O O . ALA A 1 344 ? 13.787 2.328 25.540 1.00 93.75 344 ALA A O 1
ATOM 2652 N N . ALA A 1 345 ? 12.644 1.259 27.144 1.00 90.56 345 ALA A N 1
ATOM 2653 C CA . ALA A 1 345 ? 11.555 2.238 27.178 1.00 90.56 345 ALA A CA 1
ATOM 2654 C C . ALA A 1 345 ? 12.038 3.666 27.506 1.00 90.56 345 ALA A C 1
ATOM 2656 O O . ALA A 1 345 ? 11.509 4.642 26.974 1.00 90.56 345 ALA A O 1
ATOM 2657 N N . SER A 1 346 ? 13.078 3.772 28.336 1.00 92.19 346 SER A N 1
ATOM 2658 C CA . SER A 1 346 ? 13.804 4.998 28.695 1.00 92.19 346 SER A CA 1
ATOM 2659 C C . SER A 1 346 ? 14.433 5.711 27.490 1.00 92.19 346 SER A C 1
ATOM 2661 O O . SER A 1 346 ? 14.586 6.929 27.510 1.00 92.19 346 SER A O 1
ATOM 2663 N N . GLU A 1 347 ? 14.766 4.981 26.424 1.00 94.62 347 GLU A N 1
ATOM 2664 C CA . GLU A 1 347 ? 15.566 5.477 25.296 1.00 94.62 347 GLU A CA 1
ATOM 2665 C C . GLU A 1 347 ? 14.724 5.918 24.100 1.00 94.62 347 GLU A C 1
ATOM 2667 O O . GLU A 1 347 ? 15.207 6.611 23.206 1.00 94.62 347 GLU A O 1
ATOM 2672 N N . ILE A 1 348 ? 13.437 5.573 24.082 1.00 92.06 348 ILE A N 1
ATOM 2673 C CA . ILE A 1 348 ? 12.529 5.900 22.975 1.00 92.06 348 ILE A CA 1
ATOM 2674 C C . ILE A 1 348 ? 12.435 7.409 22.763 1.00 92.06 348 ILE A C 1
ATOM 2676 O O . ILE A 1 348 ? 12.383 7.879 21.625 1.00 92.06 348 ILE A O 1
ATOM 2680 N N . ALA A 1 349 ? 12.434 8.186 23.849 1.00 91.12 349 ALA A N 1
ATOM 2681 C CA . ALA A 1 349 ? 12.378 9.641 23.776 1.00 91.12 349 ALA A CA 1
ATOM 2682 C C . ALA A 1 349 ? 13.533 10.228 22.942 1.00 91.12 349 ALA A C 1
ATOM 2684 O O . ALA A 1 349 ? 13.333 11.231 22.260 1.00 91.12 349 ALA A O 1
ATOM 2685 N N . ASN A 1 350 ? 14.694 9.561 22.913 1.00 94.38 350 ASN A N 1
ATOM 2686 C CA . ASN A 1 350 ? 15.883 10.014 22.188 1.00 94.38 350 ASN A CA 1
ATOM 2687 C C . ASN A 1 350 ? 15.734 9.912 20.662 1.00 94.38 350 ASN A C 1
ATOM 2689 O O . ASN A 1 350 ? 16.447 10.598 19.934 1.00 94.38 350 ASN A O 1
ATOM 2693 N N . ILE A 1 351 ? 14.824 9.062 20.169 1.00 95.31 351 ILE A N 1
ATOM 2694 C CA . ILE A 1 351 ? 14.624 8.833 18.730 1.00 95.31 351 ILE A CA 1
ATOM 2695 C C . ILE A 1 351 ? 13.332 9.451 18.180 1.00 95.31 351 ILE A C 1
ATOM 2697 O O . ILE A 1 351 ? 13.227 9.650 16.971 1.00 95.31 351 ILE A O 1
ATOM 2701 N N . ARG A 1 352 ? 12.362 9.794 19.043 1.00 93.94 352 ARG A N 1
ATOM 2702 C CA . ARG A 1 352 ? 11.049 10.352 18.647 1.00 93.94 352 ARG A CA 1
ATOM 2703 C C . ARG A 1 352 ? 11.152 11.618 17.800 1.00 93.94 352 ARG A C 1
ATOM 2705 O O . ARG A 1 352 ? 10.406 11.770 16.833 1.00 93.94 352 ARG A O 1
ATOM 2712 N N . GLU A 1 353 ? 12.071 12.501 18.175 1.00 94.00 353 GLU A N 1
ATOM 2713 C CA . GLU A 1 353 ? 12.223 13.837 17.588 1.00 94.00 353 GLU A CA 1
ATOM 2714 C C . GLU A 1 353 ? 13.328 13.909 16.528 1.00 94.00 353 GLU A C 1
ATOM 2716 O O . GLU A 1 353 ? 13.650 14.995 16.044 1.00 94.00 353 GLU A O 1
ATOM 2721 N N . LEU A 1 354 ? 13.918 12.771 16.142 1.00 97.06 354 LEU A N 1
ATOM 2722 C CA . LEU A 1 354 ? 14.933 12.775 15.094 1.00 97.06 354 LEU A CA 1
ATOM 2723 C C . LEU A 1 354 ? 14.324 13.287 13.780 1.00 97.06 354 LEU A C 1
ATOM 2725 O O . LEU A 1 354 ? 13.244 12.824 13.392 1.00 97.06 354 LEU A O 1
ATOM 2729 N N . PRO A 1 355 ? 14.997 14.228 13.091 1.00 96.81 355 PRO A N 1
ATOM 2730 C CA . PRO A 1 355 ? 14.525 14.734 11.817 1.00 96.81 355 PRO A CA 1
ATOM 2731 C C . PRO A 1 355 ? 14.733 13.654 10.759 1.00 96.81 355 PRO A C 1
ATOM 2733 O O . PRO A 1 355 ? 15.862 13.244 10.475 1.00 96.81 355 PRO A O 1
ATOM 2736 N N . VAL A 1 356 ? 13.634 13.197 10.173 1.00 96.50 356 VAL A N 1
ATOM 2737 C CA . VAL A 1 356 ? 13.646 12.158 9.150 1.00 96.50 356 VAL A CA 1
ATOM 2738 C C . VAL A 1 356 ? 12.915 12.594 7.894 1.00 96.50 356 VAL A C 1
ATOM 2740 O O . VAL A 1 356 ? 12.001 13.418 7.936 1.00 96.50 356 VAL A O 1
ATOM 2743 N N . ILE A 1 357 ? 13.297 11.980 6.783 1.00 94.12 357 ILE A N 1
ATOM 2744 C CA . ILE A 1 357 ? 12.610 12.058 5.499 1.00 94.12 357 ILE A CA 1
ATOM 2745 C C . ILE A 1 357 ? 12.112 10.650 5.175 1.00 94.12 357 ILE A C 1
ATOM 2747 O O . ILE A 1 357 ? 12.870 9.687 5.300 1.00 94.12 357 ILE A O 1
ATOM 2751 N N . GLU A 1 358 ? 10.842 10.502 4.793 1.00 92.62 358 GLU A N 1
ATOM 2752 C CA . GLU A 1 358 ? 10.357 9.214 4.284 1.00 92.62 358 GLU A CA 1
ATOM 2753 C C . GLU A 1 358 ? 10.978 8.981 2.903 1.00 92.62 358 GLU A C 1
ATOM 2755 O O . GLU A 1 358 ? 10.821 9.810 2.008 1.00 92.62 358 GLU A O 1
ATOM 2760 N N . VAL A 1 359 ? 11.684 7.865 2.732 1.00 92.69 359 VAL A N 1
ATOM 2761 C CA . VAL A 1 359 ? 12.378 7.517 1.486 1.00 92.69 359 VAL A CA 1
ATOM 2762 C C . VAL A 1 359 ? 11.689 6.340 0.794 1.00 92.69 359 VAL A C 1
ATOM 2764 O O . VAL A 1 359 ? 11.049 5.521 1.464 1.00 92.69 359 VAL A O 1
ATOM 2767 N N . PRO A 1 360 ? 11.793 6.224 -0.543 1.00 88.44 360 PRO A N 1
ATOM 2768 C CA . PRO A 1 360 ? 11.294 5.058 -1.258 1.00 88.44 360 PRO A CA 1
ATOM 2769 C C . PRO A 1 360 ? 11.868 3.751 -0.696 1.00 88.44 360 PRO A C 1
ATOM 2771 O O . PRO A 1 360 ? 13.059 3.651 -0.407 1.00 88.44 360 PRO A O 1
ATOM 2774 N N . CYS A 1 361 ? 11.009 2.741 -0.572 1.00 90.25 361 CYS A N 1
ATOM 2775 C CA . CYS A 1 361 ? 11.365 1.405 -0.104 1.00 90.25 361 CYS A CA 1
ATOM 2776 C C . CYS A 1 361 ? 11.015 0.377 -1.183 1.00 90.25 361 CYS A C 1
ATOM 2778 O O . CYS A 1 361 ? 9.908 0.420 -1.731 1.00 90.25 361 CYS A O 1
ATOM 2780 N N . PHE A 1 362 ? 11.923 -0.551 -1.491 1.00 88.12 362 PHE A N 1
ATOM 2781 C CA . PHE A 1 362 ? 11.648 -1.609 -2.463 1.00 88.12 362 PHE A CA 1
ATOM 2782 C C . PHE A 1 362 ? 10.449 -2.452 -2.025 1.00 88.12 362 PHE A C 1
ATOM 2784 O O . PHE A 1 362 ? 10.360 -2.852 -0.867 1.00 88.12 362 PHE A O 1
ATOM 2791 N N . GLY A 1 363 ? 9.509 -2.700 -2.941 1.00 80.25 363 GLY A N 1
ATOM 2792 C CA . GLY A 1 363 ? 8.265 -3.421 -2.637 1.00 80.25 363 GLY A CA 1
ATOM 2793 C C . GLY A 1 363 ? 7.316 -2.692 -1.671 1.00 80.25 363 GLY A C 1
ATOM 2794 O O . GLY A 1 363 ? 6.231 -3.196 -1.386 1.00 80.25 363 GLY A O 1
ATOM 2795 N N . GLY A 1 364 ? 7.700 -1.508 -1.184 1.00 80.25 364 GLY A N 1
ATOM 2796 C CA . GLY A 1 364 ? 6.943 -0.696 -0.244 1.00 80.25 364 GLY A CA 1
ATOM 2797 C C . GLY A 1 364 ? 6.157 0.433 -0.910 1.00 80.25 364 GLY A C 1
ATOM 2798 O O . GLY A 1 364 ? 5.996 0.511 -2.131 1.00 80.25 364 GLY A O 1
ATOM 2799 N N . ARG A 1 365 ? 5.642 1.339 -0.077 1.00 74.94 365 ARG A N 1
ATOM 2800 C CA . ARG A 1 365 ? 4.926 2.534 -0.530 1.00 74.94 365 ARG A CA 1
ATOM 2801 C C . ARG A 1 365 ? 5.892 3.500 -1.226 1.00 74.94 365 ARG A C 1
ATOM 2803 O O . ARG A 1 365 ? 6.962 3.803 -0.702 1.00 74.94 365 ARG A O 1
ATOM 2810 N N . ARG A 1 366 ? 5.476 4.051 -2.371 1.00 70.75 366 ARG A N 1
ATOM 2811 C CA . ARG A 1 366 ? 6.152 5.205 -2.982 1.00 70.75 366 ARG A CA 1
ATOM 2812 C C . ARG A 1 366 ? 5.823 6.470 -2.195 1.00 70.75 366 ARG A C 1
ATOM 2814 O O . ARG A 1 366 ? 4.657 6.743 -1.907 1.00 70.75 366 ARG A O 1
ATOM 2821 N N . THR A 1 367 ? 6.852 7.232 -1.858 1.00 71.75 367 THR A N 1
ATOM 2822 C CA . THR A 1 367 ? 6.741 8.527 -1.186 1.00 71.75 367 THR A CA 1
ATOM 2823 C C . THR A 1 367 ? 7.453 9.582 -2.020 1.00 71.75 367 THR A C 1
ATOM 2825 O O . THR A 1 367 ? 8.491 9.310 -2.619 1.00 71.75 367 THR A O 1
ATOM 2828 N N . PHE A 1 368 ? 6.872 10.777 -2.051 1.00 67.25 368 PHE A N 1
ATOM 2829 C CA . PHE A 1 368 ? 7.433 11.960 -2.705 1.00 67.25 368 PHE A CA 1
ATOM 2830 C C . PHE A 1 368 ? 7.641 13.110 -1.713 1.00 67.25 368 PHE A C 1
ATOM 2832 O O . PHE A 1 368 ? 8.068 14.193 -2.101 1.00 67.25 368 PHE A O 1
ATOM 2839 N N . ASN A 1 369 ? 7.319 12.900 -0.429 1.00 68.44 369 ASN A N 1
ATOM 2840 C CA . ASN A 1 369 ? 7.528 13.922 0.583 1.00 68.44 369 ASN A CA 1
ATOM 2841 C C . ASN A 1 369 ? 8.981 13.888 1.055 1.00 68.44 369 ASN A C 1
ATOM 2843 O O . ASN A 1 369 ? 9.361 13.057 1.877 1.00 68.44 369 ASN A O 1
ATOM 2847 N N . THR A 1 370 ? 9.767 14.828 0.547 1.00 77.56 370 THR A N 1
ATOM 2848 C CA . THR A 1 370 ? 11.173 15.014 0.909 1.00 77.56 370 THR A CA 1
ATOM 2849 C C . THR A 1 370 ? 11.368 15.969 2.089 1.00 77.56 370 THR A C 1
ATOM 2851 O O . THR A 1 370 ? 12.502 16.270 2.451 1.00 77.56 370 THR A O 1
ATOM 2854 N N . THR A 1 371 ? 10.285 16.458 2.707 1.00 86.00 371 THR A N 1
ATOM 2855 C CA . THR A 1 371 ? 10.368 17.452 3.784 1.00 86.00 371 THR A CA 1
ATOM 2856 C C . THR A 1 371 ? 10.762 16.779 5.099 1.00 86.00 371 THR A C 1
ATOM 2858 O O . THR A 1 371 ? 10.028 15.903 5.568 1.00 86.00 371 THR A O 1
ATOM 2861 N N . PRO A 1 372 ? 11.869 17.198 5.739 1.00 91.88 372 PRO A N 1
ATOM 2862 C CA . PRO A 1 372 ? 12.239 16.706 7.056 1.00 91.88 372 PRO A CA 1
ATOM 2863 C C . PRO A 1 372 ? 11.159 16.971 8.103 1.00 91.88 372 PRO A C 1
ATOM 2865 O O . PRO A 1 372 ? 10.654 18.088 8.221 1.00 91.88 372 PRO A O 1
ATOM 2868 N N . GLN A 1 373 ? 10.852 15.967 8.917 1.00 92.50 373 GLN A N 1
ATOM 2869 C CA . GLN A 1 373 ? 9.935 16.098 10.047 1.00 92.50 373 GLN A CA 1
ATOM 2870 C C . GLN A 1 373 ? 10.325 15.155 11.193 1.00 92.50 373 GLN A C 1
ATOM 2872 O O . GLN A 1 373 ? 11.027 14.171 10.951 1.00 92.50 373 GLN A O 1
ATOM 2877 N N . PRO A 1 374 ? 9.879 15.418 12.436 1.00 94.44 374 PRO A N 1
ATOM 2878 C CA . PRO A 1 374 ? 10.088 14.496 13.548 1.00 94.44 374 PRO A CA 1
ATOM 2879 C C . PRO A 1 374 ? 9.556 13.097 13.230 1.00 94.44 374 PRO A C 1
ATOM 2881 O O . PRO A 1 374 ? 8.438 12.957 12.715 1.00 94.44 374 PRO A O 1
ATOM 2884 N N . LEU A 1 375 ? 10.326 12.061 13.571 1.00 93.38 375 LEU A N 1
ATOM 2885 C CA . LEU A 1 375 ? 9.972 10.663 13.316 1.00 93.38 375 LEU A CA 1
ATOM 2886 C C . LEU A 1 375 ? 8.565 10.313 13.817 1.00 93.38 375 LEU A C 1
ATOM 2888 O O . LEU A 1 375 ? 7.784 9.724 13.069 1.00 93.38 375 LEU A O 1
ATOM 2892 N N . VAL A 1 376 ? 8.207 10.729 15.036 1.00 90.31 376 VAL A N 1
ATOM 2893 C CA . VAL A 1 376 ? 6.879 10.469 15.619 1.00 90.31 376 VAL A CA 1
ATOM 2894 C C . VAL A 1 376 ? 5.734 10.962 14.723 1.00 90.31 376 VAL A C 1
ATOM 2896 O O . VAL A 1 376 ? 4.744 10.257 14.535 1.00 90.31 376 VAL A O 1
ATOM 2899 N N . ARG A 1 377 ? 5.887 12.135 14.093 1.00 85.06 377 ARG A N 1
ATOM 2900 C CA . ARG A 1 377 ? 4.888 12.685 13.162 1.00 85.06 377 ARG A CA 1
ATOM 2901 C C . ARG A 1 377 ? 4.916 11.964 11.821 1.00 85.06 377 ARG A C 1
ATOM 2903 O O . ARG A 1 377 ? 3.861 11.700 11.245 1.00 85.06 377 ARG A O 1
ATOM 2910 N N . SER A 1 378 ? 6.110 11.627 11.338 1.00 85.12 378 SER A N 1
ATOM 2911 C CA . SER A 1 378 ? 6.312 10.943 10.057 1.00 85.12 378 SER A CA 1
ATOM 2912 C C . SER A 1 378 ? 5.682 9.551 10.013 1.00 85.12 378 SER A C 1
ATOM 2914 O O . SER A 1 378 ? 5.132 9.128 8.996 1.00 85.12 378 SER A O 1
ATOM 2916 N N . VAL A 1 379 ? 5.712 8.839 11.137 1.00 84.12 379 VAL A N 1
ATOM 2917 C CA . VAL A 1 379 ? 5.138 7.494 11.240 1.00 84.12 379 VAL A CA 1
ATOM 2918 C C . VAL A 1 379 ? 3.609 7.540 11.271 1.00 84.12 379 VAL A C 1
ATOM 2920 O O . VAL A 1 379 ? 2.972 6.736 10.591 1.00 84.12 379 VAL A O 1
ATOM 2923 N N . GLN A 1 380 ? 3.031 8.502 11.999 1.00 71.88 380 GLN A N 1
ATOM 2924 C CA . GLN A 1 380 ? 1.581 8.648 12.185 1.00 71.88 380 GLN A CA 1
ATOM 2925 C C . GLN A 1 380 ? 0.860 9.225 10.960 1.00 71.88 380 GLN A C 1
ATOM 2927 O O . GLN A 1 380 ? -0.289 8.881 10.689 1.00 71.88 380 GLN A O 1
ATOM 2932 N N . THR A 1 381 ? 1.509 10.113 10.211 1.00 53.00 381 THR A N 1
ATOM 2933 C CA . THR A 1 381 ? 0.867 10.788 9.083 1.00 53.00 381 THR A CA 1
ATOM 2934 C C . THR A 1 381 ? 0.955 9.935 7.817 1.00 53.00 381 THR A C 1
ATOM 2936 O O . THR A 1 381 ? 1.943 9.947 7.088 1.00 53.00 381 THR A O 1
ATOM 2939 N N . SER A 1 382 ? -0.128 9.233 7.469 1.00 46.94 382 SER A N 1
ATOM 2940 C CA . SER A 1 382 ? -0.408 8.988 6.052 1.00 46.94 382 SER A CA 1
ATOM 2941 C C . SER A 1 382 ? -0.924 10.301 5.467 1.00 46.94 382 SER A C 1
ATOM 2943 O O . SER A 1 382 ? -2.123 10.460 5.249 1.00 46.94 382 SER A O 1
ATOM 2945 N N . SER A 1 383 ? -0.049 11.292 5.287 1.00 37.78 383 SER A N 1
ATOM 2946 C CA . SER A 1 383 ? -0.472 12.529 4.636 1.00 37.78 383 SER A CA 1
ATOM 2947 C C . SER A 1 383 ? -1.040 12.150 3.272 1.00 37.78 383 SER A C 1
ATOM 2949 O O . SER A 1 383 ? -0.356 11.509 2.464 1.00 37.78 383 SER A O 1
ATOM 2951 N N . ALA A 1 384 ? -2.314 12.484 3.046 1.00 33.59 384 ALA A N 1
ATOM 2952 C CA . ALA A 1 384 ? -2.845 12.588 1.701 1.00 33.59 384 ALA A CA 1
ATOM 2953 C C . ALA A 1 384 ? -1.844 13.448 0.930 1.00 33.59 384 ALA A C 1
ATOM 2955 O O . ALA A 1 384 ? -1.446 14.507 1.423 1.00 33.59 384 ALA A O 1
ATOM 2956 N N . VAL A 1 385 ? -1.367 12.954 -0.213 1.00 36.25 385 VAL A N 1
ATOM 2957 C CA . VAL A 1 385 ? -0.517 13.761 -1.088 1.00 36.25 385 VAL A CA 1
ATOM 2958 C C . VAL A 1 385 ? -1.297 15.058 -1.316 1.00 36.25 385 VAL A C 1
ATOM 2960 O O . VAL A 1 385 ? -2.453 14.970 -1.748 1.00 36.25 385 VAL A O 1
ATOM 2963 N N . PRO A 1 386 ? -0.763 16.239 -0.951 1.00 34.03 386 PRO A N 1
ATOM 2964 C CA . PRO A 1 386 ? -1.436 17.489 -1.260 1.00 34.03 386 PRO A CA 1
ATOM 2965 C C . PRO A 1 386 ? -1.793 17.456 -2.744 1.00 34.03 386 PRO A C 1
ATOM 2967 O O . PRO A 1 386 ? -0.947 17.068 -3.553 1.00 34.03 386 PRO A O 1
ATOM 2970 N N . ARG A 1 387 ? -3.041 17.792 -3.108 1.00 31.95 387 ARG A N 1
ATOM 2971 C CA . ARG A 1 387 ? -3.408 17.947 -4.523 1.00 31.95 387 ARG A CA 1
ATOM 2972 C C . ARG A 1 387 ? -2.332 18.821 -5.157 1.00 31.95 387 ARG A C 1
ATOM 2974 O O . ARG A 1 387 ? -2.158 19.959 -4.729 1.00 31.95 387 ARG A O 1
ATOM 2981 N N . SER A 1 388 ? -1.607 18.270 -6.126 1.00 33.09 388 SER A N 1
ATOM 2982 C CA . SER A 1 388 ? -0.662 19.020 -6.945 1.00 33.09 388 SER A CA 1
ATOM 2983 C C . SER A 1 388 ? -1.465 20.138 -7.611 1.00 33.09 388 SER A C 1
ATOM 2985 O O . SER A 1 388 ? -2.274 19.908 -8.505 1.00 33.09 388 SER A O 1
ATOM 2987 N N . SER A 1 389 ? -1.349 21.345 -7.059 1.00 33.84 389 SER A N 1
ATOM 2988 C CA . SER A 1 389 ? -1.991 22.558 -7.572 1.00 33.84 389 SER A CA 1
ATOM 2989 C C . SER A 1 389 ? -1.170 23.204 -8.685 1.00 33.84 389 SER A C 1
ATOM 2991 O O . SER A 1 389 ? -1.619 24.162 -9.303 1.00 33.84 389 SER A O 1
ATOM 2993 N N . GLU A 1 390 ? 0.019 22.665 -8.948 1.00 31.45 390 GLU A N 1
ATOM 2994 C CA . GLU A 1 390 ? 0.921 23.072 -10.016 1.00 31.45 390 GLU A CA 1
ATOM 2995 C C . GLU A 1 390 ? 1.287 21.851 -10.864 1.00 31.45 390 GLU A C 1
ATOM 2997 O O . GLU A 1 390 ? 1.446 20.765 -10.295 1.00 31.45 390 GLU A O 1
ATOM 3002 N N . PRO A 1 391 ? 1.430 21.990 -12.195 1.00 35.59 391 PRO A N 1
ATOM 3003 C CA . PRO A 1 391 ? 1.963 20.926 -13.035 1.00 35.59 391 PRO A CA 1
ATOM 3004 C C . PRO A 1 391 ? 3.344 20.530 -12.508 1.00 35.59 391 PRO A C 1
ATOM 3006 O O . PRO A 1 391 ? 4.291 21.310 -12.575 1.00 35.59 391 PRO A O 1
ATOM 3009 N N . TYR A 1 392 ? 3.459 19.326 -11.952 1.00 39.34 392 TYR A N 1
ATOM 3010 C CA . TYR A 1 392 ? 4.756 18.803 -11.562 1.00 39.34 392 TYR A CA 1
ATOM 3011 C C . TYR A 1 392 ? 5.442 18.271 -12.818 1.00 39.34 392 TYR A C 1
ATOM 3013 O O . TYR A 1 392 ? 4.948 17.380 -13.508 1.00 39.34 392 TYR A O 1
ATOM 3021 N N . THR A 1 393 ? 6.592 18.844 -13.140 1.00 37.75 393 THR A N 1
ATOM 3022 C CA . THR A 1 393 ? 7.523 18.223 -14.077 1.00 37.75 393 THR A CA 1
ATOM 3023 C C . THR A 1 393 ? 8.248 17.136 -13.301 1.00 37.75 393 THR A C 1
ATOM 3025 O O . THR A 1 393 ? 8.968 17.439 -12.350 1.00 37.75 393 THR A O 1
ATOM 3028 N N . VAL A 1 394 ? 8.056 15.873 -13.677 1.00 33.88 394 VAL A N 1
ATOM 3029 C CA . VAL A 1 394 ? 8.949 14.805 -13.224 1.00 33.88 394 VAL A CA 1
ATOM 3030 C C . VAL A 1 394 ? 10.295 15.080 -13.883 1.00 33.88 394 VAL A C 1
ATOM 3032 O O . VAL A 1 394 ? 10.490 14.779 -15.058 1.00 33.88 394 VAL A O 1
ATOM 3035 N N . GLN A 1 395 ? 11.211 15.708 -13.150 1.00 37.78 395 GLN A N 1
ATOM 3036 C CA . GLN A 1 395 ? 12.625 15.521 -13.433 1.00 37.78 395 GLN A CA 1
ATOM 3037 C C . GLN A 1 395 ? 12.929 14.095 -12.982 1.00 37.78 395 GLN A C 1
ATOM 3039 O O . GLN A 1 395 ? 13.237 13.858 -11.816 1.00 37.78 395 GLN A O 1
ATOM 3044 N N . GLU A 1 396 ? 12.730 13.116 -13.871 1.00 47.56 396 GLU A N 1
ATOM 3045 C CA . GLU A 1 396 ? 13.453 11.860 -13.703 1.00 47.56 396 GLU A CA 1
ATOM 3046 C C . GLU A 1 396 ? 14.920 12.263 -13.633 1.00 47.56 396 GLU A C 1
ATOM 3048 O O . GLU A 1 396 ? 15.368 13.037 -14.479 1.00 47.56 396 GLU A O 1
ATOM 3053 N N . ASP A 1 397 ? 15.645 11.807 -12.610 1.00 46.69 397 ASP A N 1
ATOM 3054 C CA . ASP A 1 397 ? 17.082 12.032 -12.573 1.00 46.69 397 ASP A CA 1
ATOM 3055 C C . ASP A 1 397 ? 17.647 11.578 -13.924 1.00 46.69 397 ASP A C 1
ATOM 3057 O O . ASP A 1 397 ? 17.500 10.415 -14.333 1.00 46.69 397 ASP A O 1
ATOM 3061 N N . ASP A 1 398 ? 18.253 12.544 -14.621 1.00 64.62 398 ASP A N 1
ATOM 3062 C CA . ASP A 1 398 ? 18.860 12.490 -15.955 1.00 64.62 398 ASP A CA 1
ATOM 3063 C C . ASP A 1 398 ? 20.107 11.583 -15.970 1.00 64.62 398 ASP A C 1
ATOM 3065 O O . ASP A 1 398 ? 21.103 11.843 -16.643 1.00 64.62 398 ASP A O 1
ATOM 3069 N N . GLY A 1 399 ? 20.072 10.518 -15.174 1.00 72.06 399 GLY A N 1
ATOM 3070 C CA . GLY A 1 399 ? 21.154 9.595 -14.942 1.00 72.06 399 GLY A CA 1
ATOM 3071 C C . GLY A 1 399 ? 21.474 8.742 -16.164 1.00 72.06 399 GLY A C 1
ATOM 3072 O O . GLY A 1 399 ? 20.779 8.792 -17.189 1.00 72.06 399 GLY A O 1
ATOM 3073 N N . PRO A 1 400 ? 22.535 7.934 -16.052 1.00 86.06 400 PRO A N 1
ATOM 3074 C CA . PRO A 1 400 ? 23.088 7.238 -17.192 1.00 86.06 400 PRO A CA 1
ATOM 3075 C C . PRO A 1 400 ? 22.084 6.304 -17.877 1.00 86.06 400 PRO A C 1
ATOM 3077 O O . PRO A 1 400 ? 21.283 5.643 -17.211 1.00 86.06 400 PRO A O 1
ATOM 3080 N N . LYS A 1 401 ? 22.116 6.243 -19.213 1.00 92.12 401 LYS A N 1
ATOM 3081 C CA . LYS A 1 401 ? 21.213 5.401 -20.019 1.00 92.12 401 LYS A CA 1
ATOM 3082 C C . LYS A 1 401 ? 22.001 4.551 -21.013 1.00 92.12 401 LYS A C 1
ATOM 3084 O O . LYS A 1 401 ? 22.961 5.021 -21.609 1.00 92.12 401 LYS A O 1
ATOM 3089 N N . HIS A 1 402 ? 21.547 3.328 -21.238 1.00 93.31 402 HIS A N 1
ATOM 3090 C CA . HIS A 1 402 ? 22.021 2.434 -22.290 1.00 93.31 402 HIS A CA 1
ATOM 3091 C C . HIS A 1 402 ? 21.114 2.509 -23.514 1.00 93.31 402 HIS A C 1
ATOM 3093 O O . HIS A 1 402 ? 19.891 2.566 -23.356 1.00 93.31 402 HIS A O 1
ATOM 3099 N N . LEU A 1 403 ? 21.688 2.426 -24.717 1.00 96.00 403 LEU A N 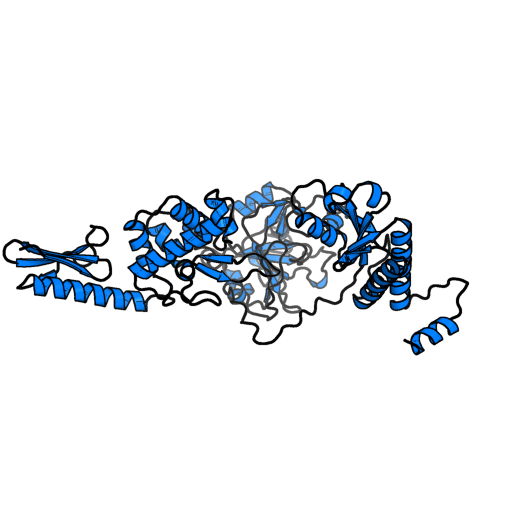1
ATOM 3100 C CA . LEU A 1 403 ? 20.917 2.059 -25.909 1.00 96.00 403 LEU A CA 1
ATOM 3101 C C . LEU A 1 403 ? 20.589 0.567 -25.866 1.00 96.00 403 LEU A C 1
ATOM 3103 O O . LEU A 1 403 ? 21.405 -0.251 -25.435 1.00 96.00 403 LEU A O 1
ATOM 3107 N N . TYR A 1 404 ? 19.417 0.194 -26.370 1.00 96.69 404 TYR A N 1
ATOM 3108 C CA . TYR A 1 404 ? 19.065 -1.208 -26.549 1.00 96.69 404 TYR A CA 1
ATOM 3109 C C . TYR A 1 404 ? 18.182 -1.446 -27.774 1.00 96.69 404 TYR A C 1
ATOM 3111 O O . TYR A 1 404 ? 17.501 -0.547 -28.276 1.00 96.69 404 TYR A O 1
ATOM 3119 N N . MET A 1 405 ? 18.165 -2.704 -28.216 1.00 98.19 405 MET A N 1
ATOM 3120 C CA . MET A 1 405 ? 17.128 -3.245 -29.086 1.00 98.19 405 MET A CA 1
ATOM 3121 C C . MET A 1 405 ? 16.519 -4.493 -28.457 1.00 98.19 405 MET A C 1
ATOM 3123 O O . MET A 1 405 ? 17.248 -5.378 -28.007 1.00 98.19 405 MET A O 1
ATOM 3127 N N . LEU A 1 406 ? 15.192 -4.581 -28.453 1.00 98.31 406 LEU A N 1
ATOM 3128 C CA . LEU A 1 406 ? 14.478 -5.823 -28.157 1.00 98.31 406 LEU A CA 1
ATOM 3129 C C . LEU A 1 406 ? 14.027 -6.466 -29.459 1.00 98.31 406 LEU A C 1
ATOM 3131 O O . LEU A 1 406 ? 13.682 -5.756 -30.404 1.00 98.31 406 LEU A O 1
ATOM 3135 N N . GLN A 1 407 ? 13.969 -7.789 -29.478 1.00 98.50 407 GLN A N 1
ATOM 3136 C CA . GLN A 1 407 ? 13.347 -8.560 -30.545 1.00 98.50 407 GLN A CA 1
ATOM 3137 C C . GLN A 1 407 ? 12.207 -9.392 -29.969 1.00 98.50 407 GLN A C 1
ATOM 3139 O O . GLN A 1 407 ? 12.327 -9.933 -28.870 1.00 98.50 407 GLN A O 1
ATOM 3144 N N . LEU A 1 408 ? 11.098 -9.458 -30.703 1.00 98.19 408 LEU A N 1
ATOM 3145 C CA . LEU A 1 408 ? 9.990 -10.344 -30.376 1.00 98.19 408 LEU A CA 1
ATOM 3146 C C . LEU A 1 408 ? 10.242 -11.724 -30.987 1.00 98.19 408 LEU A C 1
ATOM 3148 O O . LEU A 1 408 ? 10.341 -11.854 -32.208 1.00 98.19 408 LEU A O 1
ATOM 3152 N N . ASP 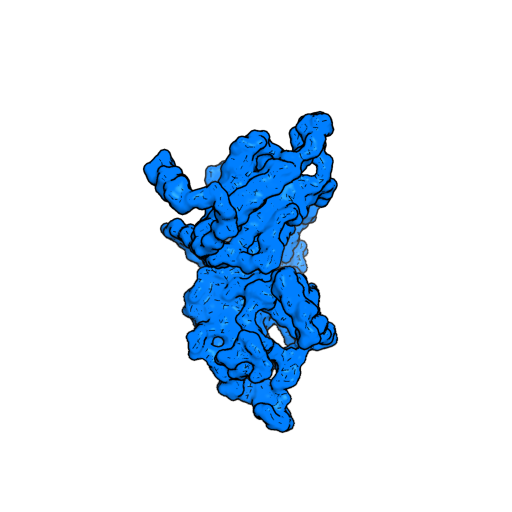A 1 409 ? 10.276 -12.743 -30.141 1.00 97.56 409 ASP A N 1
ATOM 3153 C CA . ASP A 1 409 ? 10.265 -14.142 -30.545 1.00 97.56 409 ASP A CA 1
ATOM 3154 C C . ASP A 1 409 ? 8.838 -14.689 -30.559 1.00 97.56 409 ASP A C 1
ATOM 3156 O O . ASP A 1 409 ? 8.003 -14.336 -29.722 1.00 97.56 409 ASP A O 1
ATOM 3160 N N . GLY A 1 410 ? 8.571 -15.579 -31.514 1.00 96.38 410 GLY A N 1
ATOM 3161 C CA . GLY A 1 410 ? 7.275 -16.214 -31.735 1.00 96.38 410 GLY A CA 1
ATOM 3162 C C . GLY A 1 410 ? 6.916 -16.269 -33.220 1.00 96.38 410 GLY A C 1
ATOM 3163 O O . GLY A 1 410 ? 7.718 -15.929 -34.090 1.00 96.38 410 GLY A O 1
ATOM 3164 N N . ASP A 1 411 ? 5.694 -16.703 -33.526 1.00 97.19 411 ASP A N 1
ATOM 3165 C CA . ASP A 1 411 ? 5.211 -16.758 -34.905 1.00 97.19 411 ASP A CA 1
ATOM 3166 C C . ASP A 1 411 ? 4.738 -15.373 -35.381 1.00 97.19 411 ASP A C 1
ATOM 3168 O O . ASP A 1 411 ? 3.598 -14.960 -35.148 1.00 97.19 411 ASP A O 1
ATOM 3172 N N . LEU A 1 412 ? 5.625 -14.651 -36.072 1.00 96.94 412 LEU A N 1
ATOM 3173 C CA . LEU A 1 412 ? 5.347 -13.304 -36.582 1.00 96.94 412 LEU A CA 1
ATOM 3174 C C . LEU A 1 412 ? 4.176 -13.261 -37.568 1.00 96.94 412 LEU A C 1
ATOM 3176 O O . LEU A 1 412 ? 3.493 -12.241 -37.663 1.00 96.94 412 LEU A O 1
ATOM 3180 N N . SER A 1 413 ? 3.933 -14.357 -38.292 1.00 97.56 413 SER A N 1
ATOM 3181 C CA . SER A 1 413 ? 2.838 -14.440 -39.258 1.00 97.56 413 SER A CA 1
ATOM 3182 C C . SER A 1 413 ? 1.490 -14.375 -38.537 1.00 97.56 413 SER A C 1
ATOM 3184 O O . SER A 1 413 ? 0.630 -13.570 -38.899 1.00 97.56 413 SER A O 1
ATOM 3186 N N . HIS A 1 414 ? 1.362 -15.108 -37.426 1.00 96.69 414 HIS A N 1
ATOM 3187 C CA . HIS A 1 414 ? 0.200 -15.044 -36.544 1.00 96.69 414 HIS A CA 1
ATOM 3188 C C . HIS A 1 414 ? 0.105 -13.705 -35.807 1.00 96.69 414 HIS A C 1
ATOM 3190 O O . HIS A 1 414 ? -0.986 -13.149 -35.717 1.00 96.69 414 HIS A O 1
ATOM 3196 N N . PHE A 1 415 ? 1.227 -13.161 -35.322 1.00 96.06 415 PHE A N 1
ATOM 3197 C CA . PHE A 1 415 ? 1.233 -11.894 -34.581 1.00 96.06 415 PHE A CA 1
ATOM 3198 C C . PHE A 1 415 ? 0.732 -10.715 -35.426 1.00 96.06 415 PHE A C 1
ATOM 3200 O O . PHE A 1 415 ? -0.050 -9.894 -34.953 1.00 96.06 415 PHE A O 1
ATOM 3207 N N . LEU A 1 416 ? 1.166 -10.639 -36.688 1.00 96.81 416 LEU A N 1
ATOM 3208 C CA . LEU A 1 416 ? 0.805 -9.558 -37.609 1.00 96.81 416 LEU A CA 1
ATOM 3209 C C . LEU A 1 416 ? -0.445 -9.857 -38.448 1.00 96.81 416 LEU A C 1
ATOM 3211 O O . LEU A 1 416 ? -0.889 -8.986 -39.196 1.00 96.81 416 LEU A O 1
ATOM 3215 N N . GLY A 1 417 ? -0.988 -11.078 -38.380 1.00 97.25 417 GLY A N 1
ATOM 3216 C CA . GLY A 1 417 ? -2.084 -11.520 -39.244 1.00 97.25 417 GLY A CA 1
ATOM 3217 C C . GLY A 1 417 ? -1.704 -11.541 -40.731 1.00 97.25 417 GLY A C 1
ATOM 3218 O O . GLY A 1 417 ? -2.513 -11.175 -41.582 1.00 97.25 417 GLY A O 1
ATOM 3219 N N . ARG A 1 418 ? -0.460 -11.923 -41.054 1.00 97.44 418 ARG A N 1
ATOM 3220 C CA . ARG A 1 418 ? 0.097 -11.924 -42.421 1.00 97.44 418 ARG A CA 1
ATOM 3221 C C . ARG A 1 418 ? 0.504 -13.330 -42.860 1.00 97.44 418 ARG A C 1
ATOM 3223 O O . ARG A 1 418 ? 0.862 -14.143 -42.015 1.00 97.44 418 ARG A O 1
ATOM 3230 N N . PRO A 1 419 ? 0.528 -13.634 -44.171 1.00 97.81 419 PRO A N 1
ATOM 3231 C CA . PRO A 1 419 ? 1.075 -14.900 -44.656 1.00 97.81 419 PRO A CA 1
ATOM 3232 C C . PRO A 1 419 ? 2.554 -15.064 -44.273 1.00 97.81 419 PRO A C 1
ATOM 3234 O O . PRO A 1 419 ? 3.329 -14.119 -44.408 1.00 97.81 419 PRO A O 1
ATOM 3237 N N . ALA A 1 420 ? 2.974 -16.274 -43.887 1.00 97.00 420 ALA A N 1
ATOM 3238 C CA . ALA A 1 420 ? 4.356 -16.559 -43.475 1.00 97.00 420 ALA A CA 1
ATOM 3239 C C . ALA A 1 420 ? 5.410 -16.143 -44.519 1.00 97.00 420 ALA A C 1
ATOM 3241 O O . ALA A 1 420 ? 6.473 -15.643 -44.163 1.00 97.00 420 ALA A O 1
ATOM 3242 N N . ALA A 1 421 ? 5.095 -16.274 -45.812 1.00 96.44 421 ALA A N 1
ATOM 3243 C CA . ALA A 1 421 ? 5.975 -15.841 -46.899 1.00 96.44 421 ALA A CA 1
ATOM 3244 C C . ALA A 1 421 ? 6.242 -14.322 -46.901 1.00 96.44 421 ALA A C 1
ATOM 3246 O O . ALA A 1 421 ? 7.315 -13.899 -47.314 1.00 96.44 421 ALA A O 1
ATOM 3247 N N . ALA A 1 422 ? 5.293 -13.507 -46.425 1.00 95.19 422 ALA A N 1
ATOM 3248 C CA . ALA A 1 422 ? 5.415 -12.048 -46.390 1.00 95.19 422 ALA A CA 1
ATOM 3249 C C . ALA A 1 422 ? 6.274 -11.541 -45.220 1.00 95.19 422 ALA A C 1
ATOM 3251 O O . ALA A 1 422 ? 6.710 -10.395 -45.237 1.00 95.19 422 ALA A O 1
ATOM 3252 N N . VAL A 1 423 ? 6.503 -12.379 -44.206 1.00 97.44 423 VAL A N 1
ATOM 3253 C CA . VAL A 1 423 ? 7.310 -12.047 -43.018 1.00 97.44 423 VAL A CA 1
ATOM 3254 C C . VAL A 1 423 ? 8.571 -12.905 -42.910 1.00 97.44 423 VAL A C 1
ATOM 3256 O O . VAL A 1 423 ? 9.275 -12.872 -41.903 1.00 97.44 423 VAL A O 1
ATOM 3259 N N . HIS A 1 424 ? 8.868 -13.685 -43.950 1.00 94.94 424 HIS A N 1
ATOM 3260 C CA . HIS A 1 424 ? 10.045 -14.536 -43.993 1.00 94.94 424 HIS A CA 1
ATOM 3261 C C . HIS A 1 424 ? 11.322 -13.684 -43.928 1.00 94.94 424 HIS A C 1
ATOM 3263 O O . HIS A 1 424 ? 11.464 -12.718 -44.675 1.00 94.94 424 HIS A O 1
ATOM 3269 N N . SER A 1 425 ? 12.251 -14.051 -43.040 1.00 96.06 425 SER A N 1
ATOM 3270 C CA . SER A 1 425 ? 13.514 -13.328 -42.795 1.00 96.06 425 SER A CA 1
ATOM 3271 C C . SER A 1 425 ? 13.366 -11.912 -42.220 1.00 96.06 425 SER A C 1
ATOM 3273 O O . SER A 1 425 ? 14.321 -11.131 -42.257 1.00 96.06 425 SER A O 1
ATOM 3275 N N . LEU A 1 426 ? 12.193 -11.580 -41.679 1.00 98.19 426 LEU A N 1
ATOM 3276 C CA . LEU A 1 426 ? 11.954 -10.344 -40.941 1.00 98.19 426 LEU A CA 1
ATOM 3277 C C . LEU A 1 426 ? 11.856 -10.630 -39.442 1.00 98.19 426 LEU A C 1
ATOM 3279 O O . LEU A 1 426 ? 11.443 -11.712 -39.031 1.00 98.19 426 LEU A O 1
ATOM 3283 N N . SER A 1 427 ? 12.192 -9.627 -38.640 1.00 98.44 427 SER A N 1
ATOM 3284 C CA . SER A 1 427 ? 12.043 -9.622 -37.189 1.00 98.44 427 SER A CA 1
ATOM 3285 C C . SER A 1 427 ? 11.282 -8.377 -36.757 1.00 98.44 427 SER A C 1
ATOM 3287 O O . SER A 1 427 ? 11.508 -7.289 -37.293 1.00 98.44 427 SER A O 1
ATOM 3289 N N . ILE A 1 428 ? 10.404 -8.520 -35.762 1.00 98.56 428 ILE A N 1
ATOM 3290 C CA . ILE A 1 428 ? 9.837 -7.367 -35.059 1.00 98.56 428 ILE A CA 1
ATOM 3291 C C . ILE A 1 428 ? 10.848 -6.927 -34.009 1.00 98.56 428 ILE A C 1
ATOM 3293 O O . ILE A 1 428 ? 11.180 -7.693 -33.101 1.00 98.56 428 ILE A O 1
ATOM 3297 N N . ILE A 1 429 ? 11.312 -5.689 -34.126 1.00 98.56 429 ILE A N 1
ATOM 3298 C CA . ILE A 1 429 ? 12.224 -5.078 -33.169 1.00 98.56 429 ILE A CA 1
ATOM 3299 C C . ILE A 1 429 ? 11.618 -3.842 -32.520 1.00 98.56 429 ILE A C 1
ATOM 3301 O O . ILE A 1 429 ? 10.799 -3.131 -33.106 1.00 98.56 429 ILE A O 1
ATOM 3305 N N . LYS A 1 430 ? 12.084 -3.567 -31.307 1.00 98.19 430 LYS A N 1
ATOM 3306 C CA . LYS A 1 430 ? 11.904 -2.299 -30.615 1.00 98.19 430 LYS A CA 1
ATOM 3307 C C . LYS A 1 430 ? 13.266 -1.664 -30.391 1.00 98.19 430 LYS A C 1
ATOM 3309 O O . LYS A 1 430 ? 14.137 -2.312 -29.821 1.00 98.19 430 LYS A O 1
ATOM 3314 N N . VAL A 1 431 ? 13.417 -0.392 -30.740 1.00 97.50 431 VAL A N 1
ATOM 3315 C CA . VAL A 1 431 ? 14.596 0.407 -30.365 1.00 97.50 431 VAL A CA 1
ATOM 3316 C C . VAL A 1 431 ? 14.269 1.301 -29.165 1.00 97.50 431 VAL A C 1
ATOM 3318 O O . VAL A 1 431 ? 13.096 1.615 -28.929 1.00 97.50 431 VAL A O 1
ATOM 3321 N N . GLY A 1 432 ? 15.274 1.651 -28.362 1.00 96.38 432 GLY A N 1
ATOM 3322 C CA . GLY A 1 432 ? 15.083 2.536 -27.213 1.00 96.38 432 GLY A CA 1
ATOM 3323 C C . GLY A 1 432 ? 16.350 2.824 -26.418 1.00 96.38 432 GLY A C 1
ATOM 3324 O O . GLY A 1 432 ? 17.413 2.263 -26.692 1.00 96.38 432 GLY A O 1
ATOM 3325 N N . TYR A 1 433 ? 16.208 3.656 -25.384 1.00 94.94 433 TYR A N 1
ATOM 3326 C CA . TYR A 1 433 ? 17.189 3.785 -24.307 1.00 94.94 433 TYR A CA 1
ATOM 3327 C C . TYR A 1 433 ? 16.564 3.598 -22.920 1.00 94.94 433 TYR A C 1
ATOM 3329 O O . TYR A 1 433 ? 15.364 3.794 -22.717 1.00 94.94 433 TYR A O 1
ATOM 3337 N N . SER A 1 434 ? 17.356 3.137 -21.954 1.00 92.25 434 SER A N 1
ATOM 3338 C CA . SER A 1 434 ? 16.916 2.937 -20.568 1.00 92.25 434 SER A CA 1
ATOM 3339 C C . SER A 1 434 ? 18.107 2.901 -19.617 1.00 92.25 434 SER A C 1
ATOM 3341 O O . SER A 1 434 ? 19.193 2.495 -20.016 1.00 92.25 434 SER A O 1
ATOM 3343 N N . GLY A 1 435 ? 17.903 3.276 -18.352 1.00 88.38 435 GLY A N 1
ATOM 3344 C CA . GLY A 1 435 ? 18.899 3.017 -17.305 1.00 88.38 435 GLY A CA 1
ATOM 3345 C C . GLY A 1 435 ? 19.096 1.518 -17.052 1.00 88.38 435 GLY A C 1
ATOM 3346 O O . GLY A 1 435 ? 20.187 1.102 -16.688 1.00 88.38 435 GLY A O 1
ATOM 3347 N N . GLU A 1 436 ? 18.071 0.699 -17.318 1.00 88.75 436 GLU A N 1
ATOM 3348 C CA . GLU A 1 436 ? 18.106 -0.748 -17.095 1.00 88.75 436 GLU A CA 1
ATOM 3349 C C . GLU A 1 436 ? 17.351 -1.502 -18.216 1.00 88.75 436 GLU A C 1
ATOM 3351 O O . GLU A 1 436 ? 16.169 -1.841 -18.075 1.00 88.75 436 GLU A O 1
ATOM 3356 N N . PRO A 1 437 ? 18.003 -1.782 -19.365 1.00 93.19 437 PRO A N 1
ATOM 3357 C CA . PRO A 1 437 ? 17.360 -2.465 -20.493 1.00 93.19 437 PRO A CA 1
ATOM 3358 C C . PRO A 1 437 ? 16.778 -3.842 -20.151 1.00 93.19 437 PRO A C 1
ATOM 3360 O O . PRO A 1 437 ? 15.736 -4.215 -20.688 1.00 93.19 437 PRO A O 1
ATOM 3363 N N . THR A 1 438 ? 17.398 -4.580 -19.224 1.00 88.69 438 THR A N 1
ATOM 3364 C CA . THR A 1 438 ? 16.898 -5.882 -18.756 1.00 88.69 438 THR A CA 1
ATOM 3365 C C . THR A 1 438 ? 15.554 -5.747 -18.041 1.00 88.69 438 THR A C 1
ATOM 3367 O O . THR A 1 438 ? 14.606 -6.456 -18.385 1.00 88.69 438 THR A O 1
ATOM 3370 N N . ALA A 1 439 ? 15.420 -4.800 -17.105 1.00 79.31 439 ALA A N 1
ATOM 3371 C CA . ALA A 1 439 ? 14.144 -4.529 -16.442 1.00 79.31 439 ALA A CA 1
ATOM 3372 C C . ALA A 1 439 ? 13.093 -4.008 -17.426 1.00 79.31 439 ALA A C 1
ATOM 3374 O O . ALA A 1 439 ? 11.919 -4.373 -17.336 1.00 79.31 439 ALA A O 1
ATOM 3375 N N . ARG A 1 440 ? 13.506 -3.218 -18.425 1.00 89.31 440 ARG A N 1
ATOM 3376 C CA . ARG A 1 440 ? 12.614 -2.776 -19.502 1.00 89.31 440 ARG A CA 1
ATOM 3377 C C . ARG A 1 440 ? 12.099 -3.955 -20.334 1.00 89.31 440 ARG A C 1
ATOM 3379 O O . ARG A 1 440 ? 10.895 -4.035 -20.565 1.00 89.31 440 ARG A O 1
ATOM 3386 N N . CYS A 1 441 ? 12.968 -4.887 -20.727 1.00 91.12 441 CYS A N 1
ATOM 3387 C CA . CYS A 1 441 ? 12.589 -6.122 -21.423 1.00 91.12 441 CYS A CA 1
ATOM 3388 C C . CYS A 1 441 ? 11.629 -6.974 -20.578 1.00 91.12 441 CYS A C 1
ATOM 3390 O O . CYS A 1 441 ? 10.617 -7.466 -21.077 1.00 91.12 441 CYS A O 1
ATOM 3392 N N . TYR A 1 442 ? 11.906 -7.104 -19.279 1.00 81.88 442 TYR A N 1
ATOM 3393 C CA . TYR A 1 442 ? 11.027 -7.797 -18.341 1.00 81.88 442 TYR A CA 1
ATOM 3394 C C . TYR A 1 442 ? 9.640 -7.143 -18.252 1.00 81.88 442 TYR A C 1
ATOM 3396 O O . TYR A 1 442 ? 8.632 -7.846 -18.303 1.00 81.88 442 TYR A O 1
ATOM 3404 N N . ALA A 1 443 ? 9.567 -5.809 -18.188 1.00 81.25 443 ALA A N 1
ATOM 3405 C CA . ALA A 1 443 ? 8.302 -5.077 -18.175 1.00 81.25 443 ALA A CA 1
ATOM 3406 C C . ALA A 1 443 ? 7.475 -5.321 -19.451 1.00 81.25 443 ALA A C 1
ATOM 3408 O O . ALA A 1 443 ? 6.267 -5.537 -19.359 1.00 81.25 443 ALA A O 1
ATOM 3409 N N . PHE A 1 444 ? 8.118 -5.371 -20.624 1.00 92.88 444 PHE A N 1
ATOM 3410 C CA . PHE A 1 444 ? 7.456 -5.749 -21.879 1.00 92.88 444 PHE A CA 1
ATOM 3411 C C . PHE A 1 444 ? 6.864 -7.159 -21.820 1.00 92.88 444 PHE A C 1
ATOM 3413 O O . PHE A 1 444 ? 5.710 -7.358 -22.191 1.00 92.88 444 PHE A O 1
ATOM 3420 N N . ASN A 1 445 ? 7.617 -8.125 -21.293 1.00 91.94 445 ASN A N 1
ATOM 3421 C CA . ASN A 1 445 ? 7.125 -9.491 -21.121 1.00 91.94 445 ASN A CA 1
ATOM 3422 C C . ASN A 1 445 ? 5.989 -9.596 -20.100 1.00 91.94 445 ASN A C 1
ATOM 3424 O O . ASN A 1 445 ? 5.095 -10.416 -20.270 1.00 91.94 445 ASN A O 1
ATOM 3428 N N . LYS A 1 446 ? 5.976 -8.753 -19.062 1.00 85.44 446 LYS A N 1
ATOM 3429 C CA . LYS A 1 446 ? 4.881 -8.710 -18.082 1.00 85.44 446 LYS A CA 1
ATOM 3430 C C . LYS A 1 446 ? 3.581 -8.130 -18.625 1.00 85.44 446 LYS A C 1
ATOM 3432 O O . LYS A 1 446 ? 2.527 -8.448 -18.084 1.00 85.44 446 LYS A O 1
ATOM 3437 N N . ALA A 1 447 ? 3.651 -7.302 -19.663 1.00 87.31 447 ALA A N 1
ATOM 3438 C CA . ALA A 1 447 ? 2.469 -6.781 -20.339 1.00 87.31 447 ALA A CA 1
ATOM 3439 C C . ALA A 1 447 ? 1.818 -7.812 -21.280 1.00 87.31 447 ALA A C 1
ATOM 3441 O O . ALA A 1 447 ? 0.662 -7.641 -21.664 1.00 87.31 447 ALA A O 1
ATOM 3442 N N . LEU A 1 448 ? 2.537 -8.878 -21.651 1.00 86.12 448 LEU A N 1
ATOM 3443 C CA . LEU A 1 448 ? 1.992 -9.973 -22.445 1.00 86.12 448 LEU A CA 1
ATOM 3444 C C . LEU A 1 448 ? 1.308 -11.009 -21.532 1.00 86.12 448 LEU A C 1
ATOM 3446 O O . LEU A 1 448 ? 1.827 -11.325 -20.458 1.00 86.12 448 LEU A O 1
ATOM 3450 N N . PRO A 1 449 ? 0.162 -11.588 -21.941 1.00 83.69 449 PRO A N 1
ATOM 3451 C CA . PRO A 1 449 ? -0.360 -12.781 -21.284 1.00 83.69 449 PRO A CA 1
ATOM 3452 C C . PRO A 1 449 ? 0.637 -13.937 -21.442 1.00 83.69 449 PRO A C 1
ATOM 3454 O O . PRO A 1 449 ? 1.493 -13.912 -22.326 1.00 83.69 449 PRO A O 1
ATOM 3457 N N . ALA A 1 450 ? 0.503 -14.984 -20.625 1.00 84.44 450 ALA A N 1
ATOM 3458 C CA . ALA A 1 450 ? 1.283 -16.209 -20.795 1.00 84.44 450 ALA A CA 1
ATOM 3459 C C . ALA A 1 450 ? 0.973 -16.837 -22.169 1.00 84.44 450 ALA A C 1
ATOM 3461 O O . ALA A 1 450 ? -0.044 -17.507 -22.344 1.00 84.44 450 ALA A O 1
ATOM 3462 N N . CYS A 1 451 ? 1.820 -16.563 -23.158 1.00 90.50 451 CYS A N 1
ATOM 3463 C CA . CYS A 1 451 ? 1.610 -16.922 -24.556 1.00 90.50 451 CYS A CA 1
ATOM 3464 C C . CYS A 1 451 ? 2.932 -17.314 -25.230 1.00 90.50 451 CYS A C 1
ATOM 3466 O O . CYS A 1 451 ? 3.988 -17.316 -24.603 1.00 90.50 451 CYS A O 1
ATOM 3468 N N . ALA A 1 452 ? 2.868 -17.675 -26.514 1.00 94.31 452 ALA A N 1
ATOM 3469 C CA . ALA A 1 452 ? 4.034 -18.098 -27.292 1.00 94.31 452 ALA A CA 1
ATOM 3470 C C . ALA A 1 452 ? 4.985 -16.946 -27.674 1.00 94.31 452 ALA A C 1
ATOM 3472 O O . ALA A 1 452 ? 6.043 -17.197 -28.248 1.00 94.31 452 ALA A O 1
ATOM 3473 N N . PHE A 1 453 ? 4.607 -15.700 -27.382 1.00 96.75 453 PHE A N 1
ATOM 3474 C CA . PHE A 1 453 ? 5.382 -14.515 -27.720 1.00 96.75 453 PHE A CA 1
ATOM 3475 C C . PHE A 1 453 ? 6.171 -14.022 -26.518 1.00 96.75 453 PHE A C 1
ATOM 3477 O O . PHE A 1 453 ? 5.630 -13.923 -25.416 1.00 96.75 453 PHE A O 1
ATOM 3484 N N . HIS A 1 454 ? 7.432 -13.671 -26.735 1.00 96.06 454 HIS A N 1
ATOM 3485 C CA . HIS A 1 454 ? 8.250 -13.049 -25.704 1.00 96.06 454 HIS A CA 1
ATOM 3486 C C . HIS A 1 454 ? 9.289 -12.123 -26.323 1.00 96.06 454 HIS A C 1
ATOM 3488 O O . HIS A 1 454 ? 9.806 -12.363 -27.407 1.00 96.06 454 HIS A O 1
ATOM 3494 N N . TRP A 1 455 ? 9.587 -11.041 -25.623 1.00 98.25 455 TRP A N 1
ATOM 3495 C CA . TRP A 1 455 ? 10.675 -10.140 -25.943 1.00 98.25 455 TRP A CA 1
ATOM 3496 C C . TRP A 1 455 ? 11.973 -10.662 -25.340 1.00 98.25 455 TRP A C 1
ATOM 3498 O O . TRP A 1 455 ? 12.008 -11.039 -24.165 1.00 98.25 455 TRP A O 1
ATOM 3508 N N . HIS A 1 456 ? 13.053 -10.605 -26.109 1.00 97.12 456 HIS A N 1
ATOM 3509 C CA . HIS A 1 456 ? 14.407 -10.747 -25.591 1.00 97.12 456 HIS A CA 1
ATOM 3510 C C . HIS A 1 456 ? 15.260 -9.535 -25.967 1.00 97.12 456 HIS A C 1
ATOM 3512 O O . HIS A 1 456 ? 14.970 -8.795 -26.911 1.00 97.12 456 HIS A O 1
ATOM 3518 N N . LEU A 1 457 ? 16.328 -9.325 -25.203 1.00 96.94 457 LEU A N 1
ATOM 3519 C CA . LEU A 1 457 ? 17.302 -8.273 -25.451 1.00 96.94 457 LEU A CA 1
ATOM 3520 C C . LEU A 1 457 ? 18.211 -8.699 -26.613 1.00 96.94 457 LEU A C 1
ATOM 3522 O O . LEU A 1 457 ? 19.065 -9.565 -26.445 1.00 96.94 457 LEU A O 1
ATOM 3526 N N . LEU A 1 458 ? 18.005 -8.113 -27.793 1.00 97.25 458 LEU A N 1
ATOM 3527 C CA . LEU A 1 458 ? 18.769 -8.431 -29.003 1.00 97.25 458 LEU A CA 1
ATOM 3528 C C . LEU A 1 458 ? 20.115 -7.699 -29.040 1.00 97.25 458 LEU A C 1
ATOM 3530 O O . LEU A 1 458 ? 21.124 -8.241 -29.501 1.00 97.25 458 LEU A O 1
ATOM 3534 N N . ARG A 1 459 ? 20.115 -6.432 -28.613 1.00 95.81 459 ARG A N 1
ATOM 3535 C CA . ARG A 1 459 ? 21.309 -5.588 -28.532 1.00 95.81 459 ARG A CA 1
ATOM 3536 C C . ARG A 1 459 ? 21.284 -4.755 -27.263 1.00 95.81 459 ARG A C 1
ATOM 3538 O O . ARG A 1 459 ? 20.260 -4.175 -26.909 1.00 95.81 459 ARG A O 1
ATOM 3545 N N . ILE A 1 460 ? 22.447 -4.656 -26.645 1.00 92.94 460 ILE A N 1
ATOM 3546 C CA . ILE A 1 460 ? 22.808 -3.686 -25.620 1.00 92.94 460 ILE A CA 1
ATOM 3547 C C . ILE A 1 460 ? 24.273 -3.319 -25.861 1.00 92.94 460 ILE A C 1
ATOM 3549 O O . ILE A 1 460 ? 24.987 -3.991 -26.608 1.00 92.94 460 ILE A O 1
ATOM 3553 N N . GLU A 1 461 ? 24.728 -2.218 -25.289 1.00 83.69 461 GLU A N 1
ATOM 3554 C CA . GLU A 1 461 ? 26.132 -1.823 -25.331 1.00 83.69 461 GLU A CA 1
ATOM 3555 C C . GLU A 1 461 ? 26.989 -2.759 -24.473 1.00 83.69 461 GLU A C 1
ATOM 3557 O O . GLU A 1 461 ? 27.340 -2.441 -23.340 1.00 83.69 461 GLU A O 1
ATOM 3562 N N . ASP A 1 462 ? 27.325 -3.928 -25.021 1.00 67.94 462 ASP A N 1
ATOM 3563 C CA . ASP A 1 462 ? 28.115 -4.946 -24.331 1.00 67.94 462 ASP A CA 1
ATOM 3564 C C . ASP A 1 462 ? 29.428 -4.361 -23.795 1.00 67.94 462 ASP A C 1
ATOM 3566 O O . ASP A 1 462 ? 30.232 -3.786 -24.538 1.00 67.94 462 ASP A O 1
ATOM 3570 N N . GLY A 1 463 ? 29.629 -4.495 -22.481 1.00 60.47 463 GLY A N 1
ATOM 3571 C CA . GLY A 1 463 ? 30.861 -4.121 -21.784 1.00 60.47 463 GLY A CA 1
ATOM 3572 C C . GLY A 1 463 ? 31.179 -2.624 -21.730 1.00 60.47 463 GLY A C 1
ATOM 3573 O O . GLY A 1 463 ? 32.250 -2.270 -21.241 1.00 60.47 463 GLY A O 1
ATOM 3574 N N . ASN A 1 464 ? 30.293 -1.743 -22.207 1.00 69.75 464 ASN A N 1
ATOM 3575 C CA . ASN A 1 464 ? 30.500 -0.296 -22.148 1.00 69.75 464 ASN A CA 1
ATOM 3576 C C . ASN A 1 464 ? 29.663 0.331 -21.022 1.00 69.75 464 ASN A C 1
ATOM 3578 O O . ASN A 1 464 ? 28.536 -0.107 -20.776 1.00 69.75 464 ASN A O 1
ATOM 3582 N N . PRO A 1 465 ? 30.188 1.360 -20.332 1.00 76.62 465 PRO A N 1
ATOM 3583 C CA . PRO A 1 465 ? 29.398 2.102 -19.361 1.00 76.62 465 PRO A CA 1
ATOM 3584 C C . PRO A 1 465 ? 28.200 2.778 -20.053 1.00 76.62 465 PRO A C 1
ATOM 3586 O O . PRO A 1 465 ? 28.297 3.121 -21.235 1.00 76.62 465 PRO A O 1
ATOM 3589 N N . PRO A 1 466 ? 27.082 2.991 -19.335 1.00 86.38 466 PRO A N 1
ATOM 3590 C CA . PRO A 1 466 ? 25.953 3.750 -19.865 1.00 86.38 466 PRO A CA 1
ATOM 3591 C C . PRO A 1 466 ? 26.383 5.158 -20.290 1.00 86.38 466 PRO A C 1
ATOM 3593 O O . PRO A 1 466 ? 27.320 5.737 -19.732 1.00 86.38 466 PRO A O 1
ATOM 3596 N N . TRP A 1 467 ? 25.667 5.739 -21.252 1.00 87.56 467 TRP A N 1
ATOM 3597 C CA . TRP A 1 467 ? 25.875 7.127 -21.654 1.00 87.56 467 TRP A CA 1
ATOM 3598 C C . TRP A 1 467 ? 25.639 8.066 -20.486 1.00 87.56 467 TRP A C 1
ATOM 3600 O O . TRP A 1 467 ? 24.739 7.834 -19.684 1.00 87.56 467 TRP A O 1
ATOM 3610 N N . ALA A 1 468 ? 26.411 9.151 -20.427 1.00 81.75 468 ALA A N 1
ATOM 3611 C CA . ALA A 1 468 ? 26.446 10.054 -19.279 1.00 81.75 468 ALA A CA 1
ATOM 3612 C C . ALA A 1 468 ? 25.076 10.646 -18.903 1.00 81.75 468 ALA A C 1
ATOM 3614 O O . ALA A 1 468 ? 24.843 10.942 -17.736 1.00 81.75 468 ALA A O 1
ATOM 3615 N N . ASN A 1 469 ? 24.186 10.830 -19.880 1.00 84.81 469 ASN A N 1
ATOM 3616 C CA . ASN A 1 469 ? 22.823 11.307 -19.677 1.00 84.81 469 ASN A CA 1
ATOM 3617 C C . ASN A 1 469 ? 21.902 10.823 -20.807 1.00 84.81 469 ASN A C 1
ATOM 3619 O O . ASN A 1 469 ? 22.351 10.340 -21.852 1.00 84.81 469 ASN A O 1
ATOM 3623 N N . TRP A 1 470 ? 20.598 10.999 -20.610 1.00 89.19 470 TRP A N 1
ATOM 3624 C CA . TRP A 1 470 ? 19.578 10.589 -21.572 1.00 89.19 470 TRP A CA 1
ATOM 3625 C C . TRP A 1 470 ? 19.664 11.303 -22.925 1.00 89.19 470 TRP A C 1
ATOM 3627 O O . TRP A 1 470 ? 19.296 10.690 -23.916 1.00 89.19 470 TRP A O 1
ATOM 3637 N N . LYS A 1 471 ? 20.167 12.545 -23.015 1.00 91.12 471 LYS A N 1
ATOM 3638 C CA . LYS A 1 471 ? 20.236 13.279 -24.296 1.00 91.12 471 LYS A CA 1
ATOM 3639 C C . LYS A 1 471 ? 21.177 12.591 -25.277 1.00 91.12 471 LYS A C 1
ATOM 3641 O O . LYS A 1 471 ? 20.877 12.491 -26.461 1.00 91.12 471 LYS A O 1
ATOM 3646 N N . VAL A 1 472 ? 22.300 12.074 -24.779 1.00 90.88 472 VAL A N 1
ATOM 3647 C CA . VAL A 1 472 ? 23.249 11.293 -25.586 1.00 90.88 472 VAL A CA 1
ATOM 3648 C C . VAL A 1 472 ? 22.593 10.006 -26.093 1.00 90.88 472 VAL A C 1
ATOM 3650 O O . VAL A 1 472 ? 22.682 9.686 -27.279 1.00 90.88 472 VAL A O 1
ATOM 3653 N N . ALA A 1 473 ? 21.893 9.293 -25.211 1.00 92.75 473 ALA A N 1
ATOM 3654 C CA . ALA A 1 473 ? 21.195 8.067 -25.578 1.00 92.75 473 ALA A CA 1
ATOM 3655 C C . ALA A 1 473 ? 20.016 8.335 -26.533 1.00 92.75 473 ALA A C 1
ATOM 3657 O O . ALA A 1 473 ? 19.793 7.575 -27.468 1.00 92.75 473 ALA A O 1
ATOM 3658 N N . GLN A 1 474 ? 19.311 9.452 -26.372 1.00 94.50 474 GLN A N 1
ATOM 3659 C CA . GLN A 1 474 ? 18.240 9.863 -27.272 1.00 94.50 474 GLN A CA 1
ATOM 3660 C C . GLN A 1 474 ? 18.770 10.117 -28.686 1.00 94.50 474 GLN A C 1
ATOM 3662 O O . GLN A 1 474 ? 18.198 9.611 -29.644 1.00 94.50 474 GLN A O 1
ATOM 3667 N N . VAL A 1 475 ? 19.909 10.805 -28.831 1.00 94.19 475 VAL A N 1
ATOM 3668 C CA . VAL A 1 475 ? 20.554 10.994 -30.145 1.00 94.19 475 VAL A CA 1
ATOM 3669 C C . VAL A 1 475 ? 20.868 9.649 -30.808 1.00 94.19 475 VAL A C 1
ATOM 3671 O O . VAL A 1 475 ? 20.674 9.487 -32.016 1.00 94.19 475 VAL A O 1
ATOM 3674 N N . GLY A 1 476 ? 21.334 8.669 -30.030 1.00 95.62 476 GLY A N 1
ATOM 3675 C CA . GLY A 1 476 ? 21.557 7.313 -30.525 1.00 95.62 476 GLY A CA 1
ATOM 3676 C C . GLY A 1 476 ? 20.266 6.621 -30.962 1.00 95.62 476 GLY A C 1
ATOM 3677 O O . GLY A 1 476 ? 20.210 6.056 -32.053 1.00 95.62 476 GLY A O 1
ATOM 3678 N N . GLU A 1 477 ? 19.213 6.694 -30.151 1.00 96.62 477 GLU A N 1
ATOM 3679 C CA . GLU A 1 477 ? 17.902 6.135 -30.477 1.00 96.62 477 GLU A CA 1
ATOM 3680 C C . GLU A 1 477 ? 17.299 6.756 -31.744 1.00 96.62 477 GLU A C 1
ATOM 3682 O O . GLU A 1 477 ? 16.889 6.027 -32.652 1.00 96.62 477 GLU A O 1
ATOM 3687 N N . ASP A 1 478 ? 17.294 8.083 -31.842 1.00 96.00 478 ASP A N 1
ATOM 3688 C CA . ASP A 1 478 ? 16.777 8.814 -32.997 1.00 96.00 478 ASP A CA 1
ATOM 3689 C C . ASP A 1 478 ? 17.545 8.444 -34.270 1.00 96.00 478 ASP A C 1
ATOM 3691 O O . ASP A 1 478 ? 16.953 8.246 -35.334 1.00 96.00 478 ASP A O 1
ATOM 3695 N N . ALA A 1 479 ? 18.862 8.249 -34.163 1.00 96.81 479 ALA A N 1
ATOM 3696 C CA . ALA A 1 479 ? 19.683 7.782 -35.271 1.00 96.81 479 ALA A CA 1
ATOM 3697 C C . ALA A 1 479 ? 19.361 6.334 -35.691 1.00 96.81 479 ALA A C 1
ATOM 3699 O O . ALA A 1 479 ? 19.406 6.041 -36.890 1.00 96.81 479 ALA A O 1
ATOM 3700 N N . MET A 1 480 ? 18.999 5.441 -34.757 1.00 97.94 480 MET A N 1
ATOM 3701 C CA . MET A 1 480 ? 18.499 4.097 -35.094 1.00 97.94 480 MET A CA 1
ATOM 3702 C C . MET A 1 480 ? 17.167 4.184 -35.840 1.00 97.94 480 MET A C 1
ATOM 3704 O O . MET A 1 480 ? 17.032 3.590 -36.910 1.00 97.94 480 MET A O 1
ATOM 3708 N N . LYS A 1 481 ? 16.207 4.958 -35.312 1.00 96.94 481 LYS A N 1
ATOM 3709 C CA . LYS A 1 481 ? 14.878 5.160 -35.917 1.00 96.94 481 LYS A CA 1
ATOM 3710 C C . LYS A 1 481 ? 15.004 5.719 -37.337 1.00 96.94 481 LYS A C 1
ATOM 3712 O O . LYS A 1 481 ? 14.446 5.152 -38.275 1.00 96.94 481 LYS A O 1
ATOM 3717 N N . TYR A 1 482 ? 15.806 6.769 -37.510 1.00 95.88 482 TYR A N 1
ATOM 3718 C CA . TYR A 1 482 ? 16.074 7.374 -38.814 1.00 95.88 482 TYR A CA 1
ATOM 3719 C C . TYR A 1 482 ? 16.720 6.383 -39.791 1.00 95.88 482 TYR A C 1
ATOM 3721 O O . TYR A 1 482 ? 16.343 6.312 -40.960 1.00 95.88 482 TYR A O 1
ATOM 3729 N N . GLN A 1 483 ? 17.688 5.586 -39.330 1.00 97.38 483 GLN A N 1
ATOM 3730 C CA . GLN A 1 483 ? 18.368 4.616 -40.184 1.00 97.38 483 GLN A CA 1
ATOM 3731 C C . GLN A 1 483 ? 17.456 3.453 -40.596 1.00 97.38 483 GLN A C 1
ATOM 3733 O O . GLN A 1 483 ? 17.561 3.006 -41.735 1.00 97.38 483 GLN A O 1
ATOM 3738 N N . LEU A 1 484 ? 16.560 2.993 -39.717 1.00 97.50 484 LEU A N 1
ATOM 3739 C CA . LEU A 1 484 ? 15.541 1.992 -40.051 1.00 97.50 484 LEU A CA 1
ATOM 3740 C C . LEU A 1 484 ? 14.589 2.518 -41.128 1.00 97.50 484 LEU A C 1
ATOM 3742 O O . LEU A 1 484 ? 14.395 1.850 -42.139 1.00 97.50 484 LEU A O 1
ATOM 3746 N N . GLN A 1 485 ? 14.085 3.744 -40.964 1.00 95.25 485 GLN A N 1
ATOM 3747 C CA . GLN A 1 485 ? 13.234 4.394 -41.966 1.00 95.25 485 GLN A CA 1
ATOM 3748 C C . GLN A 1 485 ? 13.952 4.559 -43.310 1.00 95.25 485 GLN A C 1
ATOM 3750 O O . GLN A 1 485 ? 13.393 4.240 -44.352 1.00 95.25 485 GLN A O 1
ATOM 3755 N N . ARG A 1 486 ? 15.215 5.003 -43.300 1.00 96.56 486 ARG A N 1
ATOM 3756 C CA . ARG A 1 486 ? 16.018 5.189 -44.521 1.00 96.56 486 ARG A CA 1
ATOM 3757 C C . ARG A 1 486 ? 16.295 3.884 -45.269 1.00 96.56 486 ARG A C 1
ATOM 3759 O O . ARG A 1 486 ? 16.576 3.922 -46.462 1.00 96.56 486 ARG A O 1
ATOM 3766 N N . LEU A 1 487 ? 16.313 2.758 -44.563 1.00 96.25 487 LEU A N 1
ATOM 3767 C CA . LEU A 1 487 ? 16.498 1.441 -45.164 1.00 96.25 487 LEU A CA 1
ATOM 3768 C C . LEU A 1 487 ? 15.167 0.759 -45.503 1.00 96.25 487 LEU A C 1
ATOM 3770 O O . LEU A 1 487 ? 15.184 -0.440 -45.759 1.00 96.25 487 LEU A O 1
ATOM 3774 N N . ASP A 1 488 ? 14.047 1.484 -45.477 1.00 96.88 488 ASP A N 1
ATOM 3775 C CA . ASP A 1 488 ? 12.706 0.966 -45.758 1.00 96.88 488 ASP A CA 1
ATOM 3776 C C . ASP A 1 488 ? 12.276 -0.178 -44.817 1.00 96.88 488 ASP A C 1
ATOM 3778 O O . ASP A 1 488 ? 11.553 -1.093 -45.211 1.00 96.88 488 ASP A O 1
ATOM 3782 N N . ALA A 1 489 ? 12.721 -0.156 -43.553 1.00 97.81 489 ALA A N 1
ATOM 3783 C CA . ALA A 1 489 ? 12.125 -1.006 -42.523 1.00 97.81 489 ALA A CA 1
ATOM 3784 C C . ALA A 1 489 ? 10.696 -0.525 -42.233 1.00 97.81 489 ALA A C 1
ATOM 3786 O O . ALA A 1 489 ? 10.450 0.675 -42.086 1.00 97.81 489 ALA A O 1
ATOM 3787 N N . GLU A 1 490 ? 9.749 -1.453 -42.129 1.00 97.75 490 GLU A N 1
ATOM 3788 C CA . GLU A 1 490 ? 8.338 -1.101 -41.997 1.00 97.75 490 GLU A CA 1
ATOM 3789 C C . GLU A 1 490 ? 8.027 -0.649 -40.558 1.00 97.75 490 GLU A C 1
ATOM 3791 O O . GLU A 1 490 ? 8.253 -1.414 -39.615 1.00 97.75 490 GLU A O 1
ATOM 3796 N N . PRO A 1 491 ? 7.487 0.565 -40.346 1.00 96.94 491 PRO A N 1
ATOM 3797 C CA . PRO A 1 491 ? 7.074 1.011 -39.023 1.00 96.94 491 PRO A CA 1
ATOM 3798 C C . PRO A 1 491 ? 5.775 0.312 -38.604 1.00 96.94 491 PRO A C 1
ATOM 3800 O O . PRO A 1 491 ? 4.769 0.366 -39.307 1.00 96.94 491 PRO A O 1
ATOM 3803 N N . LEU A 1 492 ? 5.771 -0.278 -37.410 1.00 96.44 492 LEU A N 1
ATOM 3804 C CA . LEU A 1 492 ? 4.587 -0.910 -36.810 1.00 96.44 492 LEU A CA 1
ATOM 3805 C C . LEU A 1 492 ? 3.867 0.012 -35.807 1.00 96.44 492 LEU A C 1
ATOM 3807 O O . LEU A 1 492 ? 2.947 -0.413 -35.112 1.00 96.44 492 LEU A O 1
ATOM 3811 N N . GLY A 1 493 ? 4.283 1.281 -35.741 1.00 86.06 493 GLY A N 1
ATOM 3812 C CA . GLY A 1 493 ? 3.779 2.294 -34.815 1.00 86.06 493 GLY A CA 1
ATOM 3813 C C . GLY A 1 493 ? 4.743 2.569 -33.659 1.00 86.06 493 GLY A C 1
ATOM 3814 O O . GLY A 1 493 ? 5.396 1.667 -33.140 1.00 86.06 493 GLY A O 1
ATOM 3815 N N . GLY A 1 494 ? 4.845 3.839 -33.254 1.00 86.06 494 GLY A N 1
ATOM 3816 C CA . GLY A 1 494 ? 5.736 4.270 -32.175 1.00 86.06 494 GLY A CA 1
ATOM 3817 C C . GLY A 1 494 ? 7.203 3.918 -32.441 1.00 86.06 494 GLY A C 1
ATOM 3818 O O . GLY A 1 494 ? 7.822 4.452 -33.356 1.00 86.06 494 GLY A O 1
ATOM 3819 N N . GLU A 1 495 ? 7.755 3.026 -31.618 1.00 91.88 495 GLU A N 1
ATOM 3820 C CA . GLU A 1 495 ? 9.181 2.657 -31.599 1.00 91.88 495 GLU A CA 1
ATOM 3821 C C . GLU A 1 495 ? 9.435 1.227 -32.111 1.00 91.88 495 GLU A C 1
ATOM 3823 O O . GLU A 1 495 ? 10.491 0.648 -31.841 1.00 91.88 495 GLU A O 1
ATOM 3828 N N . PHE A 1 496 ? 8.454 0.647 -32.810 1.00 97.75 496 PHE A N 1
ATOM 3829 C CA . PHE A 1 496 ? 8.472 -0.729 -33.302 1.00 97.75 496 PHE A CA 1
ATOM 3830 C C . PHE A 1 496 ? 8.625 -0.786 -34.821 1.00 97.75 496 PHE A C 1
ATOM 3832 O O . PHE A 1 496 ? 7.969 -0.041 -35.552 1.00 97.75 496 PHE A O 1
ATOM 3839 N N . PHE A 1 497 ? 9.459 -1.711 -35.291 1.00 98.44 497 PHE A N 1
ATOM 3840 C CA . PHE A 1 497 ? 9.770 -1.883 -36.707 1.00 98.44 497 PHE A CA 1
ATOM 3841 C C . PHE A 1 497 ? 9.788 -3.362 -37.085 1.00 98.44 497 PHE A C 1
ATOM 3843 O O . PHE A 1 497 ? 10.216 -4.202 -36.295 1.00 98.44 497 PHE A O 1
ATOM 3850 N N . LEU A 1 498 ? 9.370 -3.666 -38.309 1.00 98.44 498 LEU A N 1
ATOM 3851 C CA . LEU A 1 498 ? 9.590 -4.951 -38.959 1.00 98.44 498 LEU A CA 1
ATOM 3852 C C . LEU A 1 498 ? 10.787 -4.809 -39.905 1.00 98.44 498 LEU A C 1
ATOM 3854 O O . LEU A 1 498 ? 10.757 -4.005 -40.839 1.00 98.44 498 LEU A O 1
ATOM 3858 N N . ALA A 1 499 ? 11.858 -5.552 -39.636 1.00 98.31 499 ALA A N 1
ATOM 3859 C CA . ALA A 1 499 ? 13.144 -5.349 -40.293 1.00 98.31 499 ALA A CA 1
ATOM 3860 C C . ALA A 1 499 ? 13.896 -6.663 -40.544 1.00 98.31 499 ALA A C 1
ATOM 3862 O O . ALA A 1 499 ? 13.798 -7.621 -39.783 1.00 98.31 499 ALA A O 1
ATOM 3863 N N . THR A 1 500 ? 14.694 -6.688 -41.605 1.00 98.44 500 THR A N 1
ATOM 3864 C CA . THR A 1 500 ? 15.695 -7.723 -41.890 1.00 98.44 500 THR A CA 1
ATOM 3865 C C . THR A 1 500 ? 16.885 -7.608 -40.935 1.00 98.44 500 THR A C 1
ATOM 3867 O O . THR A 1 500 ? 17.205 -6.523 -40.444 1.00 98.44 500 THR A O 1
ATOM 3870 N N . SER A 1 501 ? 17.633 -8.696 -40.739 1.00 97.62 501 SER A N 1
ATOM 3871 C CA . SER A 1 501 ? 18.843 -8.684 -39.899 1.00 97.62 501 SER A CA 1
ATOM 3872 C C . SER A 1 501 ? 19.880 -7.636 -40.335 1.00 97.62 501 SER A C 1
ATOM 3874 O O . SER A 1 501 ? 20.523 -7.021 -39.488 1.00 97.62 501 SER A O 1
ATOM 3876 N N . GLY A 1 502 ? 20.012 -7.381 -41.643 1.00 97.44 502 GLY A N 1
ATOM 3877 C CA . GLY A 1 502 ? 20.914 -6.349 -42.166 1.00 97.44 502 GLY A CA 1
ATOM 3878 C C . GLY A 1 502 ? 20.475 -4.929 -41.796 1.00 97.44 502 GLY A C 1
ATOM 3879 O O . GLY A 1 502 ? 21.297 -4.119 -41.371 1.00 97.44 502 GLY A O 1
ATOM 3880 N N . GLN A 1 503 ? 19.174 -4.633 -41.890 1.00 98.25 503 GLN A N 1
ATOM 3881 C CA . GLN A 1 503 ? 18.618 -3.345 -41.459 1.00 98.25 503 GLN A CA 1
ATOM 3882 C C . GLN A 1 503 ? 18.837 -3.109 -39.961 1.00 98.25 503 GLN A C 1
ATOM 3884 O O . GLN A 1 503 ? 19.251 -2.017 -39.569 1.00 98.25 503 GLN A O 1
ATOM 3889 N N . ILE A 1 504 ? 18.611 -4.142 -39.145 1.00 98.31 504 ILE A N 1
ATOM 3890 C CA . ILE A 1 504 ? 18.793 -4.102 -37.689 1.00 98.31 504 ILE A CA 1
ATOM 3891 C C . ILE A 1 504 ? 20.247 -3.772 -37.333 1.00 98.31 504 ILE A C 1
ATOM 3893 O O . ILE A 1 504 ? 20.496 -2.844 -36.564 1.00 98.31 504 ILE A O 1
ATOM 3897 N N . GLU A 1 505 ? 21.214 -4.472 -37.932 1.00 97.75 505 GLU A N 1
ATOM 3898 C CA . GLU A 1 505 ? 22.635 -4.256 -37.639 1.00 97.75 505 GLU A CA 1
ATOM 3899 C C . GLU A 1 505 ? 23.105 -2.859 -38.075 1.00 97.75 505 GLU A C 1
ATOM 3901 O O . GLU A 1 505 ? 23.785 -2.154 -37.328 1.00 97.75 505 GLU A O 1
ATOM 3906 N N . HIS A 1 506 ? 22.679 -2.397 -39.254 1.00 96.12 506 HIS A N 1
ATOM 3907 C CA . HIS A 1 506 ? 23.003 -1.050 -39.727 1.00 96.12 506 HIS A CA 1
ATOM 3908 C C . HIS A 1 506 ? 22.410 0.041 -38.831 1.00 96.12 506 HIS A C 1
ATOM 3910 O O . HIS A 1 506 ? 23.071 1.050 -38.572 1.00 96.12 506 HIS A O 1
ATOM 3916 N N . ALA A 1 507 ? 21.175 -0.146 -38.364 1.00 97.69 507 ALA A N 1
ATOM 3917 C CA . ALA A 1 507 ? 20.542 0.771 -37.432 1.00 97.69 507 ALA A CA 1
ATOM 3918 C C . ALA A 1 507 ? 21.300 0.815 -36.104 1.00 97.69 507 ALA A C 1
ATOM 3920 O O . ALA A 1 507 ? 21.648 1.904 -35.652 1.00 97.69 507 ALA A O 1
ATOM 3921 N N . TRP A 1 508 ? 21.644 -0.344 -35.539 1.00 97.44 508 TRP A N 1
ATOM 3922 C CA . TRP A 1 508 ? 22.410 -0.445 -34.298 1.00 97.44 508 TRP A CA 1
ATOM 3923 C C . TRP A 1 508 ? 23.760 0.273 -34.380 1.00 97.44 508 TRP A C 1
ATOM 3925 O O . TRP A 1 508 ? 24.053 1.142 -33.555 1.00 97.44 508 TRP A O 1
ATOM 3935 N N . MET A 1 509 ? 24.554 -0.009 -35.419 1.00 96.06 509 MET A N 1
ATOM 3936 C CA . MET A 1 509 ? 25.833 0.672 -35.647 1.00 96.06 509 MET A CA 1
ATOM 3937 C C . MET A 1 509 ? 25.655 2.189 -35.778 1.00 96.06 509 MET A C 1
ATOM 3939 O O . MET A 1 509 ? 26.443 2.963 -35.230 1.00 96.06 509 MET A O 1
ATOM 3943 N N . ARG A 1 510 ? 24.609 2.637 -36.486 1.00 96.50 510 ARG A N 1
ATOM 3944 C CA . ARG A 1 510 ? 24.335 4.065 -36.666 1.00 96.50 510 ARG A CA 1
ATOM 3945 C C . ARG A 1 510 ? 23.966 4.746 -35.350 1.00 96.50 510 ARG A C 1
ATOM 3947 O O . ARG A 1 510 ? 24.482 5.833 -35.094 1.00 96.50 510 ARG A O 1
ATOM 3954 N N . GLY A 1 511 ? 23.134 4.106 -34.532 1.00 96.06 511 GLY A N 1
ATOM 3955 C CA . GLY A 1 511 ? 22.755 4.595 -33.209 1.00 96.06 511 GLY A CA 1
ATOM 3956 C C . GLY A 1 511 ? 23.947 4.734 -32.275 1.00 96.06 511 GLY A C 1
ATOM 3957 O O . GLY A 1 511 ? 24.185 5.811 -31.731 1.00 96.06 511 GLY A O 1
ATOM 3958 N N . ARG A 1 512 ? 24.768 3.682 -32.171 1.00 94.56 512 ARG A N 1
ATOM 3959 C CA . ARG A 1 512 ? 25.989 3.710 -31.354 1.00 94.56 512 ARG A CA 1
ATOM 3960 C C . ARG A 1 512 ? 26.952 4.810 -31.786 1.00 94.56 512 ARG A C 1
ATOM 3962 O O . ARG A 1 512 ? 27.414 5.573 -30.945 1.00 94.56 512 ARG A O 1
ATOM 3969 N N . ASN A 1 513 ? 27.217 4.940 -33.086 1.00 93.06 513 ASN A N 1
ATOM 3970 C CA . ASN A 1 513 ? 28.125 5.970 -33.594 1.00 93.06 513 ASN A CA 1
ATOM 3971 C C . ASN A 1 513 ? 27.606 7.390 -33.317 1.00 93.06 513 ASN A C 1
ATOM 3973 O O . ASN A 1 513 ? 28.394 8.281 -33.004 1.00 93.06 513 ASN A O 1
ATOM 3977 N N . ALA A 1 514 ? 26.291 7.606 -33.414 1.00 94.38 514 ALA A N 1
ATOM 3978 C CA . ALA A 1 514 ? 25.679 8.895 -33.111 1.00 94.38 514 ALA A CA 1
ATOM 3979 C C . ALA A 1 514 ? 25.776 9.237 -31.616 1.00 94.38 514 ALA A C 1
ATOM 3981 O O . ALA A 1 514 ? 26.168 10.352 -31.276 1.00 94.38 514 ALA A O 1
ATOM 3982 N N . ALA A 1 515 ? 25.503 8.273 -30.732 1.00 92.19 515 ALA A N 1
ATOM 3983 C CA . ALA A 1 515 ? 25.656 8.456 -29.291 1.00 92.19 515 ALA A CA 1
ATOM 3984 C C . ALA A 1 515 ? 27.124 8.693 -28.893 1.00 92.19 515 ALA A C 1
ATOM 3986 O O . ALA A 1 515 ? 27.410 9.626 -28.150 1.00 92.19 515 ALA A O 1
ATOM 3987 N N . MET A 1 516 ? 28.077 7.943 -29.459 1.00 90.31 516 MET A N 1
ATOM 3988 C CA . MET A 1 516 ? 29.514 8.178 -29.250 1.00 90.31 516 MET A CA 1
ATOM 3989 C C . MET A 1 516 ? 29.927 9.601 -29.641 1.00 90.31 516 MET A C 1
ATOM 3991 O O . MET A 1 516 ? 30.584 10.287 -28.856 1.00 90.31 516 MET A O 1
ATOM 3995 N N . ALA A 1 517 ? 29.504 10.061 -30.823 1.00 88.25 517 ALA A N 1
ATOM 3996 C CA . ALA A 1 517 ? 29.786 11.414 -31.289 1.00 88.25 517 ALA A CA 1
ATOM 3997 C C . ALA A 1 517 ? 29.159 12.481 -30.372 1.00 88.25 517 ALA A C 1
ATOM 3999 O O . ALA A 1 517 ? 29.825 13.455 -30.021 1.00 88.25 517 ALA A O 1
ATOM 4000 N N . ALA A 1 518 ? 27.912 12.281 -29.933 1.00 87.62 518 ALA A N 1
ATOM 4001 C CA . ALA A 1 518 ? 27.223 13.177 -29.002 1.00 87.62 518 ALA A CA 1
ATOM 4002 C C . ALA A 1 518 ? 27.869 13.200 -27.606 1.00 87.62 518 ALA A C 1
ATOM 4004 O O . ALA A 1 518 ? 27.843 14.226 -26.931 1.00 87.62 518 ALA A O 1
ATOM 4005 N N . ASN A 1 519 ? 28.498 12.098 -27.194 1.00 85.12 519 ASN A N 1
ATOM 4006 C CA . ASN A 1 519 ? 29.233 11.989 -25.936 1.00 85.12 519 ASN A CA 1
ATOM 4007 C C . ASN A 1 519 ? 30.650 12.597 -25.997 1.00 85.12 519 ASN A C 1
ATOM 4009 O O . ASN A 1 519 ? 31.419 12.462 -25.048 1.00 85.12 519 ASN A O 1
ATOM 4013 N N . GLY A 1 520 ? 31.034 13.217 -27.120 1.00 80.75 520 GLY A N 1
ATOM 4014 C CA . GLY A 1 520 ? 32.370 13.787 -27.319 1.00 80.75 520 GLY A CA 1
ATOM 4015 C C . GLY A 1 520 ? 33.476 12.745 -27.522 1.00 80.75 520 GLY A C 1
ATOM 4016 O O . GLY A 1 520 ? 34.658 13.088 -27.473 1.00 80.75 520 GLY A O 1
ATOM 4017 N N . ILE A 1 521 ? 33.121 11.479 -27.767 1.00 70.44 521 ILE A N 1
ATOM 4018 C CA . ILE A 1 521 ? 34.083 10.424 -28.086 1.00 70.44 521 ILE A CA 1
ATOM 4019 C C . ILE A 1 521 ? 34.405 10.534 -29.579 1.00 70.44 521 ILE A C 1
ATOM 4021 O O . ILE A 1 521 ? 33.593 10.189 -30.438 1.00 70.44 521 ILE A O 1
ATOM 4025 N N . VAL A 1 522 ? 35.596 11.044 -29.899 1.00 51.00 522 VAL A N 1
ATOM 4026 C CA . VAL A 1 522 ? 36.079 11.150 -31.281 1.00 51.00 522 VAL A CA 1
ATOM 4027 C C . VAL A 1 522 ? 36.288 9.744 -31.843 1.00 51.00 522 VAL A C 1
ATOM 4029 O O . VAL A 1 522 ? 37.201 9.030 -31.433 1.00 51.00 522 VAL A O 1
ATOM 4032 N N . ILE A 1 523 ? 35.454 9.349 -32.803 1.00 48.31 523 ILE A N 1
ATOM 4033 C CA . ILE A 1 523 ? 35.661 8.123 -33.573 1.00 48.31 523 ILE A CA 1
ATOM 4034 C C . ILE A 1 523 ? 36.739 8.424 -34.618 1.00 48.31 523 ILE A C 1
ATOM 4036 O O . ILE A 1 523 ? 36.467 9.067 -35.631 1.00 48.31 523 ILE A O 1
ATOM 4040 N N . SER A 1 524 ? 37.970 7.970 -34.396 1.00 39.56 524 SER A N 1
ATOM 4041 C CA . SER A 1 524 ? 38.956 7.893 -35.473 1.00 39.56 524 SER A CA 1
ATOM 4042 C C . SER A 1 524 ? 38.574 6.739 -36.404 1.00 39.56 524 SER A C 1
ATOM 4044 O O . SER A 1 524 ? 38.948 5.596 -36.154 1.00 39.56 524 SER A O 1
ATOM 4046 N N . HIS A 1 525 ? 37.809 7.029 -37.459 1.00 40.78 525 HIS A N 1
ATOM 4047 C CA . HIS A 1 525 ? 37.648 6.140 -38.615 1.00 40.78 525 HIS A CA 1
ATOM 4048 C C . HIS A 1 525 ? 38.163 6.837 -39.895 1.00 40.78 525 HIS A C 1
ATOM 4050 O O . HIS A 1 525 ? 38.018 8.055 -39.998 1.00 40.78 525 HIS A O 1
ATOM 4056 N N . PRO A 1 526 ? 38.768 6.114 -40.863 1.00 41.75 526 PRO A N 1
ATOM 4057 C CA . PRO A 1 526 ? 39.739 6.695 -41.800 1.00 41.75 526 PRO A CA 1
ATOM 4058 C C . PRO A 1 526 ? 39.224 7.584 -42.941 1.00 41.75 526 PRO A C 1
ATOM 4060 O O . PRO A 1 526 ? 40.067 8.153 -43.619 1.00 41.75 526 PRO A O 1
ATOM 4063 N N . ASP A 1 527 ? 37.919 7.731 -43.192 1.00 45.91 527 ASP A N 1
ATOM 4064 C CA . ASP A 1 527 ? 37.477 8.137 -44.545 1.00 45.91 527 ASP A CA 1
ATOM 4065 C C . ASP A 1 527 ? 36.467 9.290 -44.657 1.00 45.91 527 ASP A C 1
ATOM 4067 O O . ASP A 1 527 ? 35.934 9.516 -45.740 1.00 45.91 527 ASP A O 1
ATOM 4071 N N . LEU A 1 528 ? 36.206 10.081 -43.611 1.00 46.97 528 LEU A N 1
ATOM 4072 C CA . LEU A 1 528 ? 35.391 11.298 -43.771 1.00 46.97 528 LEU A CA 1
ATOM 4073 C C . LEU A 1 528 ? 35.985 12.470 -42.997 1.00 46.97 528 LEU A C 1
ATOM 4075 O O . LEU A 1 528 ? 36.148 12.423 -41.777 1.00 46.97 528 LEU A O 1
ATOM 4079 N N . SER A 1 529 ? 36.326 13.534 -43.724 1.00 52.69 529 SER A N 1
ATOM 4080 C CA . SER A 1 529 ? 36.987 14.699 -43.143 1.00 52.69 529 SER A CA 1
ATOM 4081 C C . SER A 1 529 ? 36.008 15.532 -42.306 1.00 52.69 529 SER A C 1
ATOM 4083 O O . SER A 1 529 ? 34.836 15.698 -42.651 1.00 52.69 529 SER A O 1
ATOM 4085 N N . LEU A 1 530 ? 36.511 16.122 -41.217 1.00 45.16 530 LEU A N 1
ATOM 4086 C CA . LEU A 1 530 ? 35.760 17.004 -40.308 1.00 45.16 530 LEU A CA 1
ATOM 4087 C C . LEU A 1 530 ? 35.040 18.167 -41.024 1.00 45.16 530 LEU A C 1
ATOM 4089 O O . LEU A 1 530 ? 34.061 18.702 -40.501 1.00 45.16 530 LEU A O 1
ATOM 4093 N N . GLN A 1 531 ? 35.486 18.542 -42.227 1.00 46.12 531 GLN A N 1
ATOM 4094 C CA . GLN A 1 531 ? 34.856 19.586 -43.037 1.00 46.12 531 GLN A CA 1
ATOM 4095 C C . GLN A 1 531 ? 33.483 19.167 -43.588 1.00 46.12 531 GLN A C 1
ATOM 4097 O O . GLN A 1 531 ? 32.570 19.990 -43.613 1.00 46.12 531 GLN A O 1
ATOM 4102 N N . GLU A 1 532 ? 33.278 17.898 -43.946 1.00 49.06 532 GLU A N 1
ATOM 4103 C CA . GLU A 1 532 ? 32.001 17.430 -44.513 1.00 49.06 532 GLU A CA 1
ATOM 4104 C C . GLU A 1 532 ? 30.897 17.302 -43.456 1.00 49.06 532 GLU A C 1
ATOM 4106 O O . GLU A 1 532 ? 29.723 17.557 -43.739 1.00 49.06 532 GLU A O 1
ATOM 4111 N N . ILE A 1 533 ? 31.268 16.975 -42.215 1.00 48.62 533 ILE A N 1
ATOM 4112 C CA . ILE A 1 533 ? 30.337 16.913 -41.079 1.00 48.62 533 ILE A CA 1
ATOM 4113 C C . ILE A 1 533 ? 29.881 18.330 -40.695 1.00 48.62 533 ILE A C 1
ATOM 4115 O O . ILE A 1 533 ? 28.686 18.573 -40.516 1.00 48.62 533 ILE A O 1
ATOM 4119 N N . ALA A 1 534 ? 30.810 19.290 -40.651 1.00 47.25 534 ALA A N 1
ATOM 4120 C CA . ALA A 1 534 ? 30.504 20.684 -40.333 1.00 47.25 534 ALA A CA 1
ATOM 4121 C C . ALA A 1 534 ? 29.649 21.383 -41.410 1.00 47.25 534 ALA A C 1
ATOM 4123 O O . ALA A 1 534 ? 28.867 22.274 -41.081 1.00 47.25 534 ALA A O 1
ATOM 4124 N N . GLN A 1 535 ? 29.764 20.982 -42.682 1.00 51.91 535 GLN A N 1
ATOM 4125 C CA . GLN A 1 535 ? 28.963 21.529 -43.784 1.00 51.91 535 GLN A CA 1
ATOM 4126 C C . GLN A 1 535 ? 27.493 21.068 -43.718 1.00 51.91 535 GLN A C 1
ATOM 4128 O O . GLN A 1 535 ? 26.578 21.854 -43.971 1.00 51.91 535 GLN A O 1
ATOM 4133 N N . ARG A 1 536 ? 27.252 19.805 -43.343 1.00 54.78 536 ARG A N 1
ATOM 4134 C CA . ARG A 1 536 ? 25.899 19.221 -43.279 1.00 54.78 536 ARG A CA 1
ATOM 4135 C C . ARG A 1 536 ? 25.081 19.713 -42.086 1.00 54.78 536 ARG A C 1
ATOM 4137 O O . ARG A 1 536 ? 23.873 19.846 -42.207 1.00 54.78 536 ARG A O 1
ATOM 4144 N N . LEU A 1 537 ? 25.731 20.061 -40.977 1.00 47.50 537 LEU A N 1
ATOM 4145 C CA . LEU A 1 537 ? 25.064 20.637 -39.801 1.00 47.50 537 LEU A CA 1
ATOM 4146 C C . LEU A 1 537 ? 24.675 22.116 -39.961 1.00 47.50 537 LEU A C 1
ATOM 4148 O O . LEU A 1 537 ? 23.966 22.644 -39.117 1.00 47.50 537 LEU A O 1
ATOM 4152 N N . ARG A 1 538 ? 25.136 22.803 -41.015 1.00 47.25 538 ARG A N 1
ATOM 4153 C CA . ARG A 1 538 ? 24.738 24.194 -41.316 1.00 47.25 538 ARG A CA 1
ATOM 4154 C C . ARG A 1 538 ? 23.600 24.301 -42.332 1.00 47.25 538 ARG A C 1
ATOM 4156 O O . ARG A 1 538 ? 23.164 25.407 -42.625 1.00 47.25 538 ARG A O 1
ATOM 4163 N N . THR A 1 539 ? 23.195 23.184 -42.931 1.00 47.25 539 THR A N 1
ATOM 4164 C CA . THR A 1 539 ? 22.193 23.139 -44.012 1.00 47.25 539 THR A CA 1
ATOM 4165 C C . THR A 1 539 ? 20.947 22.323 -43.658 1.00 47.25 539 THR A C 1
ATOM 4167 O O . THR A 1 539 ? 20.064 22.182 -44.500 1.00 47.25 539 THR A O 1
ATOM 4170 N N . ALA A 1 540 ? 20.857 21.849 -42.415 1.00 41.09 540 ALA A N 1
ATOM 4171 C CA . ALA A 1 540 ? 19.637 21.397 -41.750 1.00 41.09 540 ALA A CA 1
ATOM 4172 C C . ALA A 1 540 ? 19.313 22.396 -40.635 1.00 41.09 540 ALA A C 1
ATOM 4174 O O . ALA A 1 540 ? 18.109 22.623 -40.393 1.00 41.09 540 ALA A O 1
#

Solvent-accessible surface area (backbone atoms only — not comparable to full-atom values): 28885 Å² total; per-residue (Å²): 111,78,49,77,44,81,56,86,78,26,45,36,42,18,32,61,57,96,90,37,17,25,16,35,39,21,49,76,85,38,82,47,81,68,88,60,34,75,32,96,36,39,68,55,5,41,50,52,47,50,51,49,54,51,51,53,49,53,54,52,60,70,67,26,94,43,71,27,35,67,41,31,67,54,36,18,51,47,59,64,52,46,90,70,51,72,58,57,49,34,29,50,50,50,35,42,74,54,43,59,39,33,42,50,59,36,9,52,57,61,73,43,94,49,36,64,60,31,54,51,55,51,23,50,52,19,42,54,52,24,66,53,73,72,38,50,44,49,64,50,101,86,39,80,63,36,26,41,46,37,50,19,51,76,44,81,34,74,95,81,42,69,54,32,32,34,52,39,68,34,48,44,50,4,34,30,73,40,62,77,40,56,60,71,58,40,54,66,48,69,41,76,62,42,68,61,39,80,36,65,91,67,54,36,35,29,36,33,45,35,52,60,83,52,35,54,59,43,8,46,54,57,14,69,45,62,70,39,47,51,51,37,60,78,71,56,57,80,51,24,34,37,37,33,25,20,41,80,82,27,85,79,36,64,95,38,45,45,12,36,45,31,37,33,30,40,45,91,50,71,53,42,40,70,78,30,26,46,69,67,56,42,49,54,39,57,71,32,84,94,44,42,82,53,30,35,36,24,35,29,20,43,39,25,31,37,40,41,90,92,68,50,48,48,39,72,78,48,32,44,80,55,39,35,48,97,66,68,90,67,42,30,63,70,52,22,51,55,47,42,41,65,56,45,63,87,34,50,72,65,54,38,67,41,48,22,23,51,39,47,19,20,94,29,49,86,56,85,56,75,66,71,36,37,36,58,58,59,74,70,51,81,69,72,75,73,78,77,89,56,93,78,76,81,76,65,80,64,49,46,13,32,49,35,28,36,31,57,46,58,65,62,28,70,76,70,74,45,60,58,82,83,47,60,79,48,42,46,36,35,61,39,62,32,76,50,58,66,60,51,40,49,52,56,42,68,74,47,71,101,60,80,60,44,56,44,80,73,41,59,63,80,98,53,81,55,34,81,26,45,69,32,20,46,47,11,35,53,36,22,54,52,42,29,54,75,66,68,32,47,74,74,57,96,59,30,33,43,30,38,70,68,50,51,53,54,11,50,55,43,9,52,54,40,20,37,52,65,67,70,45,81,79,91,64,98,82,71,60,76,66,61,59,59,55,55,71,74,75,112

Radius of gyration: 32.1 Å; Cα contacts (8 Å, |Δi|>4): 969; chains: 1; bounding box: 97×44×77 Å